Protein 6AKD (pdb70)

Secondary structure (DSSP, 8-state):
--SSTHHHHHHHHHH-TTSEEEEETTEEEEHHHHHHHHHHHHHHHHHTT-SEEEEE--SSHHHHHHHHHHHHTTPEEEEE-TTS-HHHHHHHHHHHT-SEEEE-TTTHHHHHHHT-----EE-TT--GGGSPTT--B----GGG--SS-----TTSEEEEEE----EEEEEHHHHHHHHHHHHTT----TT-EEEE-S-TTSTHHHHHHHHHHHTT-EEEE--GGGGG-HHHHHHHHT--EEEE-THHHHHHHHTT--SSS--TT--EEEEESSPPBHHHHHHHHHHSTTSEEEEEE--GGGSS--EEEE--TTTHHHH-BTTBPP-BEE-TT-EEEEE---B-SSEEEEEEESTT--SEESSGGGGBTTEEEETTEEEEEEEEEEEE-TTS-EEEEEEGGG------HHHHHHHHHHTT-SEEEEEE---EEEEEESS---HHHHHHHHHHH----SEEEE-SS--B-TTSSB-HHHHHHHHHHHH-

Sequence (488 aa):
LDHGLHARFLRGLSAAPDGAAVRIGTTSVSYRHLHRTALLWAGALTAAGARSVGVLAGKSATGYAGILAALYAGAAVVPLRPDFPAARTREVLRASDADVLIADRAGLPVLAGALAGDVPVLAPDALDGELPEGVARLVPRPELSLSEPARCKPADPAYLLFTSPKGVVITHGATGHYFDVMERRYDFGASDVFSQAFDLNFDCAVFDLFCAWGAGATVVPVPPPAYRDLPGFITAQGITVWFSTPSVIDLTRRLGALDGPRMPGLRWSLFAGEALKCRDAADWRAAAPGATLENLYGPTELTITVAAHRWDDEESPRAAVNGLAPIGAVNDGHDHLLLGGDPSPDEGELWVTGPQLAAGYLDPADERGRFAERDGRRWYRTGDRVRRAPGGDLVYVGRLDSQLQVVEPAEVEHAVRACGADDAVVVGVTELVAFYTGIPVEPRELVRRLREVVPLPRHFRHLDAFPLNANRKTDRLRLTTMAADGYG

B-factor: mean 43.17, std 12.83, range [23.33, 107.16]

Organism: NCBI:txid1265536

Solvent-accessible surface area: 20445 Å² total; per-residue (Å²): 135,97,18,18,2,0,11,27,0,14,93,0,26,90,71,18,43,102,28,28,0,1,56,50,62,150,85,60,19,28,0,90,109,2,32,155,25,0,19,50,17,0,2,9,0,65,78,49,53,10,167,15,0,0,5,0,5,21,54,31,44,13,0,0,2,0,2,0,0,0,0,0,15,33,1,7,0,0,11,8,32,23,104,56,94,29,51,65,4,70,102,13,15,175,58,8,94,8,41,1,0,0,1,6,124,57,0,17,113,21,0,58,20,3,43,70,79,184,30,29,0,1,2,56,70,6,134,110,81,68,20,35,185,79,36,70,69,32,101,27,151,101,133,94,40,41,112,97,8,31,163,18,147,98,79,41,62,0,4,9,5,44,26,114,113,46,4,0,26,5,17,5,26,5,1,27,44,0,0,64,11,0,43,156,72,20,80,34,28,57,108,11,18,2,1,0,10,10,38,17,29,24,7,3,2,5,0,1,0,0,2,0,0,6,18,3,0,15,0,5,16,10,65,111,74,13,26,174,49,0,0,21,32,2,72,85,50,39,2,21,1,0,2,4,3,6,26,0,0,20,30,1,44,113,95,48,10,18,108,39,91,90,0,95,49,2,81,19,1,0,0,3,25,47,30,2,33,20,115,10,0,49,42,0,56,67,0,0,69,58,1,46,1,0,6,2,22,27,27,22,5,0,0,5,1,0,0,7,16,105,13,71,79,120,105,2,62,162,16,26,27,24,21,10,2,0,7,1,66,26,9,96,53,15,71,57,39,1,9,77,81,112,73,29,102,88,47,2,8,0,25,0,4,13,64,0,26,0,57,4,9,67,74,97,78,52,41,216,48,81,15,26,130,61,113,69,93,83,6,4,83,7,15,12,37,0,73,72,8,134,88,43,45,3,0,43,5,7,113,55,123,31,86,49,158,108,72,17,5,11,92,26,13,65,6,0,36,59,9,47,12,36,20,2,4,1,9,18,59,105,68,4,1,0,0,6,4,24,141,92,30,140,58,218,50,4,36,120,86,6,141,136,76,91,153,118,4,157,42,23,89,58,24,128,41,23,40,85,48,59,29,60,61,32,31,91,151,114,0,55,65,40,0,50,116,51,69,86

Radius of gyration: 23.06 Å; Cα contacts (8 Å, |Δi|>4): 1112; chains: 1; bounding box: 50×62×61 Å

Structure (mmCIF, N/CA/C/O backbone):
data_6AKD
#
_entry.id   6AKD
#
_cell.length_a   68.526
_cell.length_b   68.526
_cell.length_c   225.169
_cell.angle_alpha   90.00
_cell.angle_beta   90.00
_cell.angle_gamma   90.00
#
_symmetry.space_group_name_H-M   'P 41 21 2'
#
loop_
_entity.id
_entity.type
_entity.pdbx_description
1 polymer 'AMP-dependent synthetase and ligase'
2 non-polymer "'5'-O-(N-(L-ALANYL)-SULFAMOYL)ADENOSINE"
3 non-polymer GLYCEROL
4 water water
#
loop_
_atom_site.group_PDB
_atom_site.id
_atom_site.type_symbol
_atom_site.label_atom_id
_atom_site.label_alt_id
_atom_site.label_comp_id
_atom_site.label_asym_id
_atom_site.label_entity_id
_atom_site.label_seq_id
_atom_site.pdbx_PDB_ins_code
_atom_site.Cartn_x
_atom_site.Cartn_y
_atom_site.Cartn_z
_atom_site.occupancy
_atom_site.B_iso_or_equiv
_atom_site.auth_seq_id
_atom_site.auth_comp_id
_atom_site.auth_asym_id
_atom_site.auth_atom_id
_atom_site.pdbx_PDB_model_num
ATOM 1 N N . LEU A 1 21 ? 15.075 13.133 92.685 1.00 48.25 5 LEU A N 1
ATOM 2 C CA . LEU A 1 21 ? 14.360 13.457 91.350 1.00 55.19 5 LEU A CA 1
ATOM 3 C C . LEU A 1 21 ? 15.254 13.489 90.104 1.00 51.63 5 LEU A C 1
ATOM 4 O O . LEU A 1 21 ? 15.234 14.434 89.323 1.00 58.33 5 LEU A O 1
ATOM 9 N N . ASP A 1 22 ? 16.027 12.438 89.924 1.00 51.38 6 ASP A N 1
ATOM 10 C CA . ASP A 1 22 ? 16.946 12.323 88.837 1.00 50.53 6 ASP A CA 1
ATOM 11 C C . ASP A 1 22 ? 16.369 11.319 87.848 1.00 45.94 6 ASP A C 1
ATOM 12 O O . ASP A 1 22 ? 17.083 10.839 86.980 1.00 42.36 6 ASP A O 1
ATOM 17 N N . HIS A 1 23 ? 15.072 11.012 87.941 1.00 38.79 7 HIS A N 1
ATOM 18 C CA . HIS A 1 23 ? 14.559 9.819 87.253 1.00 36.22 7 HIS A CA 1
ATOM 19 C C . HIS A 1 23 ? 14.651 9.879 85.713 1.00 34.12 7 HIS A C 1
ATOM 20 O O . HIS A 1 23 ? 14.818 8.864 85.046 1.00 31.86 7 HIS A O 1
ATOM 27 N N . GLY A 1 24 ? 14.548 11.089 85.165 1.00 32.93 8 GLY A N 1
ATOM 28 C CA . GLY A 1 24 ? 14.368 11.332 83.744 1.00 32.33 8 GLY A CA 1
ATOM 29 C C . GLY A 1 24 ? 13.251 12.345 83.454 1.00 28.95 8 GLY A C 1
ATOM 30 O O . GLY A 1 24 ? 12.876 13.131 84.288 1.00 28.75 8 GLY A O 1
ATOM 31 N N . LEU A 1 25 ? 12.714 12.317 82.265 1.00 25.86 9 LEU A N 1
ATOM 32 C CA . LEU A 1 25 ? 11.621 13.156 81.888 1.00 29.16 9 LEU A CA 1
ATOM 33 C C . LEU A 1 25 ? 10.469 13.132 82.940 1.00 31.62 9 LEU A C 1
ATOM 34 O O . LEU A 1 25 ? 9.907 14.145 83.316 1.00 32.84 9 LEU A O 1
ATOM 39 N N . HIS A 1 26 ? 10.130 11.957 83.382 1.00 30.55 10 HIS A N 1
ATOM 40 C CA . HIS A 1 26 ? 9.015 11.796 84.307 1.00 31.37 10 HIS A CA 1
ATOM 41 C C . HIS A 1 26 ? 9.326 12.417 85.667 1.00 33.53 10 HIS A C 1
ATOM 42 O O . HIS A 1 26 ? 8.385 12.644 86.447 1.00 31.32 10 HIS A O 1
ATOM 49 N N . ALA A 1 27 ? 10.591 12.840 85.898 1.00 31.98 11 ALA A N 1
ATOM 50 C CA . ALA A 1 27 ? 10.895 13.507 87.144 1.00 31.99 11 ALA A CA 1
ATOM 51 C C . ALA A 1 27 ? 10.277 14.876 87.172 1.00 31.28 11 ALA A C 1
ATOM 52 O O . ALA A 1 27 ? 10.023 15.401 88.232 1.00 32.44 11 ALA A O 1
ATOM 54 N N . ARG A 1 28 ? 9.991 15.457 86.019 1.00 32.25 12 ARG A N 1
ATOM 55 C CA . ARG A 1 28 ? 9.193 16.670 85.986 1.00 33.33 12 ARG A CA 1
ATOM 56 C C . ARG A 1 28 ? 7.808 16.438 86.571 1.00 31.79 12 ARG A C 1
ATOM 57 O O . ARG A 1 28 ? 7.342 17.249 87.354 1.00 29.61 12 ARG A O 1
ATOM 65 N N . PHE A 1 29 ? 7.146 15.345 86.187 1.00 32.81 13 PHE A N 1
ATOM 66 C CA . PHE A 1 29 ? 5.876 15.005 86.827 1.00 31.08 13 PHE A CA 1
ATOM 67 C C . PHE A 1 29 ? 6.050 14.786 88.356 1.00 34.33 13 PHE A C 1
ATOM 68 O O . PHE A 1 29 ? 5.236 15.259 89.166 1.00 31.54 13 PHE A O 1
ATOM 76 N N . LEU A 1 30 ? 7.119 14.096 88.772 1.00 35.33 14 LEU A N 1
ATOM 77 C CA . LEU A 1 30 ? 7.363 13.924 90.219 1.00 37.91 14 LEU A CA 1
ATOM 78 C C . LEU A 1 30 ? 7.545 15.252 90.936 1.00 36.44 14 LEU A C 1
ATOM 79 O O . LEU A 1 30 ? 7.217 15.375 92.102 1.00 35.43 14 LEU A O 1
ATOM 84 N N . ARG A 1 31 ? 8.014 16.278 90.246 1.00 37.21 15 ARG A N 1
ATOM 85 C CA . ARG A 1 31 ? 8.202 17.554 90.921 1.00 39.65 15 ARG A CA 1
ATOM 86 C C . ARG A 1 31 ? 6.847 18.209 91.172 1.00 37.58 15 ARG A C 1
ATOM 87 O O . ARG A 1 31 ? 6.609 18.777 92.232 1.00 35.79 15 ARG A O 1
ATOM 95 N N . GLY A 1 32 ? 5.944 18.109 90.193 1.00 35.89 16 GLY A N 1
ATOM 96 C CA . GLY A 1 32 ? 4.572 18.604 90.363 1.00 36.30 16 GLY A CA 1
ATOM 97 C C . GLY A 1 32 ? 3.882 17.867 91.454 1.00 34.03 16 GLY A C 1
ATOM 98 O O . GLY A 1 32 ? 3.259 18.480 92.312 1.00 33.85 16 GLY A O 1
ATOM 99 N N . LEU A 1 33 ? 4.064 16.556 91.472 1.00 33.39 17 LEU A N 1
ATOM 100 C CA . LEU A 1 33 ? 3.461 15.703 92.494 1.00 36.62 17 LEU A CA 1
ATOM 101 C C . LEU A 1 33 ? 3.847 16.145 93.915 1.00 40.38 17 LEU A C 1
ATOM 102 O O . LEU A 1 33 ? 2.997 16.274 94.819 1.00 36.12 17 LEU A O 1
ATOM 107 N N . SER A 1 34 ? 5.145 16.371 94.078 1.00 40.65 18 SER A N 1
ATOM 108 C CA . SER A 1 34 ? 5.712 16.959 95.301 1.00 45.34 18 SER A CA 1
ATOM 109 C C . SER A 1 34 ? 5.184 18.389 95.599 1.00 41.02 18 SER A C 1
ATOM 110 O O . SER A 1 34 ? 4.975 18.766 96.739 1.00 41.34 18 SER A O 1
ATOM 113 N N . ALA A 1 35 ? 4.960 19.206 94.574 1.00 42.74 19 ALA A N 1
ATOM 114 C CA . ALA A 1 35 ? 4.414 20.561 94.828 1.00 40.62 19 ALA A CA 1
ATOM 115 C C . ALA A 1 35 ? 2.852 20.624 95.007 1.00 42.19 19 ALA A C 1
ATOM 116 O O . ALA A 1 35 ? 2.359 21.489 95.740 1.00 41.75 19 ALA A O 1
ATOM 118 N N . ALA A 1 36 ? 2.075 19.777 94.328 1.00 35.84 20 ALA A N 1
ATOM 119 C CA . ALA A 1 36 ? 0.603 19.863 94.420 1.00 34.38 20 ALA A CA 1
ATOM 120 C C . ALA A 1 36 ? 0.012 18.472 94.271 1.00 34.78 20 ALA A C 1
ATOM 121 O O . ALA A 1 36 ? -0.725 18.215 93.292 1.00 34.59 20 ALA A O 1
ATOM 123 N N . PRO A 1 37 ? 0.319 17.578 95.224 1.00 33.82 21 PRO A N 1
ATOM 124 C CA . PRO A 1 37 ? -0.105 16.200 95.038 1.00 35.55 21 PRO A CA 1
ATOM 125 C C . PRO A 1 37 ? -1.598 16.074 94.787 1.00 33.65 21 PRO A C 1
ATOM 126 O O . PRO A 1 37 ? -2.008 15.201 94.042 1.00 36.20 21 PRO A O 1
ATOM 130 N N . ASP A 1 38 ? -2.391 16.901 95.450 1.00 34.47 22 ASP A N 1
ATOM 131 C CA . ASP A 1 38 ? -3.847 16.835 95.345 1.00 34.27 22 ASP A CA 1
ATOM 132 C C . ASP A 1 38 ? -4.420 17.888 94.435 1.00 34.51 22 ASP A C 1
ATOM 133 O O . ASP A 1 38 ? -5.635 17.998 94.279 1.00 36.06 22 ASP A O 1
ATOM 138 N N . GLY A 1 39 ? -3.541 18.630 93.787 1.00 36.05 23 GLY A N 1
ATOM 139 C CA . GLY A 1 39 ? -3.966 19.539 92.727 1.00 37.15 23 GLY A CA 1
ATOM 140 C C . GLY A 1 39 ? -4.272 18.775 91.434 1.00 35.23 23 GLY A C 1
ATOM 141 O O . GLY A 1 39 ? -3.886 17.596 91.261 1.00 35.19 23 GLY A O 1
ATOM 142 N N . ALA A 1 40 ? -4.914 19.467 90.503 1.00 32.12 24 ALA A N 1
ATOM 143 C CA . ALA A 1 40 ? -5.373 18.844 89.257 1.00 32.20 24 ALA A CA 1
ATOM 144 C C . ALA A 1 40 ? -4.225 18.780 88.330 1.00 30.81 24 ALA A C 1
ATOM 145 O O . ALA A 1 40 ? -3.608 19.795 88.026 1.00 31.60 24 ALA A O 1
ATOM 147 N N . ALA A 1 41 ? -3.852 17.560 87.941 1.00 31.42 25 ALA A N 1
ATOM 148 C CA . ALA A 1 41 ? -2.760 17.372 86.977 1.00 29.62 25 ALA A CA 1
ATOM 149 C C . ALA A 1 41 ? -3.333 17.543 85.515 1.00 32.69 25 ALA A C 1
ATOM 150 O O . ALA A 1 41 ? -2.651 18.061 84.636 1.00 29.59 25 ALA A O 1
ATOM 152 N N . VAL A 1 42 ? -4.603 17.128 85.304 1.00 31.55 26 VAL A N 1
ATOM 153 C CA . VAL A 1 42 ? -5.223 17.128 83.991 1.00 30.96 26 VAL A CA 1
ATOM 154 C C . VAL A 1 42 ? -6.724 17.400 84.207 1.00 33.62 26 VAL A C 1
ATOM 155 O O . VAL A 1 42 ? -7.318 16.840 85.113 1.00 30.41 26 VAL A O 1
ATOM 159 N N . ARG A 1 43 ? -7.301 18.270 83.426 1.00 31.35 27 ARG A N 1
ATOM 160 C CA . ARG A 1 43 ? -8.701 18.631 83.576 1.00 35.49 27 ARG A CA 1
ATOM 161 C C . ARG A 1 43 ? -9.329 18.198 82.280 1.00 39.04 27 ARG A C 1
ATOM 162 O O . ARG A 1 43 ? -8.985 18.736 81.240 1.00 39.05 27 ARG A O 1
ATOM 170 N N . ILE A 1 44 ? -10.208 17.209 82.349 1.00 38.65 28 ILE A N 1
ATOM 171 C CA . ILE A 1 44 ? -10.854 16.677 81.176 1.00 43.14 28 ILE A CA 1
ATOM 172 C C . ILE A 1 44 ? -12.359 16.976 81.260 1.00 41.91 28 ILE A C 1
ATOM 173 O O . ILE A 1 44 ? -13.091 16.331 81.993 1.00 38.06 28 ILE A O 1
ATOM 178 N N . GLY A 1 45 ? -12.799 17.977 80.507 1.00 44.80 29 GLY A N 1
ATOM 179 C CA . GLY A 1 45 ? -14.201 18.442 80.564 1.00 43.90 29 GLY A CA 1
ATOM 180 C C . GLY A 1 45 ? -14.489 18.985 81.962 1.00 44.74 29 GLY A C 1
ATOM 181 O O . GLY A 1 45 ? -13.749 19.839 82.459 1.00 39.52 29 GLY A O 1
ATOM 182 N N . THR A 1 46 ? -15.519 18.446 82.616 1.00 45.45 30 THR A N 1
ATOM 183 C CA . THR A 1 46 ? -15.934 18.945 83.926 1.00 50.42 30 THR A CA 1
ATOM 184 C C . THR A 1 46 ? -15.287 18.208 85.092 1.00 51.27 30 THR A C 1
ATOM 185 O O . THR A 1 46 ? -15.767 18.312 86.202 1.00 53.91 30 THR A O 1
ATOM 189 N N . THR A 1 47 ? -14.254 17.430 84.854 1.00 47.81 31 THR A N 1
ATOM 190 C CA . THR A 1 47 ? -13.598 16.741 85.935 1.00 51.43 31 THR A CA 1
ATOM 191 C C . THR A 1 47 ? -12.064 16.834 85.777 1.00 46.58 31 THR A C 1
ATOM 192 O O . THR A 1 47 ? -11.549 17.234 84.716 1.00 41.67 31 THR A O 1
ATOM 196 N N . SER A 1 48 ? -11.398 16.510 86.876 1.00 42.95 32 SER A N 1
ATOM 197 C CA . SER A 1 48 ? -9.963 16.646 87.072 1.00 47.79 32 SER A CA 1
ATOM 198 C C . SER A 1 48 ? -9.425 15.273 87.419 1.00 42.13 32 SER A C 1
ATOM 199 O O . SER A 1 48 ? -10.179 14.433 87.954 1.00 39.63 32 SER A O 1
ATOM 202 N N . VAL A 1 49 ? -8.155 15.021 87.135 1.00 37.66 33 VAL A N 1
ATOM 203 C CA . VAL A 1 49 ? -7.425 13.931 87.769 1.00 38.61 33 VAL A CA 1
ATOM 204 C C . VAL A 1 49 ? -6.244 14.563 88.521 1.00 36.73 33 VAL A C 1
ATOM 205 O O . VAL A 1 49 ? -5.537 15.446 87.978 1.00 33.36 33 VAL A O 1
ATOM 209 N N . SER A 1 50 ? -6.064 14.154 89.776 1.00 33.68 34 SER A N 1
ATOM 210 C CA . SER A 1 50 ? -4.995 14.737 90.614 1.00 33.34 34 SER A CA 1
ATOM 211 C C . SER A 1 50 ? -3.603 14.144 90.315 1.00 32.68 34 SER A C 1
ATOM 212 O O . SER A 1 50 ? -3.509 13.080 89.732 1.00 29.85 34 SER A O 1
ATOM 215 N N . TYR A 1 51 ? -2.508 14.862 90.672 1.00 33.49 35 TYR A N 1
ATOM 216 C CA . TYR A 1 51 ? -1.155 14.282 90.577 1.00 30.50 35 TYR A CA 1
ATOM 217 C C . TYR A 1 51 ? -1.121 12.941 91.271 1.00 33.83 35 TYR A C 1
ATOM 218 O O . TYR A 1 51 ? -0.643 11.889 90.712 1.00 33.41 35 TYR A O 1
ATOM 227 N N . ARG A 1 52 ? -1.637 12.938 92.494 1.00 36.94 36 ARG A N 1
ATOM 228 C CA . ARG A 1 52 ? -1.603 11.715 93.301 1.00 36.83 36 ARG A CA 1
ATOM 229 C C . ARG A 1 52 ? -2.250 10.557 92.604 1.00 36.70 36 ARG A C 1
ATOM 230 O O . ARG A 1 52 ? -1.661 9.473 92.568 1.00 33.71 36 ARG A O 1
ATOM 238 N N . HIS A 1 53 ? -3.444 10.779 92.045 1.00 34.89 37 HIS A N 1
ATOM 239 C CA . HIS A 1 53 ? -4.141 9.711 91.334 1.00 39.13 37 HIS A CA 1
ATOM 240 C C . HIS A 1 53 ? -3.425 9.295 90.032 1.00 34.16 37 HIS A C 1
ATOM 241 O O . HIS A 1 53 ? -3.374 8.096 89.728 1.00 35.05 37 HIS A O 1
ATOM 248 N N . LEU A 1 54 ? -2.851 10.224 89.277 1.00 32.27 38 LEU A N 1
ATOM 249 C CA . LEU A 1 54 ? -2.068 9.792 88.135 1.00 34.12 38 LEU A CA 1
ATOM 250 C C . LEU A 1 54 ? -0.845 8.931 88.549 1.00 34.39 38 LEU A C 1
ATOM 251 O O . LEU A 1 54 ? -0.604 7.851 87.954 1.00 37.38 38 LEU A O 1
ATOM 256 N N . HIS A 1 55 ? -0.156 9.381 89.585 1.00 35.13 39 HIS A N 1
ATOM 257 C CA . HIS A 1 55 ? 1.033 8.725 90.135 1.00 33.24 39 HIS A CA 1
ATOM 258 C C . HIS A 1 55 ? 0.714 7.270 90.493 1.00 36.74 39 HIS A C 1
ATOM 259 O O . HIS A 1 55 ? 1.426 6.334 90.095 1.00 34.58 39 HIS A O 1
ATOM 266 N N . ARG A 1 56 ? -0.327 7.062 91.267 1.00 34.21 40 ARG A N 1
ATOM 267 C CA . ARG A 1 56 ? -0.649 5.702 91.711 1.00 35.10 40 ARG A CA 1
ATOM 268 C C . ARG A 1 56 ? -1.067 4.799 90.593 1.00 34.12 40 ARG A C 1
ATOM 269 O O . ARG A 1 56 ? -0.764 3.587 90.576 1.00 33.85 40 ARG A O 1
ATOM 277 N N . THR A 1 57 ? -1.766 5.377 89.623 1.00 35.51 41 THR A N 1
ATOM 278 C CA . THR A 1 57 ? -2.157 4.622 88.404 1.00 34.83 41 THR A CA 1
ATOM 279 C C . THR A 1 57 ? -0.917 4.242 87.613 1.00 34.43 41 THR A C 1
ATOM 280 O O . THR A 1 57 ? -0.728 3.096 87.224 1.00 34.81 41 THR A O 1
ATOM 284 N N . ALA A 1 58 ? -0.015 5.189 87.445 1.00 33.95 42 ALA A N 1
ATOM 285 C CA . ALA A 1 58 ? 1.177 4.895 86.710 1.00 33.69 42 ALA A CA 1
ATOM 286 C C . ALA A 1 58 ? 2.076 3.834 87.396 1.00 37.19 42 ALA A C 1
ATOM 287 O O . ALA A 1 58 ? 2.690 3.005 86.696 1.00 34.50 42 ALA A O 1
ATOM 289 N N . LEU A 1 59 ? 2.193 3.884 88.736 1.00 36.15 43 LEU A N 1
ATOM 290 C CA . LEU A 1 59 ? 2.915 2.870 89.491 1.00 35.06 43 LEU A CA 1
ATOM 291 C C . LEU A 1 59 ? 2.334 1.477 89.295 1.00 36.15 43 LEU A C 1
ATOM 292 O O . LEU A 1 59 ? 3.086 0.517 89.101 1.00 36.86 43 LEU A O 1
ATOM 297 N N . LEU A 1 60 ? 1.003 1.384 89.372 1.00 36.05 44 LEU A N 1
ATOM 298 C CA . LEU A 1 60 ? 0.253 0.153 89.113 1.00 37.62 44 LEU A CA 1
ATOM 299 C C . LEU A 1 60 ? 0.479 -0.323 87.692 1.00 37.89 44 LEU A C 1
ATOM 300 O O . LEU A 1 60 ? 0.932 -1.431 87.467 1.00 38.15 44 LEU A O 1
ATOM 305 N N . TRP A 1 61 ? 0.218 0.517 86.703 1.00 38.48 45 TRP A N 1
ATOM 306 C CA . TRP A 1 61 ? 0.384 0.048 85.326 1.00 36.77 45 TRP A CA 1
ATOM 307 C C . TRP A 1 61 ? 1.837 -0.288 85.038 1.00 36.45 45 TRP A C 1
ATOM 308 O O . TRP A 1 61 ? 2.104 -1.255 84.345 1.00 35.19 45 TRP A O 1
ATOM 319 N N . ALA A 1 62 ? 2.771 0.513 85.562 1.00 34.47 46 ALA A N 1
ATOM 320 C CA . ALA A 1 62 ? 4.179 0.288 85.291 1.00 32.80 46 ALA A CA 1
ATOM 321 C C . ALA A 1 62 ? 4.643 -1.067 85.827 1.00 36.43 46 ALA A C 1
ATOM 322 O O . ALA A 1 62 ? 5.538 -1.721 85.244 1.00 35.70 46 ALA A O 1
ATOM 324 N N . GLY A 1 63 ? 4.053 -1.499 86.941 1.00 38.39 47 GLY A N 1
ATOM 325 C CA . GLY A 1 63 ? 4.412 -2.820 87.494 1.00 41.67 47 GLY A CA 1
ATOM 326 C C . GLY A 1 63 ? 4.049 -3.945 86.522 1.00 40.31 47 GLY A C 1
ATOM 327 O O . GLY A 1 63 ? 4.761 -4.971 86.413 1.00 41.00 47 GLY A O 1
ATOM 328 N N . ALA A 1 64 ? 2.957 -3.739 85.787 1.00 39.11 48 ALA A N 1
ATOM 329 C CA . ALA A 1 64 ? 2.547 -4.749 84.816 1.00 41.07 48 ALA A CA 1
ATOM 330 C C . ALA A 1 64 ? 3.482 -4.610 83.641 1.00 43.02 48 ALA A C 1
ATOM 331 O O . ALA A 1 64 ? 3.979 -5.600 83.127 1.00 38.94 48 ALA A O 1
ATOM 333 N N . LEU A 1 65 ? 3.801 -3.376 83.245 1.00 41.01 49 LEU A N 1
ATOM 334 C CA . LEU A 1 65 ? 4.717 -3.218 82.101 1.00 39.35 49 LEU A CA 1
ATOM 335 C C . LEU A 1 65 ? 6.132 -3.773 82.396 1.00 41.08 49 LEU A C 1
ATOM 336 O O . LEU A 1 65 ? 6.803 -4.328 81.539 1.00 39.95 49 LEU A O 1
ATOM 341 N N . THR A 1 66 ? 6.616 -3.474 83.578 1.00 40.54 50 THR A N 1
ATOM 342 C CA . THR A 1 66 ? 7.854 -4.014 84.054 1.00 43.66 50 THR A CA 1
ATOM 343 C C . THR A 1 66 ? 7.847 -5.569 84.056 1.00 44.06 50 THR A C 1
ATOM 344 O O . THR A 1 66 ? 8.756 -6.173 83.514 1.00 41.51 50 THR A O 1
ATOM 348 N N . ALA A 1 67 ? 6.811 -6.216 84.581 1.00 41.66 51 ALA A N 1
ATOM 349 C CA . ALA A 1 67 ? 6.835 -7.664 84.619 1.00 45.32 51 ALA A CA 1
ATOM 350 C C . ALA A 1 67 ? 6.842 -8.221 83.204 1.00 46.04 51 ALA A C 1
ATOM 351 O O . ALA A 1 67 ? 7.411 -9.279 82.969 1.00 46.01 51 ALA A O 1
ATOM 353 N N . ALA A 1 68 ? 6.218 -7.536 82.250 1.00 41.63 52 ALA A N 1
ATOM 354 C CA . ALA A 1 68 ? 6.242 -8.054 80.891 1.00 39.94 52 ALA A CA 1
ATOM 355 C C . ALA A 1 68 ? 7.533 -7.665 80.129 1.00 39.84 52 ALA A C 1
ATOM 356 O O . ALA A 1 68 ? 7.659 -8.002 79.003 1.00 40.67 52 ALA A O 1
ATOM 358 N N . GLY A 1 69 ? 8.493 -6.990 80.749 1.00 40.36 53 GLY A N 1
ATOM 359 C CA . GLY A 1 69 ? 9.739 -6.625 80.070 1.00 43.45 53 GLY A CA 1
ATOM 360 C C . GLY A 1 69 ? 9.739 -5.490 79.042 1.00 41.52 53 GLY A C 1
ATOM 361 O O . GLY A 1 69 ? 10.596 -5.464 78.176 1.00 43.00 53 GLY A O 1
ATOM 362 N N . ALA A 1 70 ? 8.812 -4.546 79.180 1.00 39.36 54 ALA A N 1
ATOM 363 C CA . ALA A 1 70 ? 8.561 -3.529 78.208 1.00 38.14 54 ALA A CA 1
ATOM 364 C C . ALA A 1 70 ? 9.700 -2.532 78.075 1.00 38.32 54 ALA A C 1
ATOM 365 O O . ALA A 1 70 ? 10.139 -1.996 79.065 1.00 35.31 54 ALA A O 1
ATOM 367 N N . ARG A 1 71 ? 10.171 -2.310 76.851 1.00 38.04 55 ARG A N 1
ATOM 368 C CA . ARG A 1 71 ? 11.163 -1.302 76.560 1.00 40.84 55 ARG A CA 1
ATOM 369 C C . ARG A 1 71 ? 10.548 -0.149 75.750 1.00 35.68 55 ARG A C 1
ATOM 370 O O . ARG A 1 71 ? 11.006 0.985 75.825 1.00 29.32 55 ARG A O 1
ATOM 378 N N . SER A 1 72 ? 9.490 -0.464 75.034 1.00 35.95 56 SER A N 1
ATOM 379 C CA . SER A 1 72 ? 8.729 0.467 74.221 1.00 39.20 56 SER A CA 1
ATOM 380 C C . SER A 1 72 ? 7.249 0.207 74.399 1.00 38.85 56 SER A C 1
ATOM 381 O O . SER A 1 72 ? 6.817 -0.913 74.223 1.00 39.81 56 SER A O 1
ATOM 384 N N . VAL A 1 73 ? 6.470 1.236 74.708 1.00 33.91 57 VAL A N 1
ATOM 385 C CA . VAL A 1 73 ? 5.046 1.036 74.991 1.00 33.46 57 VAL A CA 1
ATOM 386 C C . VAL A 1 73 ? 4.239 1.859 74.005 1.00 32.93 57 VAL A C 1
ATOM 387 O O . VAL A 1 73 ? 4.410 3.075 73.931 1.00 27.52 57 VAL A O 1
ATOM 391 N N . GLY A 1 74 ? 3.421 1.201 73.210 1.00 30.97 58 GLY A N 1
ATOM 392 C CA . GLY A 1 74 ? 2.536 1.927 72.368 1.00 33.27 58 GLY A CA 1
ATOM 393 C C . GLY A 1 74 ? 1.398 2.521 73.209 1.00 32.76 58 GLY A C 1
ATOM 394 O O . GLY A 1 74 ? 0.724 1.806 73.940 1.00 34.63 58 GLY A O 1
ATOM 395 N N . VAL A 1 75 ? 1.197 3.840 73.119 1.00 32.62 59 VAL A N 1
ATOM 396 C CA . VAL A 1 75 ? 0.028 4.499 73.753 1.00 29.37 59 VAL A CA 1
ATOM 397 C C . VAL A 1 75 ? -1.065 4.890 72.713 1.00 30.84 59 VAL A C 1
ATOM 398 O O . VAL A 1 75 ? -1.032 5.918 72.057 1.00 28.12 59 VAL A O 1
ATOM 402 N N . LEU A 1 76 ? -2.024 3.997 72.588 1.00 31.07 60 LEU A N 1
ATOM 403 C CA . LEU A 1 76 ? -3.054 4.067 71.584 1.00 34.86 60 LEU A CA 1
ATOM 404 C C . LEU A 1 76 ? -4.280 4.723 72.243 1.00 34.03 60 LEU A C 1
ATOM 405 O O . LEU A 1 76 ? -5.168 4.059 72.769 1.00 32.20 60 LEU A O 1
ATOM 410 N N . ALA A 1 77 ? -4.318 6.033 72.184 1.00 34.71 61 ALA A N 1
ATOM 411 C CA . ALA A 1 77 ? -5.262 6.737 72.972 1.00 36.14 61 ALA A CA 1
ATOM 412 C C . ALA A 1 77 ? -5.374 8.149 72.597 1.00 33.04 61 ALA A C 1
ATOM 413 O O . ALA A 1 77 ? -4.439 8.759 72.078 1.00 34.21 61 ALA A O 1
ATOM 415 N N . GLY A 1 78 ? -6.493 8.711 73.039 1.00 34.51 62 GLY A N 1
ATOM 416 C CA . GLY A 1 78 ? -6.793 10.114 72.866 1.00 32.53 62 GLY A CA 1
ATOM 417 C C . GLY A 1 78 ? -6.425 10.890 74.127 1.00 33.27 62 GLY A C 1
ATOM 418 O O . GLY A 1 78 ? -5.634 10.448 74.928 1.00 31.79 62 GLY A O 1
ATOM 419 N N . LYS A 1 79 ? -7.067 12.054 74.308 1.00 37.77 63 LYS A N 1
ATOM 420 C CA . LYS A 1 79 ? -6.832 12.935 75.441 1.00 33.58 63 LYS A CA 1
ATOM 421 C C . LYS A 1 79 ? -7.717 12.553 76.585 1.00 35.20 63 LYS A C 1
ATOM 422 O O . LYS A 1 79 ? -8.652 13.286 76.982 1.00 37.99 63 LYS A O 1
ATOM 428 N N . SER A 1 80 ? -7.436 11.368 77.125 1.00 33.84 64 SER A N 1
ATOM 429 C CA . SER A 1 80 ? -8.275 10.756 78.149 1.00 31.68 64 SER A CA 1
ATOM 430 C C . SER A 1 80 ? -7.351 10.536 79.344 1.00 31.76 64 SER A C 1
ATOM 431 O O . SER A 1 80 ? -6.086 10.640 79.242 1.00 30.28 64 SER A O 1
ATOM 434 N N . ALA A 1 81 ? -7.934 10.270 80.499 1.00 30.99 65 ALA A N 1
ATOM 435 C CA . ALA A 1 81 ? -7.152 9.904 81.686 1.00 33.39 65 ALA A CA 1
ATOM 436 C C . ALA A 1 81 ? -6.231 8.780 81.392 1.00 34.44 65 ALA A C 1
ATOM 437 O O . ALA A 1 81 ? -5.044 8.759 81.828 1.00 32.36 65 ALA A O 1
ATOM 439 N N . THR A 1 82 ? -6.762 7.814 80.663 1.00 33.91 66 THR A N 1
ATOM 440 C CA . THR A 1 82 ? -5.968 6.638 80.319 1.00 33.11 66 THR A CA 1
ATOM 441 C C . THR A 1 82 ? -4.739 7.002 79.478 1.00 31.44 66 THR A C 1
ATOM 442 O O . THR A 1 82 ? -3.638 6.473 79.651 1.00 32.57 66 THR A O 1
ATOM 446 N N . GLY A 1 83 ? -4.909 7.888 78.519 1.00 30.20 67 GLY A N 1
ATOM 447 C CA . GLY A 1 83 ? -3.823 8.226 77.725 1.00 30.54 67 GLY A CA 1
ATOM 448 C C . GLY A 1 83 ? -2.730 8.986 78.445 1.00 32.66 67 GLY A C 1
ATOM 449 O O . GLY A 1 83 ? -1.551 8.730 78.230 1.00 31.23 67 GLY A O 1
ATOM 450 N N . TYR A 1 84 ? -3.099 9.940 79.278 1.00 32.39 68 TYR A N 1
ATOM 451 C CA . TYR A 1 84 ? -2.058 10.671 80.051 1.00 31.95 68 TYR A CA 1
ATOM 452 C C . TYR A 1 84 ? -1.395 9.754 81.085 1.00 33.11 68 TYR A C 1
ATOM 453 O O . TYR A 1 84 ? -0.151 9.722 81.175 1.00 31.56 68 TYR A O 1
ATOM 462 N N . ALA A 1 85 ? -2.191 8.935 81.807 1.00 33.53 69 ALA A N 1
ATOM 463 C CA . ALA A 1 85 ? -1.602 7.989 82.737 1.00 30.70 69 ALA A CA 1
ATOM 464 C C . ALA A 1 85 ? -0.727 6.974 81.986 1.00 30.36 69 ALA A C 1
ATOM 465 O O . ALA A 1 85 ? 0.305 6.479 82.526 1.00 29.16 69 ALA A O 1
ATOM 467 N N . GLY A 1 86 ? -1.078 6.686 80.743 1.00 29.07 70 GLY A N 1
ATOM 468 C CA . GLY A 1 86 ? -0.341 5.631 79.985 1.00 31.16 70 GLY A CA 1
ATOM 469 C C . GLY A 1 86 ? 1.053 6.112 79.613 1.00 28.49 70 GLY A C 1
ATOM 470 O O . GLY A 1 86 ? 2.046 5.372 79.575 1.00 28.66 70 GLY A O 1
ATOM 471 N N . ILE A 1 87 ? 1.140 7.383 79.312 1.00 28.41 71 ILE A N 1
ATOM 472 C CA . ILE A 1 87 ? 2.425 7.989 79.043 1.00 29.14 71 ILE A CA 1
ATOM 473 C C . ILE A 1 87 ? 3.345 7.849 80.285 1.00 28.34 71 ILE A C 1
ATOM 474 O O . ILE A 1 87 ? 4.496 7.424 80.204 1.00 28.57 71 ILE A O 1
ATOM 479 N N . LEU A 1 88 ? 2.842 8.307 81.425 1.00 28.10 72 LEU A N 1
ATOM 480 C CA . LEU A 1 88 ? 3.545 8.207 82.671 1.00 29.13 72 LEU A CA 1
ATOM 481 C C . LEU A 1 88 ? 3.895 6.782 83.069 1.00 27.80 72 LEU A C 1
ATOM 482 O O . LEU A 1 88 ? 4.958 6.520 83.540 1.00 28.77 72 LEU A O 1
ATOM 487 N N . ALA A 1 89 ? 2.972 5.858 82.920 1.00 31.07 73 ALA A N 1
ATOM 488 C CA . ALA A 1 89 ? 3.242 4.492 83.244 1.00 31.66 73 ALA A CA 1
ATOM 489 C C . ALA A 1 89 ? 4.457 3.960 82.425 1.00 32.63 73 ALA A C 1
ATOM 490 O O . ALA A 1 89 ? 5.298 3.252 82.964 1.00 34.53 73 ALA A O 1
ATOM 492 N N . ALA A 1 90 ? 4.486 4.259 81.129 1.00 31.50 74 ALA A N 1
ATOM 493 C CA . ALA A 1 90 ? 5.590 3.852 80.238 1.00 29.98 74 ALA A CA 1
ATOM 494 C C . ALA A 1 90 ? 6.913 4.422 80.719 1.00 32.52 74 ALA A C 1
ATOM 495 O O . ALA A 1 90 ? 7.885 3.701 80.851 1.00 28.05 74 ALA A O 1
ATOM 497 N N . LEU A 1 91 ? 6.917 5.717 81.064 1.00 28.28 75 LEU A N 1
ATOM 498 C CA . LEU A 1 91 ? 8.130 6.319 81.502 1.00 28.04 75 LEU A CA 1
ATOM 499 C C . LEU A 1 91 ? 8.532 5.701 82.868 1.00 31.03 75 LEU A C 1
ATOM 500 O O . LEU A 1 91 ? 9.681 5.298 83.079 1.00 30.88 75 LEU A O 1
ATOM 505 N N . TYR A 1 92 ? 7.556 5.544 83.755 1.00 28.24 76 TYR A N 1
ATOM 506 C CA . TYR A 1 92 ? 7.773 4.895 85.076 1.00 30.37 76 TYR A CA 1
ATOM 507 C C . TYR A 1 92 ? 8.340 3.489 84.971 1.00 30.78 76 TYR A C 1
ATOM 508 O O . TYR A 1 92 ? 8.964 2.962 85.923 1.00 31.77 76 TYR A O 1
ATOM 517 N N . ALA A 1 93 ? 8.043 2.812 83.876 1.00 31.42 77 ALA A N 1
ATOM 518 C CA . ALA A 1 93 ? 8.564 1.428 83.738 1.00 32.07 77 ALA A CA 1
ATOM 519 C C . ALA A 1 93 ? 9.995 1.397 83.093 1.00 35.41 77 ALA A C 1
ATOM 520 O O . ALA A 1 93 ? 10.511 0.344 82.769 1.00 34.59 77 ALA A O 1
ATOM 522 N N . GLY A 1 94 ? 10.581 2.561 82.819 1.00 34.93 78 GLY A N 1
ATOM 523 C CA . GLY A 1 94 ? 11.914 2.664 82.166 1.00 34.09 78 GLY A CA 1
ATOM 524 C C . GLY A 1 94 ? 11.855 2.554 80.649 1.00 32.96 78 GLY A C 1
ATOM 525 O O . GLY A 1 94 ? 12.877 2.440 80.050 1.00 34.52 78 GLY A O 1
ATOM 526 N N . ALA A 1 95 ? 10.659 2.616 80.044 1.00 30.32 79 ALA A N 1
ATOM 527 C CA . ALA A 1 95 ? 10.394 2.403 78.647 1.00 31.01 79 ALA A CA 1
ATOM 528 C C . ALA A 1 95 ? 10.172 3.714 77.875 1.00 30.39 79 ALA A C 1
ATOM 529 O O . ALA A 1 95 ? 9.885 4.730 78.458 1.00 32.02 79 ALA A O 1
ATOM 531 N N . ALA A 1 96 ? 10.309 3.648 76.555 1.00 30.13 80 ALA A N 1
ATOM 532 C CA . ALA A 1 96 ? 10.014 4.723 75.666 1.00 29.94 80 ALA A CA 1
ATOM 533 C C . ALA A 1 96 ? 8.505 4.809 75.391 1.00 30.09 80 ALA A C 1
ATOM 534 O O . ALA A 1 96 ? 7.839 3.810 75.269 1.00 29.61 80 ALA A O 1
ATOM 536 N N . VAL A 1 97 ? 7.984 6.023 75.308 1.00 30.06 81 VAL A N 1
ATOM 537 C CA . VAL A 1 97 ? 6.633 6.220 75.006 1.00 26.93 81 VAL A CA 1
ATOM 538 C C . VAL A 1 97 ? 6.524 6.322 73.507 1.00 29.26 81 VAL A C 1
ATOM 539 O O . VAL A 1 97 ? 7.346 7.068 72.846 1.00 29.51 81 VAL A O 1
ATOM 543 N N . VAL A 1 98 ? 5.591 5.534 72.952 1.00 26.32 82 VAL A N 1
ATOM 544 C CA . VAL A 1 98 ? 5.357 5.500 71.514 1.00 27.35 82 VAL A CA 1
ATOM 545 C C . VAL A 1 98 ? 3.886 5.851 71.244 1.00 28.45 82 VAL A C 1
ATOM 546 O O . VAL A 1 98 ? 2.991 4.967 71.237 1.00 28.08 82 VAL A O 1
ATOM 550 N N . PRO A 1 99 ? 3.605 7.139 71.107 1.00 26.12 83 PRO A N 1
ATOM 551 C CA . PRO A 1 99 ? 2.187 7.542 70.941 1.00 28.68 83 PRO A CA 1
ATOM 552 C C . PRO A 1 99 ? 1.640 7.096 69.581 1.00 28.04 83 PRO A C 1
ATOM 553 O O . PRO A 1 99 ? 2.358 7.135 68.574 1.00 31.38 83 PRO A O 1
ATOM 557 N N . LEU A 1 100 ? 0.427 6.603 69.603 1.00 29.42 84 LEU A N 1
ATOM 558 C CA . LEU A 1 100 ? -0.288 6.064 68.441 1.00 31.79 84 LEU A CA 1
ATOM 559 C C . LEU A 1 100 ? -1.661 6.758 68.440 1.00 35.77 84 LEU A C 1
ATOM 560 O O . LEU A 1 100 ? -2.300 6.964 69.494 1.00 37.26 84 LEU A O 1
ATOM 565 N N . ARG A 1 101 ? -2.085 7.149 67.259 1.00 36.25 85 ARG A N 1
ATOM 566 C CA . ARG A 1 101 ? -3.297 7.939 67.020 1.00 38.27 85 ARG A CA 1
ATOM 567 C C . ARG A 1 101 ? -4.492 7.023 66.725 1.00 36.10 85 ARG A C 1
ATOM 568 O O . ARG A 1 101 ? -4.511 6.362 65.693 1.00 40.75 85 ARG A O 1
ATOM 576 N N . PRO A 1 102 ? -5.476 6.962 67.629 1.00 35.98 86 PRO A N 1
ATOM 577 C CA . PRO A 1 102 ? -6.630 6.115 67.307 1.00 37.56 86 PRO A CA 1
ATOM 578 C C . PRO A 1 102 ? -7.379 6.462 65.997 1.00 38.13 86 PRO A C 1
ATOM 579 O O . PRO A 1 102 ? -7.982 5.610 65.405 1.00 37.73 86 PRO A O 1
ATOM 583 N N . ASP A 1 103 ? -7.321 7.713 65.579 1.00 39.16 87 ASP A N 1
ATOM 584 C CA . ASP A 1 103 ? -8.014 8.158 64.405 1.00 41.21 87 ASP A CA 1
ATOM 585 C C . ASP A 1 103 ? -7.135 8.003 63.151 1.00 43.38 87 ASP A C 1
ATOM 586 O O . ASP A 1 103 ? -7.574 8.339 62.078 1.00 44.38 87 ASP A O 1
ATOM 591 N N . PHE A 1 104 ? -5.885 7.551 63.286 1.00 40.98 88 PHE A N 1
ATOM 592 C CA . PHE A 1 104 ? -5.027 7.259 62.102 1.00 38.50 88 PHE A CA 1
ATOM 593 C C . PHE A 1 104 ? -5.376 5.920 61.447 1.00 38.55 88 PHE A C 1
ATOM 594 O O . PHE A 1 104 ? -5.936 5.007 62.072 1.00 40.69 88 PHE A O 1
ATOM 602 N N . PRO A 1 105 ? -5.036 5.770 60.167 1.00 36.79 89 PRO A N 1
ATOM 603 C CA . PRO A 1 105 ? -5.430 4.479 59.580 1.00 38.48 89 PRO A CA 1
ATOM 604 C C . PRO A 1 105 ? -4.780 3.335 60.277 1.00 36.89 89 PRO A C 1
ATOM 605 O O . PRO A 1 105 ? -3.633 3.459 60.724 1.00 39.65 89 PRO A O 1
ATOM 609 N N . ALA A 1 106 ? -5.466 2.213 60.351 1.00 34.54 90 ALA A N 1
ATOM 610 C CA . ALA A 1 106 ? -5.004 1.095 61.084 1.00 35.44 90 ALA A CA 1
ATOM 611 C C . ALA A 1 106 ? -3.695 0.550 60.487 1.00 39.30 90 ALA A C 1
ATOM 612 O O . ALA A 1 106 ? -2.806 0.043 61.204 1.00 37.60 90 ALA A O 1
ATOM 614 N N . ALA A 1 107 ? -3.590 0.596 59.176 1.00 38.52 91 ALA A N 1
ATOM 615 C CA . ALA A 1 107 ? -2.417 0.036 58.512 1.00 39.11 91 ALA A CA 1
ATOM 616 C C . ALA A 1 107 ? -1.210 0.883 58.848 1.00 38.19 91 ALA A C 1
ATOM 617 O O . ALA A 1 107 ? -0.099 0.393 58.822 1.00 38.05 91 ALA A O 1
ATOM 619 N N . ARG A 1 108 ? -1.422 2.168 59.080 1.00 36.86 92 ARG A N 1
ATOM 620 C CA . ARG A 1 108 ? -0.305 3.064 59.388 1.00 39.93 92 ARG A CA 1
ATOM 621 C C . ARG A 1 108 ? 0.152 2.725 60.806 1.00 39.89 92 ARG A C 1
ATOM 622 O O . ARG A 1 108 ? 1.345 2.584 61.078 1.00 37.35 92 ARG A O 1
ATOM 630 N N . THR A 1 109 ? -0.802 2.526 61.694 1.00 37.84 93 THR A N 1
ATOM 631 C CA . THR A 1 109 ? -0.493 2.204 63.058 1.00 37.77 93 THR A CA 1
ATOM 632 C C . THR A 1 109 ? 0.232 0.831 63.126 1.00 38.41 93 THR A C 1
ATOM 633 O O . THR A 1 109 ? 1.165 0.674 63.880 1.00 34.40 93 THR A O 1
ATOM 637 N N . ARG A 1 110 ? -0.153 -0.115 62.284 1.00 38.54 94 ARG A N 1
ATOM 638 C CA . ARG A 1 110 ? 0.562 -1.366 62.152 1.00 42.88 94 ARG A CA 1
ATOM 639 C C . ARG A 1 110 ? 2.020 -1.126 61.823 1.00 40.31 94 ARG A C 1
ATOM 640 O O . ARG A 1 110 ? 2.878 -1.731 62.417 1.00 43.07 94 ARG A O 1
ATOM 648 N N . GLU A 1 111 ? 2.296 -0.303 60.826 1.00 43.03 95 GLU A N 1
ATOM 649 C CA . GLU A 1 111 ? 3.683 -0.015 60.452 1.00 41.95 95 GLU A CA 1
ATOM 650 C C . GLU A 1 111 ? 4.500 0.573 61.618 1.00 40.42 95 GLU A C 1
ATOM 651 O O . GLU A 1 111 ? 5.671 0.219 61.792 1.00 36.98 95 GLU A O 1
ATOM 657 N N . VAL A 1 112 ? 3.913 1.527 62.350 1.00 38.60 96 VAL A N 1
ATOM 658 C CA . VAL A 1 112 ? 4.551 2.127 63.496 1.00 36.68 96 VAL A CA 1
ATOM 659 C C . VAL A 1 112 ? 4.809 1.086 64.617 1.00 38.83 96 VAL A C 1
ATOM 660 O O . VAL A 1 112 ? 5.851 1.121 65.269 1.00 37.75 96 VAL A O 1
ATOM 664 N N . LEU A 1 113 ? 3.909 0.126 64.838 1.00 38.66 97 LEU A N 1
ATOM 665 C CA . LEU A 1 113 ? 4.166 -0.834 65.868 1.00 37.38 97 LEU A CA 1
ATOM 666 C C . LEU A 1 113 ? 5.363 -1.699 65.405 1.00 42.99 97 LEU A C 1
ATOM 667 O O . LEU A 1 113 ? 6.242 -2.052 66.186 1.00 40.93 97 LEU A O 1
ATOM 672 N N . ARG A 1 114 ? 5.379 -2.063 64.145 1.00 43.36 98 ARG A N 1
ATOM 673 C CA . ARG A 1 114 ? 6.466 -2.909 63.628 1.00 52.94 98 ARG A CA 1
ATOM 674 C C . ARG A 1 114 ? 7.794 -2.144 63.724 1.00 46.94 98 ARG A C 1
ATOM 675 O O . ARG A 1 114 ? 8.748 -2.639 64.274 1.00 47.85 98 ARG A O 1
ATOM 683 N N . ALA A 1 115 ? 7.816 -0.913 63.235 1.00 42.88 99 ALA A N 1
ATOM 684 C CA . ALA A 1 115 ? 9.043 -0.133 63.222 1.00 41.80 99 ALA A CA 1
ATOM 685 C C . ALA A 1 115 ? 9.596 0.149 64.609 1.00 39.22 99 ALA A C 1
ATOM 686 O O . ALA A 1 115 ? 10.769 0.072 64.807 1.00 37.29 99 ALA A O 1
ATOM 688 N N . SER A 1 116 ? 8.729 0.462 65.555 1.00 38.49 100 SER A N 1
ATOM 689 C CA . SER A 1 116 ? 9.127 0.771 66.895 1.00 36.61 100 SER A CA 1
ATOM 690 C C . SER A 1 116 ? 9.415 -0.477 67.716 1.00 40.94 100 SER A C 1
ATOM 691 O O . SER A 1 116 ? 9.903 -0.370 68.823 1.00 39.57 100 SER A O 1
ATOM 694 N N . ASP A 1 117 ? 9.014 -1.646 67.222 1.00 43.24 101 ASP A N 1
ATOM 695 C CA . ASP A 1 117 ? 9.091 -2.890 68.008 1.00 45.00 101 ASP A CA 1
ATOM 696 C C . ASP A 1 117 ? 8.430 -2.774 69.402 1.00 42.11 101 ASP A C 1
ATOM 697 O O . ASP A 1 117 ? 8.975 -3.225 70.429 1.00 37.83 101 ASP A O 1
ATOM 702 N N . ALA A 1 118 ? 7.272 -2.118 69.444 1.00 37.62 102 ALA A N 1
ATOM 703 C CA . ALA A 1 118 ? 6.545 -1.992 70.661 1.00 37.08 102 ALA A CA 1
ATOM 704 C C . ALA A 1 118 ? 6.286 -3.338 71.271 1.00 38.28 102 ALA A C 1
ATOM 705 O O . ALA A 1 118 ? 5.854 -4.261 70.591 1.00 38.54 102 ALA A O 1
ATOM 707 N N . ASP A 1 119 ? 6.479 -3.401 72.587 1.00 38.07 103 ASP A N 1
ATOM 708 C CA . ASP A 1 119 ? 6.412 -4.618 73.428 1.00 39.09 103 ASP A CA 1
ATOM 709 C C . ASP A 1 119 ? 5.043 -4.765 74.002 1.00 40.14 103 ASP A C 1
ATOM 710 O O . ASP A 1 119 ? 4.564 -5.882 74.159 1.00 37.78 103 ASP A O 1
ATOM 715 N N . VAL A 1 120 ? 4.412 -3.627 74.332 1.00 38.47 104 VAL A N 1
ATOM 716 C CA . VAL A 1 120 ? 3.091 -3.617 74.958 1.00 37.31 104 VAL A CA 1
ATOM 717 C C . VAL A 1 120 ? 2.274 -2.461 74.391 1.00 36.87 104 VAL A C 1
ATOM 718 O O . VAL A 1 120 ? 2.829 -1.424 73.999 1.00 35.71 104 VAL A O 1
ATOM 722 N N . LEU A 1 121 ? 0.969 -2.622 74.346 1.00 34.50 105 LEU A N 1
ATOM 723 C CA . LEU A 1 121 ? 0.103 -1.542 73.909 1.00 38.64 105 LEU A CA 1
ATOM 724 C C . LEU A 1 121 ? -0.906 -1.139 75.035 1.00 37.24 105 LEU A C 1
ATOM 725 O O . LEU A 1 121 ? -1.500 -1.978 75.730 1.00 38.59 105 LEU A O 1
ATOM 730 N N . ILE A 1 122 ? -1.026 0.151 75.274 1.00 35.85 106 ILE A N 1
ATOM 731 C CA . ILE A 1 122 ? -2.012 0.662 76.260 1.00 34.81 106 ILE A CA 1
ATOM 732 C C . ILE A 1 122 ? -3.041 1.314 75.385 1.00 33.57 106 ILE A C 1
ATOM 733 O O . ILE A 1 122 ? -2.697 2.095 74.504 1.00 34.11 106 ILE A O 1
ATOM 738 N N . ALA A 1 123 ? -4.299 0.951 75.589 1.00 35.83 107 ALA A N 1
ATOM 739 C CA . ALA A 1 123 ? -5.401 1.488 74.771 1.00 38.22 107 ALA A CA 1
ATOM 740 C C . ALA A 1 123 ? -6.517 2.071 75.631 1.00 36.30 107 ALA A C 1
ATOM 741 O O . ALA A 1 123 ? -6.943 1.417 76.567 1.00 36.02 107 ALA A O 1
ATOM 743 N N . ASP A 1 124 ? -6.961 3.278 75.316 1.00 36.05 108 ASP A N 1
ATOM 744 C CA . ASP A 1 124 ? -8.183 3.802 75.876 1.00 37.34 108 ASP A CA 1
ATOM 745 C C . ASP A 1 124 ? -9.419 3.358 75.027 1.00 41.74 108 ASP A C 1
ATOM 746 O O . ASP A 1 124 ? -9.308 2.564 74.059 1.00 38.61 108 ASP A O 1
ATOM 751 N N . ARG A 1 125 ? -10.588 3.884 75.380 1.00 44.45 109 ARG A N 1
ATOM 752 C CA . ARG A 1 125 ? -11.822 3.570 74.624 1.00 44.51 109 ARG A CA 1
ATOM 753 C C . ARG A 1 125 ? -11.749 4.089 73.191 1.00 40.57 109 ARG A C 1
ATOM 754 O O . ARG A 1 125 ? -12.152 3.412 72.280 1.00 42.26 109 ARG A O 1
ATOM 762 N N . ALA A 1 126 ? -11.157 5.225 72.939 1.00 39.13 110 ALA A N 1
ATOM 763 C CA . ALA A 1 126 ? -10.979 5.574 71.513 1.00 43.42 110 ALA A CA 1
ATOM 764 C C . ALA A 1 126 ? -10.061 4.558 70.759 1.00 43.94 110 ALA A C 1
ATOM 765 O O . ALA A 1 126 ? -10.181 4.432 69.553 1.00 45.33 110 ALA A O 1
ATOM 767 N N . GLY A 1 127 ? -9.190 3.819 71.459 1.00 40.50 111 GLY A N 1
ATOM 768 C CA . GLY A 1 127 ? -8.269 2.911 70.771 1.00 37.90 111 GLY A CA 1
ATOM 769 C C . GLY A 1 127 ? -8.881 1.594 70.395 1.00 41.73 111 GLY A C 1
ATOM 770 O O . GLY A 1 127 ? -8.438 0.959 69.426 1.00 41.14 111 GLY A O 1
ATOM 771 N N . LEU A 1 128 ? -9.887 1.161 71.158 1.00 43.87 112 LEU A N 1
ATOM 772 C CA . LEU A 1 128 ? -10.464 -0.181 70.986 1.00 51.96 112 LEU A CA 1
ATOM 773 C C . LEU A 1 128 ? -10.921 -0.518 69.577 1.00 55.84 112 LEU A C 1
ATOM 774 O O . LEU A 1 128 ? -10.607 -1.581 69.084 1.00 64.33 112 LEU A O 1
ATOM 779 N N . PRO A 1 129 ? -11.649 0.371 68.922 1.00 56.31 113 PRO A N 1
ATOM 780 C CA . PRO A 1 129 ? -12.112 -0.129 67.637 1.00 57.54 113 PRO A CA 1
ATOM 781 C C . PRO A 1 129 ? -10.994 -0.363 66.625 1.00 55.18 113 PRO A C 1
ATOM 782 O O . PRO A 1 129 ? -11.199 -1.117 65.669 1.00 59.74 113 PRO A O 1
ATOM 786 N N . VAL A 1 130 ? -9.831 0.258 66.810 1.00 50.76 114 VAL A N 1
ATOM 787 C CA . VAL A 1 130 ? -8.756 0.191 65.804 1.00 46.83 114 VAL A CA 1
ATOM 788 C C . VAL A 1 130 ? -7.752 -0.910 66.096 1.00 46.72 114 VAL A C 1
ATOM 789 O O . VAL A 1 130 ? -6.888 -1.206 65.270 1.00 43.72 114 VAL A O 1
ATOM 793 N N . LEU A 1 131 ? -7.977 -1.596 67.212 1.00 46.51 115 LEU A N 1
ATOM 794 C CA . LEU A 1 131 ? -7.017 -2.469 67.833 1.00 50.99 115 LEU A CA 1
ATOM 795 C C . LEU A 1 131 ? -6.871 -3.798 67.074 1.00 53.76 115 LEU A C 1
ATOM 796 O O . LEU A 1 131 ? -5.789 -4.345 66.971 1.00 53.04 115 LEU A O 1
ATOM 801 N N . ALA A 1 132 ? -7.975 -4.302 66.540 1.00 55.87 116 ALA A N 1
ATOM 802 C CA . ALA A 1 132 ? -7.947 -5.491 65.700 1.00 57.65 116 ALA A CA 1
ATOM 803 C C . ALA A 1 132 ? -7.071 -5.238 64.487 1.00 54.73 116 ALA A C 1
ATOM 804 O O . ALA A 1 132 ? -6.205 -6.045 64.183 1.00 52.96 116 ALA A O 1
ATOM 806 N N . GLY A 1 133 ? -7.288 -4.105 63.822 1.00 52.28 117 GLY A N 1
ATOM 807 C CA . GLY A 1 133 ? -6.427 -3.694 62.712 1.00 52.80 117 GLY A CA 1
ATOM 808 C C . GLY A 1 133 ? -4.975 -3.439 63.122 1.00 52.08 117 GLY A C 1
ATOM 809 O O . GLY A 1 133 ? -4.049 -3.790 62.425 1.00 54.11 117 GLY A O 1
ATOM 810 N N . ALA A 1 134 ? -4.795 -2.800 64.254 1.00 48.87 118 ALA A N 1
ATOM 811 C CA . ALA A 1 134 ? -3.497 -2.388 64.729 1.00 49.11 118 ALA A CA 1
ATOM 812 C C . ALA A 1 134 ? -2.631 -3.596 64.965 1.00 48.71 118 ALA A C 1
ATOM 813 O O . ALA A 1 134 ? -1.432 -3.535 64.758 1.00 51.21 118 ALA A O 1
ATOM 815 N N . LEU A 1 135 ? -3.245 -4.682 65.402 1.00 47.82 119 LEU A N 1
ATOM 816 C CA . LEU A 1 135 ? -2.502 -5.865 65.797 1.00 50.21 119 LEU A CA 1
ATOM 817 C C . LEU A 1 135 ? -2.515 -6.985 64.787 1.00 53.77 119 LEU A C 1
ATOM 818 O O . LEU A 1 135 ? -2.129 -8.107 65.117 1.00 52.13 119 LEU A O 1
ATOM 823 N N . ALA A 1 136 ? -2.891 -6.664 63.550 1.00 58.75 120 ALA A N 1
ATOM 824 C CA . ALA A 1 136 ? -3.006 -7.664 62.487 1.00 65.94 120 ALA A CA 1
ATOM 825 C C . ALA A 1 136 ? -1.751 -7.727 61.584 1.00 70.39 120 ALA A C 1
ATOM 826 O O . ALA A 1 136 ? -1.881 -7.912 60.382 1.00 80.11 120 ALA A O 1
ATOM 828 N N . GLY A 1 137 ? -0.558 -7.538 62.146 1.00 68.17 121 GLY A N 1
ATOM 829 C CA . GLY A 1 137 ? 0.698 -7.943 61.490 1.00 73.34 121 GLY A CA 1
ATOM 830 C C . GLY A 1 137 ? 1.281 -9.193 62.136 1.00 70.25 121 GLY A C 1
ATOM 831 O O . GLY A 1 137 ? 1.355 -10.252 61.510 1.00 79.83 121 GLY A O 1
ATOM 832 N N . ASP A 1 142 ? 1.470 -11.726 70.238 1.00 71.13 126 ASP A N 1
ATOM 833 C CA . ASP A 1 142 ? 2.748 -11.398 70.875 1.00 73.50 126 ASP A CA 1
ATOM 834 C C . ASP A 1 142 ? 2.872 -9.973 71.508 1.00 68.92 126 ASP A C 1
ATOM 835 O O . ASP A 1 142 ? 3.900 -9.671 72.118 1.00 66.01 126 ASP A O 1
ATOM 840 N N . VAL A 1 143 ? 1.864 -9.107 71.332 1.00 60.18 127 VAL A N 1
ATOM 841 C CA . VAL A 1 143 ? 1.851 -7.746 71.907 1.00 54.92 127 VAL A CA 1
ATOM 842 C C . VAL A 1 143 ? 0.656 -7.617 72.842 1.00 49.92 127 VAL A C 1
ATOM 843 O O . VAL A 1 143 ? -0.462 -7.369 72.394 1.00 44.76 127 VAL A O 1
ATOM 847 N N . PRO A 1 144 ? 0.880 -7.810 74.147 1.00 48.05 128 PRO A N 1
ATOM 848 C CA . PRO A 1 144 ? -0.229 -7.680 75.081 1.00 47.12 128 PRO A CA 1
ATOM 849 C C . PRO A 1 144 ? -0.696 -6.228 75.180 1.00 45.90 128 PRO A C 1
ATOM 850 O O . PRO A 1 144 ? 0.073 -5.278 74.853 1.00 44.19 128 PRO A O 1
ATOM 854 N N . VAL A 1 145 ? -1.944 -6.097 75.636 1.00 43.82 129 VAL A N 1
ATOM 855 C CA . VAL A 1 145 ? -2.695 -4.874 75.633 1.00 42.94 129 VAL A CA 1
ATOM 856 C C . VAL A 1 145 ? -3.158 -4.614 77.064 1.00 45.56 129 VAL A C 1
ATOM 857 O O . VAL A 1 145 ? -3.706 -5.490 77.727 1.00 43.54 129 VAL A O 1
ATOM 861 N N . LEU A 1 146 ? -2.926 -3.392 77.531 1.00 44.76 130 LEU A N 1
ATOM 862 C CA . LEU A 1 146 ? -3.356 -2.991 78.847 1.00 42.56 130 LEU A CA 1
ATOM 863 C C . LEU A 1 146 ? -4.433 -2.005 78.495 1.00 40.08 130 LEU A C 1
ATOM 864 O O . LEU A 1 146 ? -4.125 -0.938 77.921 1.00 35.55 130 LEU A O 1
ATOM 869 N N . ALA A 1 147 ? -5.687 -2.403 78.743 1.00 37.59 131 ALA A N 1
ATOM 870 C CA . ALA A 1 147 ? -6.855 -1.576 78.391 1.00 40.00 131 ALA A CA 1
ATOM 871 C C . ALA A 1 147 ? -7.878 -1.583 79.524 1.00 44.41 131 ALA A C 1
ATOM 872 O O . ALA A 1 147 ? -8.799 -2.387 79.545 1.00 43.21 131 ALA A O 1
ATOM 874 N N . PRO A 1 148 ? -7.711 -0.659 80.475 1.00 48.75 132 PRO A N 1
ATOM 875 C CA . PRO A 1 148 ? -8.465 -0.643 81.724 1.00 51.73 132 PRO A CA 1
ATOM 876 C C . PRO A 1 148 ? -9.947 -0.564 81.523 1.00 54.15 132 PRO A C 1
ATOM 877 O O . PRO A 1 148 ? -10.678 -1.152 82.305 1.00 63.55 132 PRO A O 1
ATOM 881 N N . ASP A 1 149 ? -10.384 0.137 80.480 1.00 52.44 133 ASP A N 1
ATOM 882 C CA . ASP A 1 149 ? -11.810 0.449 80.278 1.00 54.06 133 ASP A CA 1
ATOM 883 C C . ASP A 1 149 ? -12.526 -0.642 79.465 1.00 52.47 133 ASP A C 1
ATOM 884 O O . ASP A 1 149 ? -13.717 -0.670 79.430 1.00 61.30 133 ASP A O 1
ATOM 889 N N . ALA A 1 150 ? -11.789 -1.548 78.844 1.00 56.16 134 ALA A N 1
ATOM 890 C CA . ALA A 1 150 ? -12.340 -2.615 77.984 1.00 59.81 134 ALA A CA 1
ATOM 891 C C . ALA A 1 150 ? -12.965 -3.816 78.724 1.00 63.23 134 ALA A C 1
ATOM 892 O O . ALA A 1 150 ? -12.524 -4.188 79.805 1.00 58.07 134 ALA A O 1
ATOM 894 N N . LEU A 1 151 ? -13.992 -4.427 78.135 1.00 64.78 135 LEU A N 1
ATOM 895 C CA . LEU A 1 151 ? -14.411 -5.763 78.576 1.00 70.51 135 LEU A CA 1
ATOM 896 C C . LEU A 1 151 ? -13.734 -6.806 77.706 1.00 71.66 135 LEU A C 1
ATOM 897 O O . LEU A 1 151 ? -13.310 -6.501 76.593 1.00 67.89 135 LEU A O 1
ATOM 902 N N . ASP A 1 152 ? -13.625 -8.029 78.220 1.00 73.59 136 ASP A N 1
ATOM 903 C CA . ASP A 1 152 ? -12.909 -9.108 77.517 1.00 79.74 136 ASP A CA 1
ATOM 904 C C . ASP A 1 152 ? -13.355 -9.274 76.050 1.00 79.34 136 ASP A C 1
ATOM 905 O O . ASP A 1 152 ? -12.514 -9.276 75.126 1.00 80.38 136 ASP A O 1
ATOM 910 N N . GLY A 1 153 ? -14.667 -9.335 75.839 1.00 75.64 137 GLY A N 1
ATOM 911 C CA . GLY A 1 153 ? -15.217 -9.488 74.507 1.00 73.23 137 GLY A CA 1
ATOM 912 C C . GLY A 1 153 ? -14.951 -8.298 73.606 1.00 73.15 137 GLY A C 1
ATOM 913 O O . GLY A 1 153 ? -15.256 -8.360 72.421 1.00 72.90 137 GLY A O 1
ATOM 914 N N . GLU A 1 154 ? -14.406 -7.205 74.143 1.00 66.89 138 GLU A N 1
ATOM 915 C CA . GLU A 1 154 ? -14.071 -6.050 73.317 1.00 65.45 138 GLU A CA 1
ATOM 916 C C . GLU A 1 154 ? -12.617 -6.074 72.796 1.00 67.88 138 GLU A C 1
ATOM 917 O O . GLU A 1 154 ? -12.188 -5.152 72.089 1.00 57.68 138 GLU A O 1
ATOM 923 N N . LEU A 1 155 ? -11.845 -7.102 73.161 1.00 67.32 139 LEU A N 1
ATOM 924 C CA . LEU A 1 155 ? -10.483 -7.238 72.627 1.00 63.90 139 LEU A CA 1
ATOM 925 C C . LEU A 1 155 ? -10.522 -8.281 71.512 1.00 62.77 139 LEU A C 1
ATOM 926 O O . LEU A 1 155 ? -11.267 -9.233 71.610 1.00 67.23 139 LEU A O 1
ATOM 931 N N . PRO A 1 156 ? -9.714 -8.113 70.458 1.00 60.62 140 PRO A N 1
ATOM 932 C CA . PRO A 1 156 ? -9.811 -9.123 69.410 1.00 62.50 140 PRO A CA 1
ATOM 933 C C . PRO A 1 156 ? -9.330 -10.503 69.916 1.00 64.74 140 PRO A C 1
ATOM 934 O O . PRO A 1 156 ? -8.381 -10.595 70.718 1.00 60.46 140 PRO A O 1
ATOM 938 N N . GLU A 1 157 ? -10.008 -11.562 69.495 1.00 65.40 141 GLU A N 1
ATOM 939 C CA . GLU A 1 157 ? -9.586 -12.914 69.869 1.00 71.40 141 GLU A CA 1
ATOM 940 C C . GLU A 1 157 ? -8.124 -13.084 69.484 1.00 65.51 141 GLU A C 1
ATOM 941 O O . GLU A 1 157 ? -7.667 -12.508 68.501 1.00 69.09 141 GLU A O 1
ATOM 947 N N . GLY A 1 158 ? -7.397 -13.858 70.276 1.00 64.57 142 GLY A N 1
ATOM 948 C CA . GLY A 1 158 ? -5.966 -14.034 70.086 1.00 64.86 142 GLY A CA 1
ATOM 949 C C . GLY A 1 158 ? -5.173 -13.127 71.012 1.00 62.29 142 GLY A C 1
ATOM 950 O O . GLY A 1 158 ? -4.154 -13.538 71.563 1.00 58.33 142 GLY A O 1
ATOM 951 N N . VAL A 1 159 ? -5.663 -11.909 71.222 1.00 61.40 143 VAL A N 1
ATOM 952 C CA . VAL A 1 159 ? -4.883 -10.883 71.940 1.00 60.46 143 VAL A CA 1
ATOM 953 C C . VAL A 1 159 ? -4.874 -11.122 73.423 1.00 55.72 143 VAL A C 1
ATOM 954 O O . VAL A 1 159 ? -5.920 -11.173 74.027 1.00 58.32 143 VAL A O 1
ATOM 958 N N . ALA A 1 160 ? -3.689 -11.248 74.006 1.00 53.98 144 ALA A N 1
ATOM 959 C CA . ALA A 1 160 ? -3.544 -11.442 75.429 1.00 53.78 144 ALA A CA 1
ATOM 960 C C . ALA A 1 160 ? -3.639 -10.063 76.096 1.00 54.43 144 ALA A C 1
ATOM 961 O O . ALA A 1 160 ? -3.244 -9.052 75.524 1.00 53.20 144 ALA A O 1
ATOM 963 N N . ARG A 1 161 ? -4.147 -10.056 77.317 1.00 53.01 145 ARG A N 1
ATOM 964 C CA . ARG A 1 161 ? -4.455 -8.861 78.032 1.00 55.17 145 ARG A CA 1
ATOM 965 C C . ARG A 1 161 ? -3.558 -8.718 79.214 1.00 52.38 145 ARG A C 1
ATOM 966 O O . ARG A 1 161 ? -3.333 -9.701 79.923 1.00 48.11 145 ARG A O 1
ATOM 974 N N . LEU A 1 162 ? -3.079 -7.488 79.450 1.00 48.30 146 LEU A N 1
ATOM 975 C CA . LEU A 1 162 ? -2.356 -7.178 80.695 1.00 47.78 146 LEU A CA 1
ATOM 976 C C . LEU A 1 162 ? -3.330 -6.703 81.696 1.00 45.57 146 LEU A C 1
ATOM 977 O O . LEU A 1 162 ? -3.958 -5.679 81.472 1.00 46.22 146 LEU A O 1
ATOM 982 N N . VAL A 1 163 ? -3.450 -7.430 82.804 1.00 48.14 147 VAL A N 1
ATOM 983 C CA . VAL A 1 163 ? -4.316 -7.038 83.874 1.00 51.78 147 VAL A CA 1
ATOM 984 C C . VAL A 1 163 ? -3.473 -6.674 85.066 1.00 51.31 147 VAL A C 1
ATOM 985 O O . VAL A 1 163 ? -3.006 -7.555 85.753 1.00 57.27 147 VAL A O 1
ATOM 989 N N . PRO A 1 164 ? -3.286 -5.363 85.326 1.00 51.80 148 PRO A N 1
ATOM 990 C CA . PRO A 1 164 ? -2.349 -4.990 86.381 1.00 48.73 148 PRO A CA 1
ATOM 991 C C . PRO A 1 164 ? -2.767 -5.419 87.776 1.00 49.28 148 PRO A C 1
ATOM 992 O O . PRO A 1 164 ? -3.886 -5.203 88.176 1.00 47.53 148 PRO A O 1
ATOM 996 N N . ARG A 1 165 ? -1.844 -6.016 88.513 1.00 51.13 149 ARG A N 1
ATOM 997 C CA . ARG A 1 165 ? -2.143 -6.559 89.825 1.00 57.18 149 ARG A CA 1
ATOM 998 C C . ARG A 1 165 ? -1.535 -5.577 90.833 1.00 56.65 149 ARG A C 1
ATOM 999 O O . ARG A 1 165 ? -0.388 -5.157 90.642 1.00 52.39 149 ARG A O 1
ATOM 1007 N N . PRO A 1 166 ? -2.314 -5.151 91.856 1.00 54.06 150 PRO A N 1
ATOM 1008 C CA . PRO A 1 166 ? -1.820 -4.189 92.852 1.00 55.55 150 PRO A CA 1
ATOM 1009 C C . PRO A 1 166 ? -0.557 -4.650 93.623 1.00 57.50 150 PRO A C 1
ATOM 1010 O O . PRO A 1 166 ? 0.238 -3.805 94.052 1.00 52.04 150 PRO A O 1
ATOM 1014 N N . GLU A 1 167 ? -0.357 -5.973 93.727 1.00 58.17 151 GLU A N 1
ATOM 1015 C CA . GLU A 1 167 ? 0.810 -6.558 94.400 1.00 59.31 151 GLU A CA 1
ATOM 1016 C C . GLU A 1 167 ? 2.129 -6.420 93.609 1.00 54.90 151 GLU A C 1
ATOM 1017 O O . GLU A 1 167 ? 3.216 -6.525 94.187 1.00 51.47 151 GLU A O 1
ATOM 1023 N N . LEU A 1 168 ? 2.029 -6.257 92.294 1.00 50.61 152 LEU A N 1
ATOM 1024 C CA . LEU A 1 168 ? 3.201 -6.061 91.449 1.00 55.27 152 LEU A CA 1
ATOM 1025 C C . LEU A 1 168 ? 3.432 -4.586 91.093 1.00 51.60 152 LEU A C 1
ATOM 1026 O O . LEU A 1 168 ? 4.335 -4.268 90.336 1.00 49.81 152 LEU A O 1
ATOM 1031 N N . SER A 1 169 ? 2.604 -3.703 91.653 1.00 49.81 153 SER A N 1
ATOM 1032 C CA . SER A 1 169 ? 2.731 -2.267 91.470 1.00 49.58 153 SER A CA 1
ATOM 1033 C C . SER A 1 169 ? 4.120 -1.796 91.900 1.00 45.64 153 SER A C 1
ATOM 1034 O O . SER A 1 169 ? 4.605 -2.219 92.917 1.00 43.88 153 SER A O 1
ATOM 1037 N N . LEU A 1 170 ? 4.768 -0.909 91.165 1.00 46.94 154 LEU A N 1
ATOM 1038 C CA . LEU A 1 170 ? 6.139 -0.479 91.584 1.00 43.33 154 LEU A CA 1
ATOM 1039 C C . LEU A 1 170 ? 5.981 0.393 92.784 1.00 43.56 154 LEU A C 1
ATOM 1040 O O . LEU A 1 170 ? 4.925 0.956 92.965 1.00 40.61 154 LEU A O 1
ATOM 1045 N N . SER A 1 171 ? 6.993 0.439 93.657 1.00 44.85 155 SER A N 1
ATOM 1046 C CA . SER A 1 171 ? 6.926 1.337 94.790 1.00 47.94 155 SER A CA 1
ATOM 1047 C C . SER A 1 171 ? 7.447 2.655 94.386 1.00 47.76 155 SER A C 1
ATOM 1048 O O . SER A 1 171 ? 7.190 3.667 95.028 1.00 48.16 155 SER A O 1
ATOM 1051 N N . GLU A 1 172 ? 8.166 2.681 93.291 1.00 48.19 156 GLU A N 1
ATOM 1052 C CA . GLU A 1 172 ? 8.597 3.966 92.815 1.00 50.72 156 GLU A CA 1
ATOM 1053 C C . GLU A 1 172 ? 8.989 3.889 91.351 1.00 41.03 156 GLU A C 1
ATOM 1054 O O . GLU A 1 172 ? 9.273 2.841 90.851 1.00 36.94 156 GLU A O 1
ATOM 1060 N N . PRO A 1 173 ? 8.986 5.014 90.670 1.00 38.95 157 PRO A N 1
ATOM 1061 C CA . PRO A 1 173 ? 9.282 4.936 89.246 1.00 37.85 157 PRO A CA 1
ATOM 1062 C C . PRO A 1 173 ? 10.748 4.509 88.975 1.00 37.40 157 PRO A C 1
ATOM 1063 O O . PRO A 1 173 ? 11.621 4.679 89.802 1.00 40.59 157 PRO A O 1
ATOM 1067 N N . ALA A 1 174 ? 10.962 3.909 87.823 1.00 38.89 158 ALA A N 1
ATOM 1068 C CA . ALA A 1 174 ? 12.281 3.555 87.345 1.00 36.18 158 ALA A CA 1
ATOM 1069 C C . ALA A 1 174 ? 13.089 4.823 87.220 1.00 36.04 158 ALA A C 1
ATOM 1070 O O . ALA A 1 174 ? 12.535 5.910 86.987 1.00 34.29 158 ALA A O 1
ATOM 1072 N N . ARG A 1 175 ? 14.388 4.689 87.460 1.00 37.49 159 ARG A N 1
ATOM 1073 C CA . ARG A 1 175 ? 15.342 5.773 87.250 1.00 39.13 159 ARG A CA 1
ATOM 1074 C C . ARG A 1 175 ? 16.153 5.418 85.995 1.00 38.13 159 ARG A C 1
ATOM 1075 O O . ARG A 1 175 ? 16.676 4.290 85.870 1.00 39.43 159 ARG A O 1
ATOM 1083 N N . CYS A 1 176 ? 16.215 6.354 85.066 1.00 35.03 160 CYS A N 1
ATOM 1084 C CA . CYS A 1 176 ? 16.781 6.135 83.756 1.00 35.18 160 CYS A CA 1
ATOM 1085 C C . CYS A 1 176 ? 18.045 6.957 83.616 1.00 38.31 160 CYS A C 1
ATOM 1086 O O . CYS A 1 176 ? 18.240 7.910 84.314 1.00 33.81 160 CYS A O 1
ATOM 1089 N N . LYS A 1 177 ? 18.893 6.545 82.689 1.00 38.55 161 LYS A N 1
ATOM 1090 C CA . LYS A 1 177 ? 20.128 7.211 82.383 1.00 42.62 161 LYS A CA 1
ATOM 1091 C C . LYS A 1 177 ? 19.860 8.204 81.302 1.00 37.21 161 LYS A C 1
ATOM 1092 O O . LYS A 1 177 ? 18.976 7.971 80.440 1.00 35.41 161 LYS A O 1
ATOM 1098 N N . PRO A 1 178 ? 20.687 9.244 81.233 1.00 36.59 162 PRO A N 1
ATOM 1099 C CA . PRO A 1 178 ? 20.406 10.223 80.152 1.00 35.12 162 PRO A CA 1
ATOM 1100 C C . PRO A 1 178 ? 20.340 9.630 78.752 1.00 35.13 162 PRO A C 1
ATOM 1101 O O . PRO A 1 178 ? 19.614 10.190 77.910 1.00 30.94 162 PRO A O 1
ATOM 1105 N N . ALA A 1 179 ? 21.094 8.542 78.484 1.00 33.08 163 ALA A N 1
ATOM 1106 C CA . ALA A 1 179 ? 21.055 7.923 77.169 1.00 35.06 163 ALA A CA 1
ATOM 1107 C C . ALA A 1 179 ? 19.758 7.145 76.856 1.00 32.30 163 ALA A C 1
ATOM 1108 O O . ALA A 1 179 ? 19.506 6.835 75.708 1.00 31.70 163 ALA A O 1
ATOM 1110 N N . ASP A 1 180 ? 18.942 6.855 77.841 1.00 30.50 164 ASP A N 1
ATOM 1111 C CA . ASP A 1 180 ? 17.836 5.904 77.647 1.00 31.76 164 ASP A CA 1
ATOM 1112 C C . ASP A 1 180 ? 16.810 6.655 76.813 1.00 33.20 164 ASP A C 1
ATOM 1113 O O . ASP A 1 180 ? 16.608 7.855 77.045 1.00 31.32 164 ASP A O 1
ATOM 1118 N N . PRO A 1 181 ? 16.137 5.954 75.892 1.00 33.33 165 PRO A N 1
ATOM 1119 C CA . PRO A 1 181 ? 15.005 6.518 75.158 1.00 31.81 165 PRO A CA 1
ATOM 1120 C C . PRO A 1 181 ? 13.828 6.866 76.069 1.00 29.91 165 PRO A C 1
ATOM 1121 O O . PRO A 1 181 ? 13.502 6.083 76.931 1.00 31.45 165 PRO A O 1
ATOM 1125 N N . ALA A 1 182 ? 13.270 8.060 75.911 1.00 29.74 166 ALA A N 1
ATOM 1126 C CA . ALA A 1 182 ? 12.042 8.466 76.570 1.00 30.05 166 ALA A CA 1
ATOM 1127 C C . ALA A 1 182 ? 10.796 8.421 75.662 1.00 27.93 166 ALA A C 1
ATOM 1128 O O . ALA A 1 182 ? 9.664 8.077 76.103 1.00 28.75 166 ALA A O 1
ATOM 1130 N N . TYR A 1 183 ? 11.012 8.837 74.417 1.00 29.40 167 TYR A N 1
ATOM 1131 C CA . TYR A 1 183 ? 9.969 8.973 73.376 1.00 27.00 167 TYR A CA 1
ATOM 1132 C C . TYR A 1 183 ? 10.475 8.531 71.995 1.00 28.72 167 TYR A C 1
ATOM 1133 O O . TYR A 1 183 ? 11.597 8.821 71.595 1.00 28.48 167 TYR A O 1
ATOM 1142 N N . LEU A 1 184 ? 9.571 7.882 71.267 1.00 28.98 168 LEU A N 1
ATOM 1143 C CA . LEU A 1 184 ? 9.705 7.623 69.856 1.00 31.63 168 LEU A CA 1
ATOM 1144 C C . LEU A 1 184 ? 8.597 8.360 69.089 1.00 28.50 168 LEU A C 1
ATOM 1145 O O . LEU A 1 184 ? 7.385 8.045 69.213 1.00 31.00 168 LEU A O 1
ATOM 1150 N N . LEU A 1 185 ? 9.029 9.346 68.322 1.00 27.72 169 LEU A N 1
ATOM 1151 C CA . LEU A 1 185 ? 8.124 10.289 67.625 1.00 31.67 169 LEU A CA 1
ATOM 1152 C C . LEU A 1 185 ? 8.409 10.250 66.129 1.00 34.03 169 LEU A C 1
ATOM 1153 O O . LEU A 1 185 ? 9.575 10.215 65.708 1.00 38.37 169 LEU A O 1
ATOM 1158 N N . PHE A 1 186 ? 7.359 10.199 65.332 1.00 33.37 170 PHE A N 1
ATOM 1159 C CA . PHE A 1 186 ? 7.506 10.048 63.881 1.00 37.63 170 PHE A CA 1
ATOM 1160 C C . PHE A 1 186 ? 7.273 11.377 63.235 1.00 40.13 170 PHE A C 1
ATOM 1161 O O . PHE A 1 186 ? 6.307 12.029 63.555 1.00 39.77 170 PHE A O 1
ATOM 1169 N N . THR A 1 187 ? 8.195 11.756 62.348 1.00 45.46 171 THR A N 1
ATOM 1170 C CA . THR A 1 187 ? 8.082 12.930 61.492 1.00 51.47 171 THR A CA 1
ATOM 1171 C C . THR A 1 187 ? 7.079 12.718 60.357 1.00 55.42 171 THR A C 1
ATOM 1172 O O . THR A 1 187 ? 6.658 11.588 60.100 1.00 53.02 171 THR A O 1
ATOM 1176 N N . SER A 1 188 ? 6.744 13.785 59.634 1.00 62.12 172 SER A N 1
ATOM 1177 C CA . SER A 1 188 ? 5.810 13.664 58.478 1.00 70.69 172 SER A CA 1
ATOM 1178 C C . SER A 1 188 ? 6.470 14.075 57.185 1.00 65.82 172 SER A C 1
ATOM 1179 O O . SER A 1 188 ? 7.565 14.617 57.228 1.00 68.40 172 SER A O 1
ATOM 1182 N N . PRO A 1 194 ? 8.604 9.894 56.563 1.00 66.91 178 PRO A N 1
ATOM 1183 C CA . PRO A 1 194 ? 8.049 9.260 57.763 1.00 65.74 178 PRO A CA 1
ATOM 1184 C C . PRO A 1 194 ? 9.004 8.352 58.552 1.00 53.75 178 PRO A C 1
ATOM 1185 O O . PRO A 1 194 ? 8.952 7.105 58.485 1.00 52.91 178 PRO A O 1
ATOM 1189 N N . LYS A 1 195 ? 9.841 9.014 59.347 1.00 47.77 179 LYS A N 1
ATOM 1190 C CA . LYS A 1 195 ? 10.881 8.341 60.131 1.00 42.60 179 LYS A CA 1
ATOM 1191 C C . LYS A 1 195 ? 10.642 8.472 61.618 1.00 36.90 179 LYS A C 1
ATOM 1192 O O . LYS A 1 195 ? 10.229 9.557 62.065 1.00 30.21 179 LYS A O 1
ATOM 1198 N N . GLY A 1 196 ? 11.002 7.401 62.357 1.00 32.82 180 GLY A N 1
ATOM 1199 C CA . GLY A 1 196 ? 11.031 7.344 63.795 1.00 32.86 180 GLY A CA 1
ATOM 1200 C C . GLY A 1 196 ? 12.284 7.997 64.402 1.00 31.95 180 GLY A C 1
ATOM 1201 O O . GLY A 1 196 ? 13.422 7.636 64.082 1.00 35.46 180 GLY A O 1
ATOM 1202 N N . VAL A 1 197 ? 12.050 8.963 65.274 1.00 30.63 181 VAL A N 1
ATOM 1203 C CA . VAL A 1 197 ? 13.079 9.727 65.963 1.00 30.23 181 VAL A CA 1
ATOM 1204 C C . VAL A 1 197 ? 13.131 9.293 67.408 1.00 29.52 181 VAL A C 1
ATOM 1205 O O . VAL A 1 197 ? 12.116 9.328 68.124 1.00 30.15 181 VAL A O 1
ATOM 1209 N N . VAL A 1 198 ? 14.324 8.944 67.858 1.00 30.10 182 VAL A N 1
ATOM 1210 C CA . VAL A 1 198 ? 14.540 8.529 69.207 1.00 31.92 182 VAL A CA 1
ATOM 1211 C C . VAL A 1 198 ? 14.959 9.777 70.032 1.00 30.42 182 VAL A C 1
ATOM 1212 O O . VAL A 1 198 ? 16.067 10.333 69.816 1.00 31.33 182 VAL A O 1
ATOM 1216 N N . ILE A 1 199 ? 14.068 10.178 70.949 1.00 28.24 183 ILE A N 1
ATOM 1217 C CA . ILE A 1 199 ? 14.283 11.271 71.908 1.00 29.38 183 ILE A CA 1
ATOM 1218 C C . ILE A 1 199 ? 14.623 10.724 73.320 1.00 28.03 183 ILE A C 1
ATOM 1219 O O . ILE A 1 199 ? 13.893 9.913 73.887 1.00 30.00 183 ILE A O 1
ATOM 1224 N N . THR A 1 200 ? 15.790 11.098 73.827 1.00 26.64 184 THR A N 1
ATOM 1225 C CA . THR A 1 200 ? 16.336 10.588 75.070 1.00 26.99 184 THR A CA 1
ATOM 1226 C C . THR A 1 200 ? 15.894 11.390 76.279 1.00 27.86 184 THR A C 1
ATOM 1227 O O . THR A 1 200 ? 15.537 12.604 76.188 1.00 26.98 184 THR A O 1
ATOM 1231 N N . HIS A 1 201 ? 15.952 10.728 77.423 1.00 26.53 185 HIS A N 1
ATOM 1232 C CA . HIS A 1 201 ? 15.719 11.391 78.705 1.00 26.76 185 HIS A CA 1
ATOM 1233 C C . HIS A 1 201 ? 16.674 12.540 78.840 1.00 29.34 185 HIS A C 1
ATOM 1234 O O . HIS A 1 201 ? 16.267 13.643 79.252 1.00 27.31 185 HIS A O 1
ATOM 1241 N N . GLY A 1 202 ? 17.963 12.327 78.476 1.00 31.07 186 GLY A N 1
ATOM 1242 C CA . GLY A 1 202 ? 18.971 13.381 78.691 1.00 31.57 186 GLY A CA 1
ATOM 1243 C C . GLY A 1 202 ? 18.663 14.630 77.851 1.00 31.11 186 GLY A C 1
ATOM 1244 O O . GLY A 1 202 ? 18.746 15.733 78.343 1.00 27.42 186 GLY A O 1
ATOM 1245 N N . ALA A 1 203 ? 18.263 14.436 76.591 1.00 29.82 187 ALA A N 1
ATOM 1246 C CA . ALA A 1 203 ? 17.904 15.552 75.744 1.00 29.62 187 ALA A CA 1
ATOM 1247 C C . ALA A 1 203 ? 16.656 16.316 76.234 1.00 31.50 187 ALA A C 1
ATOM 1248 O O . ALA A 1 203 ? 16.623 17.585 76.188 1.00 29.09 187 ALA A O 1
ATOM 1250 N N . THR A 1 204 ? 15.661 15.608 76.793 1.00 32.87 188 THR A N 1
ATOM 1251 C CA . THR A 1 204 ? 14.495 16.324 77.308 1.00 29.08 188 THR A CA 1
ATOM 1252 C C . THR A 1 204 ? 14.897 16.975 78.576 1.00 32.74 188 THR A C 1
ATOM 1253 O O . THR A 1 204 ? 14.359 18.020 78.933 1.00 32.06 188 THR A O 1
ATOM 1257 N N . GLY A 1 205 ? 15.876 16.386 79.270 1.00 31.46 189 GLY A N 1
ATOM 1258 C CA . GLY A 1 205 ? 16.354 17.025 80.501 1.00 31.52 189 GLY A CA 1
ATOM 1259 C C . GLY A 1 205 ? 16.990 18.378 80.193 1.00 30.33 189 GLY A C 1
ATOM 1260 O O . GLY A 1 205 ? 16.776 19.354 80.889 1.00 32.41 189 GLY A O 1
ATOM 1261 N N . HIS A 1 206 ? 17.758 18.455 79.134 1.00 29.50 190 HIS A N 1
ATOM 1262 C CA . HIS A 1 206 ? 18.393 19.695 78.798 1.00 31.27 190 HIS A CA 1
ATOM 1263 C C . HIS A 1 206 ? 17.311 20.666 78.306 1.00 31.02 190 HIS A C 1
ATOM 1264 O O . HIS A 1 206 ? 17.291 21.808 78.707 1.00 32.56 190 HIS A O 1
ATOM 1271 N N . TYR A 1 207 ? 16.386 20.189 77.498 1.00 31.02 191 TYR A N 1
ATOM 1272 C CA . TYR A 1 207 ? 15.317 21.024 76.987 1.00 30.56 191 TYR A CA 1
ATOM 1273 C C . TYR A 1 207 ? 14.516 21.735 78.089 1.00 31.60 191 TYR A C 1
ATOM 1274 O O . TYR A 1 207 ? 14.447 22.982 78.111 1.00 28.89 191 TYR A O 1
ATOM 1283 N N . PHE A 1 208 ? 13.950 20.959 79.023 1.00 30.80 192 PHE A N 1
ATOM 1284 C CA . PHE A 1 208 ? 13.106 21.553 80.023 1.00 32.33 192 PHE A CA 1
ATOM 1285 C C . PHE A 1 208 ? 13.946 22.455 80.963 1.00 33.87 192 PHE A C 1
ATOM 1286 O O . PHE A 1 208 ? 13.495 23.527 81.376 1.00 32.59 192 PHE A O 1
ATOM 1294 N N . ASP A 1 209 ? 15.205 22.111 81.186 1.00 33.73 193 ASP A N 1
ATOM 1295 C CA . ASP A 1 209 ? 16.040 22.978 82.038 1.00 34.91 193 ASP A CA 1
ATOM 1296 C C . ASP A 1 209 ? 16.151 24.361 81.428 1.00 37.64 193 ASP A C 1
ATOM 1297 O O . ASP A 1 209 ? 16.000 25.383 82.093 1.00 32.12 193 ASP A O 1
ATOM 1302 N N . VAL A 1 210 ? 16.382 24.367 80.120 1.00 36.50 194 VAL A N 1
ATOM 1303 C CA . VAL A 1 210 ? 16.552 25.588 79.377 1.00 39.45 194 VAL A CA 1
ATOM 1304 C C . VAL A 1 210 ? 15.236 26.348 79.168 1.00 37.93 194 VAL A C 1
ATOM 1305 O O . VAL A 1 210 ? 15.181 27.551 79.360 1.00 34.94 194 VAL A O 1
ATOM 1309 N N . MET A 1 211 ? 14.157 25.656 78.832 1.00 34.87 195 MET A N 1
ATOM 1310 C CA . MET A 1 211 ? 12.865 26.371 78.600 1.00 35.48 195 MET A CA 1
ATOM 1311 C C . MET A 1 211 ? 12.256 26.907 79.906 1.00 34.67 195 MET A C 1
ATOM 1312 O O . MET A 1 211 ? 11.786 28.030 79.930 1.00 34.09 195 MET A O 1
ATOM 1317 N N . GLU A 1 212 ? 12.333 26.135 80.986 1.00 35.41 196 GLU A N 1
ATOM 1318 C CA . GLU A 1 212 ? 11.804 26.559 82.278 1.00 36.17 196 GLU A CA 1
ATOM 1319 C C . GLU A 1 212 ? 12.383 27.916 82.710 1.00 41.53 196 GLU A C 1
ATOM 1320 O O . GLU A 1 212 ? 11.654 28.781 83.217 1.00 42.01 196 GLU A O 1
ATOM 1326 N N . ARG A 1 213 ? 13.689 28.106 82.484 1.00 41.72 197 ARG A N 1
ATOM 1327 C CA . ARG A 1 213 ? 14.331 29.363 82.786 1.00 45.37 197 ARG A CA 1
ATOM 1328 C C . ARG A 1 213 ? 13.796 30.553 81.986 1.00 42.39 197 ARG A C 1
ATOM 1329 O O . ARG A 1 213 ? 14.019 31.668 82.406 1.00 45.28 197 ARG A O 1
ATOM 1337 N N . ARG A 1 214 ? 13.121 30.357 80.838 1.00 42.56 198 ARG A N 1
ATOM 1338 C CA . ARG A 1 214 ? 12.500 31.512 80.115 1.00 41.56 198 ARG A CA 1
ATOM 1339 C C . ARG A 1 214 ? 11.237 31.975 80.787 1.00 38.69 198 ARG A C 1
ATOM 1340 O O . ARG A 1 214 ? 10.851 33.125 80.614 1.00 38.50 198 ARG A O 1
ATOM 1348 N N . TYR A 1 215 ? 10.576 31.097 81.536 1.00 37.45 199 TYR A N 1
ATOM 1349 C CA . TYR A 1 215 ? 9.208 31.394 81.997 1.00 37.18 199 TYR A CA 1
ATOM 1350 C C . TYR A 1 215 ? 9.121 31.513 83.535 1.00 39.09 199 TYR A C 1
ATOM 1351 O O . TYR A 1 215 ? 10.120 31.477 84.194 1.00 37.07 199 TYR A O 1
ATOM 1360 N N . ASP A 1 216 ? 7.901 31.618 84.084 1.00 37.93 200 ASP A N 1
ATOM 1361 C CA . ASP A 1 216 ? 7.651 31.825 85.511 1.00 40.55 200 ASP A CA 1
ATOM 1362 C C . ASP A 1 216 ? 6.478 30.945 85.923 1.00 40.49 200 ASP A C 1
ATOM 1363 O O . ASP A 1 216 ? 5.690 31.285 86.761 1.00 41.15 200 ASP A O 1
ATOM 1368 N N . PHE A 1 217 ? 6.351 29.824 85.273 1.00 40.72 201 PHE A N 1
ATOM 1369 C CA . PHE A 1 217 ? 5.334 28.864 85.582 1.00 40.95 201 PHE A CA 1
ATOM 1370 C C . PHE A 1 217 ? 5.270 28.503 87.046 1.00 41.40 201 PHE A C 1
ATOM 1371 O O . PHE A 1 217 ? 6.259 28.403 87.713 1.00 40.58 201 PHE A O 1
ATOM 1379 N N . GLY A 1 218 ? 4.069 28.313 87.544 1.00 42.99 202 GLY A N 1
ATOM 1380 C CA . GLY A 1 218 ? 3.876 27.860 88.912 1.00 43.24 202 GLY A CA 1
ATOM 1381 C C . GLY A 1 218 ? 2.540 27.129 88.992 1.00 44.42 202 GLY A C 1
ATOM 1382 O O . GLY A 1 218 ? 1.823 26.983 87.969 1.00 43.18 202 GLY A O 1
ATOM 1383 N N . ALA A 1 219 ? 2.201 26.701 90.201 1.00 38.68 203 ALA A N 1
ATOM 1384 C CA . ALA A 1 219 ? 1.122 25.725 90.415 1.00 42.44 203 ALA A CA 1
ATOM 1385 C C . ALA A 1 219 ? -0.276 26.280 90.183 1.00 41.98 203 ALA A C 1
ATOM 1386 O O . ALA A 1 219 ? -1.267 25.520 90.084 1.00 43.76 203 ALA A O 1
ATOM 1388 N N . SER A 1 220 ? -0.379 27.594 90.076 1.00 37.97 204 SER A N 1
ATOM 1389 C CA . SER A 1 220 ? -1.644 28.175 89.758 1.00 41.43 204 SER A CA 1
ATOM 1390 C C . SER A 1 220 ? -1.853 28.285 88.237 1.00 40.22 204 SER A C 1
ATOM 1391 O O . SER A 1 220 ? -2.925 28.667 87.809 1.00 40.22 204 SER A O 1
ATOM 1394 N N . ASP A 1 221 ? -0.864 27.909 87.415 1.00 37.59 205 ASP A N 1
ATOM 1395 C CA . ASP A 1 221 ? -1.044 28.036 85.936 1.00 35.31 205 ASP A CA 1
ATOM 1396 C C . ASP A 1 221 ? -1.904 26.984 85.401 1.00 32.63 205 ASP A C 1
ATOM 1397 O O . ASP A 1 221 ? -2.059 25.920 85.992 1.00 34.60 205 ASP A O 1
ATOM 1402 N N . VAL A 1 222 ? -2.503 27.309 84.274 1.00 32.31 206 VAL A N 1
ATOM 1403 C CA . VAL A 1 222 ? -3.380 26.411 83.563 1.00 31.19 206 VAL A CA 1
ATOM 1404 C C . VAL A 1 222 ? -2.928 26.401 82.087 1.00 30.15 206 VAL A C 1
ATOM 1405 O O . VAL A 1 222 ? -2.966 27.438 81.410 1.00 30.75 206 VAL A O 1
ATOM 1409 N N . PHE A 1 223 ? -2.445 25.250 81.636 1.00 28.63 207 PHE A N 1
ATOM 1410 C CA . PHE A 1 223 ? -1.837 25.091 80.322 1.00 29.69 207 PHE A CA 1
ATOM 1411 C C . PHE A 1 223 ? -2.798 24.451 79.347 1.00 31.29 207 PHE A C 1
ATOM 1412 O O . PHE A 1 223 ? -3.527 23.503 79.698 1.00 32.71 207 PHE A O 1
ATOM 1420 N N . SER A 1 224 ? -2.860 25.003 78.136 1.00 30.24 208 SER A N 1
ATOM 1421 C CA . SER A 1 224 ? -3.553 24.310 77.054 1.00 29.40 208 SER A CA 1
ATOM 1422 C C . SER A 1 224 ? -2.806 23.024 76.711 1.00 27.04 208 SER A C 1
ATOM 1423 O O . SER A 1 224 ? -1.530 22.880 76.888 1.00 27.01 208 SER A O 1
ATOM 1426 N N . GLN A 1 225 ? -3.569 22.068 76.244 1.00 28.02 209 GLN A N 1
ATOM 1427 C CA . GLN A 1 225 ? -3.027 20.828 75.690 1.00 28.60 209 GLN A CA 1
ATOM 1428 C C . GLN A 1 225 ? -3.607 20.671 74.282 1.00 29.14 209 GLN A C 1
ATOM 1429 O O . GLN A 1 225 ? -4.506 19.858 74.027 1.00 27.04 209 GLN A O 1
ATOM 1435 N N . ALA A 1 226 ? -3.062 21.485 73.363 1.00 27.09 210 ALA A N 1
ATOM 1436 C CA . ALA A 1 226 ? -3.668 21.648 72.042 1.00 28.20 210 ALA A CA 1
ATOM 1437 C C . ALA A 1 226 ? -3.068 20.700 70.988 1.00 29.39 210 ALA A C 1
ATOM 1438 O O . ALA A 1 226 ? -3.736 20.215 70.074 1.00 30.29 210 ALA A O 1
ATOM 1440 N N . PHE A 1 227 ? -1.841 20.317 71.201 1.00 28.00 211 PHE A N 1
ATOM 1441 C CA . PHE A 1 227 ? -1.151 19.497 70.264 1.00 28.38 211 PHE A CA 1
ATOM 1442 C C . PHE A 1 227 ? -1.623 18.089 70.319 1.00 29.66 211 PHE A C 1
ATOM 1443 O O . PHE A 1 227 ? -1.937 17.609 71.390 1.00 30.56 211 PHE A O 1
ATOM 1451 N N . ASP A 1 228 ? -1.659 17.378 69.204 1.00 27.51 212 ASP A N 1
ATOM 1452 C CA . ASP A 1 228 ? -1.924 15.907 69.338 1.00 29.09 212 ASP A CA 1
ATOM 1453 C C . ASP A 1 228 ? -0.805 15.144 70.076 1.00 27.44 212 ASP A C 1
ATOM 1454 O O . ASP A 1 228 ? 0.370 15.523 69.975 1.00 25.61 212 ASP A O 1
ATOM 1459 N N . LEU A 1 229 ? -1.156 14.005 70.695 1.00 24.59 213 LEU A N 1
ATOM 1460 C CA . LEU A 1 229 ? -0.236 13.342 71.601 1.00 27.82 213 LEU A CA 1
ATOM 1461 C C . LEU A 1 229 ? 0.955 12.697 70.887 1.00 27.08 213 LEU A C 1
ATOM 1462 O O . LEU A 1 229 ? 1.901 12.264 71.585 1.00 30.02 213 LEU A O 1
ATOM 1467 N N . ASN A 1 230 ? 0.906 12.600 69.534 1.00 27.63 214 ASN A N 1
ATOM 1468 C CA . ASN A 1 230 ? 1.977 11.972 68.764 1.00 27.77 214 ASN A CA 1
ATOM 1469 C C . ASN A 1 230 ? 2.902 13.044 68.169 1.00 26.39 214 ASN A C 1
ATOM 1470 O O . ASN A 1 230 ? 3.772 12.743 67.384 1.00 30.24 214 ASN A O 1
ATOM 1475 N N . PHE A 1 231 ? 2.660 14.296 68.510 1.00 28.17 215 PHE A N 1
ATOM 1476 C CA . PHE A 1 231 ? 3.438 15.454 68.035 1.00 26.16 215 PHE A CA 1
ATOM 1477 C C . PHE A 1 231 ? 4.279 15.967 69.197 1.00 23.88 215 PHE A C 1
ATOM 1478 O O . PHE A 1 231 ? 3.801 16.139 70.305 1.00 23.33 215 PHE A O 1
ATOM 1486 N N . ASP A 1 232 ? 5.555 16.238 68.934 1.00 26.88 216 ASP A N 1
ATOM 1487 C CA . ASP A 1 232 ? 6.521 16.535 69.951 1.00 27.78 216 ASP A CA 1
ATOM 1488 C C . ASP A 1 232 ? 6.185 17.650 70.872 1.00 28.80 216 ASP A C 1
ATOM 1489 O O . ASP A 1 232 ? 6.565 17.581 72.058 1.00 31.56 216 ASP A O 1
ATOM 1494 N N . CYS A 1 233 ? 5.501 18.687 70.363 1.00 27.05 217 CYS A N 1
ATOM 1495 C CA . CYS A 1 233 ? 5.052 19.833 71.214 1.00 26.30 217 CYS A CA 1
ATOM 1496 C C . CYS A 1 233 ? 4.063 19.472 72.365 1.00 26.34 217 CYS A C 1
ATOM 1497 O O . CYS A 1 233 ? 3.952 20.188 73.355 1.00 26.73 217 CYS A O 1
ATOM 1500 N N . ALA A 1 234 ? 3.377 18.354 72.273 1.00 23.94 218 ALA A N 1
ATOM 1501 C CA . ALA A 1 234 ? 2.542 17.912 73.362 1.00 25.04 218 ALA A CA 1
ATOM 1502 C C . ALA A 1 234 ? 3.422 17.518 74.576 1.00 27.02 218 ALA A C 1
ATOM 1503 O O . ALA A 1 234 ? 2.957 17.518 75.693 1.00 24.94 218 ALA A O 1
ATOM 1505 N N . VAL A 1 235 ? 4.693 17.230 74.353 1.00 26.70 219 VAL A N 1
ATOM 1506 C CA . VAL A 1 235 ? 5.589 16.949 75.440 1.00 26.48 219 VAL A CA 1
ATOM 1507 C C . VAL A 1 235 ? 5.854 18.204 76.228 1.00 26.81 219 VAL A C 1
ATOM 1508 O O . VAL A 1 235 ? 5.981 18.135 77.456 1.00 25.87 219 VAL A O 1
ATOM 1512 N N . PHE A 1 236 ? 5.946 19.353 75.546 1.00 27.43 220 PHE A N 1
ATOM 1513 C CA . PHE A 1 236 ? 6.087 20.643 76.245 1.00 28.15 220 PHE A CA 1
ATOM 1514 C C . PHE A 1 236 ? 4.801 20.896 77.065 1.00 29.63 220 PHE A C 1
ATOM 1515 O O . PHE A 1 236 ? 4.856 21.271 78.237 1.00 29.84 220 PHE A O 1
ATOM 1523 N N . ASP A 1 237 ? 3.655 20.735 76.447 1.00 28.66 221 ASP A N 1
ATOM 1524 C CA . ASP A 1 237 ? 2.302 20.877 77.158 1.00 27.21 221 ASP A CA 1
ATOM 1525 C C . ASP A 1 237 ? 2.327 20.110 78.459 1.00 28.11 221 ASP A C 1
ATOM 1526 O O . ASP A 1 237 ? 2.078 20.679 79.501 1.00 32.08 221 ASP A O 1
ATOM 1531 N N . LEU A 1 238 ? 2.712 18.841 78.421 1.00 28.96 222 LEU A N 1
ATOM 1532 C CA . LEU A 1 238 ? 2.638 17.962 79.591 1.00 28.64 222 LEU A CA 1
ATOM 1533 C C . LEU A 1 238 ? 3.670 18.254 80.633 1.00 30.01 222 LEU A C 1
ATOM 1534 O O . LEU A 1 238 ? 3.353 18.433 81.828 1.00 26.80 222 LEU A O 1
ATOM 1539 N N . PHE A 1 239 ? 4.947 18.274 80.224 1.00 29.89 223 PHE A N 1
ATOM 1540 C CA . PHE A 1 239 ? 6.005 18.329 81.212 1.00 30.28 223 PHE A CA 1
ATOM 1541 C C . PHE A 1 239 ? 6.390 19.716 81.709 1.00 33.03 223 PHE A C 1
ATOM 1542 O O . PHE A 1 239 ? 6.925 19.891 82.856 1.00 32.59 223 PHE A O 1
ATOM 1550 N N . CYS A 1 240 ? 6.080 20.749 80.929 1.00 30.49 224 CYS A N 1
ATOM 1551 C CA . CYS A 1 240 ? 6.138 22.106 81.493 1.00 29.54 224 CYS A CA 1
ATOM 1552 C C . CYS A 1 240 ? 5.015 22.310 82.505 1.00 29.78 224 CYS A C 1
ATOM 1553 O O . CYS A 1 240 ? 5.230 22.841 83.582 1.00 31.52 224 CYS A O 1
ATOM 1556 N N . ALA A 1 241 ? 3.789 21.929 82.152 1.00 30.95 225 ALA A N 1
ATOM 1557 C CA . ALA A 1 241 ? 2.706 22.010 83.143 1.00 28.56 225 ALA A CA 1
ATOM 1558 C C . ALA A 1 241 ? 3.003 21.171 84.388 1.00 28.96 225 ALA A C 1
ATOM 1559 O O . ALA A 1 241 ? 3.037 21.685 85.512 1.00 29.12 225 ALA A O 1
ATOM 1561 N N . TRP A 1 242 ? 3.291 19.885 84.200 1.00 28.83 226 TRP A N 1
ATOM 1562 C CA . TRP A 1 242 ? 3.522 19.006 85.324 1.00 27.35 226 TRP A CA 1
ATOM 1563 C C . TRP A 1 242 ? 4.742 19.359 86.133 1.00 32.22 226 TRP A C 1
ATOM 1564 O O . TRP A 1 242 ? 4.762 19.194 87.380 1.00 31.44 226 TRP A O 1
ATOM 1575 N N . GLY A 1 243 ? 5.760 19.873 85.441 1.00 32.32 227 GLY A N 1
ATOM 1576 C CA . GLY A 1 243 ? 6.950 20.375 86.122 1.00 33.34 227 GLY A CA 1
ATOM 1577 C C . GLY A 1 243 ? 6.680 21.510 87.069 1.00 35.29 227 GLY A C 1
ATOM 1578 O O . GLY A 1 243 ? 7.417 21.709 88.000 1.00 32.88 227 GLY A O 1
ATOM 1579 N N . ALA A 1 244 ? 5.570 22.211 86.866 1.00 33.77 228 ALA A N 1
ATOM 1580 C CA . ALA A 1 244 ? 5.233 23.320 87.693 1.00 33.62 228 ALA A CA 1
ATOM 1581 C C . ALA A 1 244 ? 4.132 23.008 88.718 1.00 36.17 228 ALA A C 1
ATOM 1582 O O . ALA A 1 244 ? 3.684 23.918 89.416 1.00 39.07 228 ALA A O 1
ATOM 1584 N N . GLY A 1 245 ? 3.655 21.770 88.773 1.00 33.38 229 GLY A N 1
ATOM 1585 C CA . GLY A 1 245 ? 2.476 21.451 89.513 1.00 32.19 229 GLY A CA 1
ATOM 1586 C C . GLY A 1 245 ? 1.212 22.071 88.969 1.00 32.87 229 GLY A C 1
ATOM 1587 O O . GLY A 1 245 ? 0.217 22.204 89.687 1.00 29.25 229 GLY A O 1
ATOM 1588 N N . ALA A 1 246 ? 1.255 22.488 87.705 1.00 33.69 230 ALA A N 1
ATOM 1589 C CA . ALA A 1 246 ? 0.123 23.177 87.065 1.00 34.01 230 ALA A CA 1
ATOM 1590 C C . ALA A 1 246 ? -0.907 22.227 86.465 1.00 32.63 230 ALA A C 1
ATOM 1591 O O . ALA A 1 246 ? -0.727 21.028 86.484 1.00 34.48 230 ALA A O 1
ATOM 1593 N N . THR A 1 247 ? -1.988 22.755 85.915 1.00 34.41 231 THR A N 1
ATOM 1594 C CA . THR A 1 247 ? -3.051 21.902 85.320 1.00 34.73 231 THR A CA 1
ATOM 1595 C C . THR A 1 247 ? -3.000 21.884 83.772 1.00 32.63 231 THR A C 1
ATOM 1596 O O . THR A 1 247 ? -2.861 22.949 83.122 1.00 31.61 231 THR A O 1
ATOM 1600 N N . VAL A 1 248 ? -3.054 20.670 83.206 1.00 31.77 232 VAL A N 1
ATOM 1601 C CA . VAL A 1 248 ? -3.113 20.466 81.722 1.00 30.81 232 VAL A CA 1
ATOM 1602 C C . VAL A 1 248 ? -4.597 20.441 81.270 1.00 31.17 232 VAL A C 1
ATOM 1603 O O . VAL A 1 248 ? -5.354 19.733 81.866 1.00 30.62 232 VAL A O 1
ATOM 1607 N N . VAL A 1 249 ? -5.016 21.217 80.273 1.00 30.40 233 VAL A N 1
ATOM 1608 C CA . VAL A 1 249 ? -6.394 21.177 79.799 1.00 28.94 233 VAL A CA 1
ATOM 1609 C C . VAL A 1 249 ? -6.428 20.882 78.292 1.00 28.06 233 VAL A C 1
ATOM 1610 O O . VAL A 1 249 ? -6.051 21.706 77.490 1.00 26.72 233 VAL A O 1
ATOM 1614 N N . PRO A 1 250 ? -6.804 19.662 77.907 1.00 31.48 234 PRO A N 1
ATOM 1615 C CA . PRO A 1 250 ? -6.971 19.304 76.493 1.00 31.54 234 PRO A CA 1
ATOM 1616 C C . PRO A 1 250 ? -7.924 20.218 75.797 1.00 32.57 234 PRO A C 1
ATOM 1617 O O . PRO A 1 250 ? -8.974 20.555 76.344 1.00 36.80 234 PRO A O 1
ATOM 1621 N N . VAL A 1 251 ? -7.590 20.640 74.586 1.00 32.59 235 VAL A N 1
ATOM 1622 C CA . VAL A 1 251 ? -8.454 21.538 73.898 1.00 33.48 235 VAL A CA 1
ATOM 1623 C C . VAL A 1 251 ? -9.338 20.726 72.931 1.00 35.89 235 VAL A C 1
ATOM 1624 O O . VAL A 1 251 ? -8.836 20.222 71.966 1.00 35.12 235 VAL A O 1
ATOM 1628 N N . PRO A 1 252 ? -10.646 20.591 73.213 1.00 38.70 236 PRO A N 1
ATOM 1629 C CA . PRO A 1 252 ? -11.519 19.760 72.348 1.00 40.14 236 PRO A CA 1
ATOM 1630 C C . PRO A 1 252 ? -11.874 20.448 71.016 1.00 40.51 236 PRO A C 1
ATOM 1631 O O . PRO A 1 252 ? -11.778 21.655 70.909 1.00 37.16 236 PRO A O 1
ATOM 1635 N N . PRO A 1 253 ? -12.263 19.676 70.000 1.00 42.27 237 PRO A N 1
ATOM 1636 C CA . PRO A 1 253 ? -12.285 20.367 68.685 1.00 44.97 237 PRO A CA 1
ATOM 1637 C C . PRO A 1 253 ? -13.268 21.555 68.546 1.00 44.89 237 PRO A C 1
ATOM 1638 O O . PRO A 1 253 ? -12.937 22.533 67.900 1.00 42.24 237 PRO A O 1
ATOM 1642 N N . PRO A 1 254 ? -14.409 21.510 69.228 1.00 43.30 238 PRO A N 1
ATOM 1643 C CA . PRO A 1 254 ? -15.308 22.667 69.195 1.00 47.60 238 PRO A CA 1
ATOM 1644 C C . PRO A 1 254 ? -14.745 23.968 69.709 1.00 48.46 238 PRO A C 1
ATOM 1645 O O . PRO A 1 254 ? -15.191 25.051 69.290 1.00 44.29 238 PRO A O 1
ATOM 1649 N N . ALA A 1 255 ? -13.763 23.877 70.603 1.00 44.86 239 ALA A N 1
ATOM 1650 C CA . ALA A 1 255 ? -13.173 25.064 71.192 1.00 42.28 239 ALA A CA 1
ATOM 1651 C C . ALA A 1 255 ? -12.595 25.988 70.114 1.00 40.40 239 ALA A C 1
ATOM 1652 O O . ALA A 1 255 ? -12.498 27.152 70.340 1.00 42.76 239 ALA A O 1
ATOM 1654 N N . TYR A 1 256 ? -12.167 25.472 68.965 1.00 41.55 240 TYR A N 1
ATOM 1655 C CA . TYR A 1 256 ? -11.579 26.318 67.891 1.00 45.73 240 TYR A CA 1
ATOM 1656 C C . TYR A 1 256 ? -12.605 27.237 67.210 1.00 47.78 240 TYR A C 1
ATOM 1657 O O . TYR A 1 256 ? -12.248 28.182 66.526 1.00 50.42 240 TYR A O 1
ATOM 1666 N N . ARG A 1 257 ? -13.867 26.970 67.410 1.00 47.66 241 ARG A N 1
ATOM 1667 C CA . ARG A 1 257 ? -14.902 27.938 67.050 1.00 54.25 241 ARG A CA 1
ATOM 1668 C C . ARG A 1 257 ? -14.774 29.217 67.837 1.00 52.50 241 ARG A C 1
ATOM 1669 O O . ARG A 1 257 ? -15.218 30.245 67.367 1.00 47.29 241 ARG A O 1
ATOM 1677 N N . ASP A 1 258 ? -14.124 29.166 69.003 1.00 49.68 242 ASP A N 1
ATOM 1678 C CA . ASP A 1 258 ? -13.840 30.401 69.747 1.00 47.29 242 ASP A CA 1
ATOM 1679 C C . ASP A 1 258 ? -12.761 30.240 70.803 1.00 42.96 242 ASP A C 1
ATOM 1680 O O . ASP A 1 258 ? -13.069 30.154 71.980 1.00 42.13 242 ASP A O 1
ATOM 1685 N N . LEU A 1 259 ? -11.502 30.250 70.357 1.00 40.11 243 LEU A N 1
ATOM 1686 C CA . LEU A 1 259 ? -10.388 29.978 71.246 1.00 39.40 243 LEU A CA 1
ATOM 1687 C C . LEU A 1 259 ? -10.298 30.948 72.360 1.00 38.44 243 LEU A C 1
ATOM 1688 O O . LEU A 1 259 ? -10.066 30.526 73.489 1.00 36.45 243 LEU A O 1
ATOM 1693 N N . PRO A 1 260 ? -10.482 32.262 72.072 1.00 39.29 244 PRO A N 1
ATOM 1694 C CA . PRO A 1 260 ? -10.352 33.170 73.196 1.00 39.04 244 PRO A CA 1
ATOM 1695 C C . PRO A 1 260 ? -11.455 32.940 74.250 1.00 40.17 244 PRO A C 1
ATOM 1696 O O . PRO A 1 260 ? -11.180 33.044 75.427 1.00 40.75 244 PRO A O 1
ATOM 1700 N N . GLY A 1 261 ? -12.642 32.525 73.832 1.00 38.83 245 GLY A N 1
ATOM 1701 C CA . GLY A 1 261 ? -13.705 32.234 74.783 1.00 41.82 245 GLY A CA 1
ATOM 1702 C C . GLY A 1 261 ? -13.322 31.042 75.642 1.00 40.28 245 GLY A C 1
ATOM 1703 O O . GLY A 1 261 ? -13.466 31.063 76.852 1.00 41.85 245 GLY A O 1
ATOM 1704 N N . PHE A 1 262 ? -12.847 29.993 74.997 1.00 41.93 246 PHE A N 1
ATOM 1705 C CA . PHE A 1 262 ? -12.369 28.786 75.689 1.00 37.77 246 PHE A CA 1
ATOM 1706 C C . PHE A 1 262 ? -11.259 29.160 76.671 1.00 36.20 246 PHE A C 1
ATOM 1707 O O . PHE A 1 262 ? -11.354 28.853 77.842 1.00 34.65 246 PHE A O 1
ATOM 1715 N N . ILE A 1 263 ? -10.241 29.913 76.219 1.00 35.93 247 ILE A N 1
ATOM 1716 C CA . ILE A 1 263 ? -9.115 30.268 77.131 1.00 35.10 247 ILE A CA 1
ATOM 1717 C C . ILE A 1 263 ? -9.641 30.993 78.341 1.00 34.55 247 ILE A C 1
ATOM 1718 O O . ILE A 1 263 ? -9.227 30.745 79.458 1.00 36.20 247 ILE A O 1
ATOM 1723 N N . THR A 1 264 ? -10.515 31.956 78.128 1.00 37.62 248 THR A N 1
ATOM 1724 C CA . THR A 1 264 ? -11.058 32.723 79.258 1.00 38.07 248 THR A CA 1
ATOM 1725 C C . THR A 1 264 ? -11.995 31.896 80.126 1.00 38.63 248 THR A C 1
ATOM 1726 O O . THR A 1 264 ? -11.867 31.936 81.351 1.00 38.29 248 THR A O 1
ATOM 1730 N N . ALA A 1 265 ? -12.899 31.117 79.515 1.00 37.34 249 ALA A N 1
ATOM 1731 C CA . ALA A 1 265 ? -13.752 30.231 80.314 1.00 40.34 249 ALA A CA 1
ATOM 1732 C C . ALA A 1 265 ? -12.939 29.274 81.217 1.00 41.22 249 ALA A C 1
ATOM 1733 O O . ALA A 1 265 ? -13.336 28.983 82.363 1.00 41.87 249 ALA A O 1
ATOM 1735 N N . GLN A 1 266 ? -11.851 28.739 80.678 1.00 40.00 250 GLN A N 1
ATOM 1736 C CA . GLN A 1 266 ? -11.072 27.707 81.391 1.00 39.73 250 GLN A CA 1
ATOM 1737 C C . GLN A 1 266 ? -9.991 28.280 82.306 1.00 39.87 250 GLN A C 1
ATOM 1738 O O . GLN A 1 266 ? -9.352 27.540 83.068 1.00 41.22 250 GLN A O 1
ATOM 1744 N N . GLY A 1 267 ? -9.790 29.601 82.246 1.00 40.47 251 GLY A N 1
ATOM 1745 C CA . GLY A 1 267 ? -8.727 30.264 82.981 1.00 36.84 251 GLY A CA 1
ATOM 1746 C C . GLY A 1 267 ? -7.338 29.860 82.489 1.00 35.72 251 GLY A C 1
ATOM 1747 O O . GLY A 1 267 ? -6.432 29.864 83.272 1.00 40.87 251 GLY A O 1
ATOM 1748 N N . ILE A 1 268 ? -7.162 29.524 81.206 1.00 33.61 252 ILE A N 1
ATOM 1749 C CA . ILE A 1 268 ? -5.870 29.115 80.659 1.00 36.05 252 ILE A CA 1
ATOM 1750 C C . ILE A 1 268 ? -4.897 30.294 80.767 1.00 33.89 252 ILE A C 1
ATOM 1751 O O . ILE A 1 268 ? -5.227 31.427 80.348 1.00 33.82 252 ILE A O 1
ATOM 1756 N N . THR A 1 269 ? -3.774 30.068 81.392 1.00 31.53 253 THR A N 1
ATOM 1757 C CA . THR A 1 269 ? -2.722 31.131 81.490 1.00 33.16 253 THR A CA 1
ATOM 1758 C C . THR A 1 269 ? -1.566 30.979 80.503 1.00 33.72 253 THR A C 1
ATOM 1759 O O . THR A 1 269 ? -0.829 31.971 80.221 1.00 31.82 253 THR A O 1
ATOM 1763 N N . VAL A 1 270 ? -1.380 29.740 80.012 1.00 32.37 254 VAL A N 1
ATOM 1764 C CA . VAL A 1 270 ? -0.325 29.432 79.068 1.00 32.28 254 VAL A CA 1
ATOM 1765 C C . VAL A 1 270 ? -0.967 28.800 77.832 1.00 32.50 254 VAL A C 1
ATOM 1766 O O . VAL A 1 270 ? -1.549 27.746 77.940 1.00 30.21 254 VAL A O 1
ATOM 1770 N N . TRP A 1 271 ? -0.845 29.440 76.661 1.00 31.46 255 TRP A N 1
ATOM 1771 C CA . TRP A 1 271 ? -1.360 28.869 75.402 1.00 30.11 255 TRP A CA 1
ATOM 1772 C C . TRP A 1 271 ? -0.239 28.525 74.500 1.00 29.42 255 TRP A C 1
ATOM 1773 O O . TRP A 1 271 ? 0.771 29.297 74.379 1.00 30.77 255 TRP A O 1
ATOM 1784 N N . PHE A 1 272 ? -0.353 27.353 73.861 1.00 29.59 256 PHE A N 1
ATOM 1785 C CA . PHE A 1 272 ? 0.681 26.891 72.949 1.00 27.41 256 PHE A CA 1
ATOM 1786 C C . PHE A 1 272 ? 0.013 26.133 71.815 1.00 29.00 256 PHE A C 1
ATOM 1787 O O . PHE A 1 272 ? -0.727 25.150 72.049 1.00 28.37 256 PHE A O 1
ATOM 1795 N N . SER A 1 273 ? 0.293 26.553 70.580 1.00 29.40 257 SER A N 1
ATOM 1796 C CA . SER A 1 273 ? -0.241 25.878 69.391 1.00 28.59 257 SER A CA 1
ATOM 1797 C C . SER A 1 273 ? 0.541 26.326 68.152 1.00 28.77 257 SER A C 1
ATOM 1798 O O . SER A 1 273 ? 1.497 27.107 68.231 1.00 30.50 257 SER A O 1
ATOM 1801 N N . THR A 1 274 ? 0.121 25.817 67.009 1.00 28.22 258 THR A N 1
ATOM 1802 C CA . THR A 1 274 ? 0.590 26.286 65.727 1.00 28.76 258 THR A CA 1
ATOM 1803 C C . THR A 1 274 ? -0.088 27.629 65.549 1.00 31.69 258 THR A C 1
ATOM 1804 O O . THR A 1 274 ? -1.174 27.935 66.147 1.00 31.1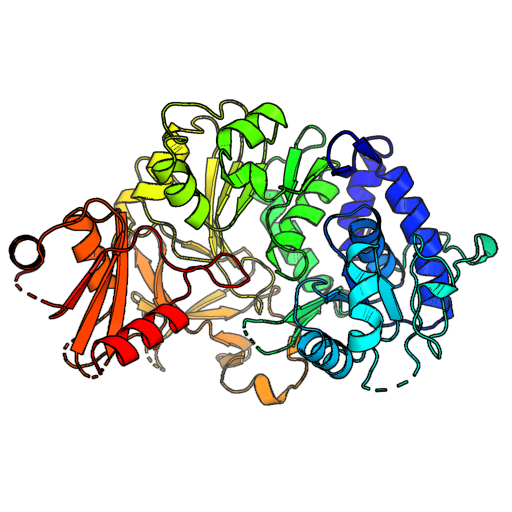6 258 THR A O 1
ATOM 1808 N N . PRO A 1 275 ? 0.550 28.481 64.803 1.00 34.39 259 PRO A N 1
ATOM 1809 C CA . PRO A 1 275 ? 0.027 29.850 64.646 1.00 34.56 259 PRO A CA 1
ATOM 1810 C C . PRO A 1 275 ? -1.105 29.961 63.662 1.00 34.68 259 PRO A C 1
ATOM 1811 O O . PRO A 1 275 ? -1.682 31.031 63.562 1.00 37.79 259 PRO A O 1
ATOM 1815 N N . SER A 1 276 ? -1.476 28.872 63.001 1.00 32.41 260 SER A N 1
ATOM 1816 C CA . SER A 1 276 ? -2.678 28.844 62.173 1.00 36.47 260 SER A CA 1
ATOM 1817 C C . SER A 1 276 ? -3.948 29.235 62.949 1.00 38.09 260 SER A C 1
ATOM 1818 O O . SER A 1 276 ? -4.954 29.686 62.339 1.00 37.56 260 SER A O 1
ATOM 1821 N N . VAL A 1 277 ? -3.923 29.060 64.285 1.00 38.26 261 VAL A N 1
ATOM 1822 C CA . VAL A 1 277 ? -5.112 29.354 65.124 1.00 36.86 261 VAL A CA 1
ATOM 1823 C C . VAL A 1 277 ? -5.441 30.876 65.174 1.00 38.30 261 VAL A C 1
ATOM 1824 O O . VAL A 1 277 ? -6.533 31.281 65.561 1.00 42.13 261 VAL A O 1
ATOM 1828 N N . ILE A 1 278 ? -4.461 31.712 64.839 1.00 37.14 262 ILE A N 1
ATOM 1829 C CA . ILE A 1 278 ? -4.633 33.120 64.885 1.00 36.42 262 ILE A CA 1
ATOM 1830 C C . ILE A 1 278 ? -5.503 33.565 63.710 1.00 38.75 262 ILE A C 1
ATOM 1831 O O . ILE A 1 278 ? -6.525 34.191 63.927 1.00 38.49 262 ILE A O 1
ATOM 1836 N N . ASP A 1 279 ? -5.132 33.191 62.493 1.00 37.21 263 ASP A N 1
ATOM 1837 C CA . ASP A 1 279 ? -5.963 33.514 61.353 1.00 39.04 263 ASP A CA 1
ATOM 1838 C C . ASP A 1 279 ? -7.360 32.886 61.442 1.00 40.05 263 ASP A C 1
ATOM 1839 O O . ASP A 1 279 ? -8.337 33.529 61.044 1.00 41.22 263 ASP A O 1
ATOM 1844 N N . LEU A 1 280 ? -7.417 31.636 61.867 1.00 39.63 264 LEU A N 1
ATOM 1845 C CA . LEU A 1 280 ? -8.645 30.958 62.202 1.00 43.51 264 LEU A CA 1
ATOM 1846 C C . LEU A 1 280 ? -9.544 31.792 63.133 1.00 44.17 264 LEU A C 1
ATOM 1847 O O . LEU A 1 280 ? -10.689 32.071 62.796 1.00 43.12 264 LEU A O 1
ATOM 1852 N N . THR A 1 281 ? -9.037 32.179 64.289 1.00 41.92 265 THR A N 1
ATOM 1853 C CA . THR A 1 281 ? -9.817 32.948 65.254 1.00 43.34 265 THR A CA 1
ATOM 1854 C C . THR A 1 281 ? -10.265 34.294 64.667 1.00 49.30 265 THR A C 1
ATOM 1855 O O . THR A 1 281 ? -11.443 34.694 64.784 1.00 50.10 265 THR A O 1
ATOM 1859 N N . ARG A 1 282 ? -9.341 34.951 63.975 1.00 49.31 266 ARG A N 1
ATOM 1860 C CA . ARG A 1 282 ? -9.638 36.221 63.310 1.00 50.81 266 ARG A CA 1
ATOM 1861 C C . ARG A 1 282 ? -10.793 36.124 62.296 1.00 49.01 266 ARG A C 1
ATOM 1862 O O . ARG A 1 282 ? -11.714 36.922 62.357 1.00 48.36 266 ARG A O 1
ATOM 1870 N N . ARG A 1 283 ? -10.710 35.146 61.396 1.00 48.05 267 ARG A N 1
ATOM 1871 C CA . ARG A 1 283 ? -11.729 34.832 60.388 1.00 51.82 267 ARG A CA 1
ATOM 1872 C C . ARG A 1 283 ? -13.116 34.646 60.935 1.00 54.30 267 ARG A C 1
ATOM 1873 O O . ARG A 1 283 ? -14.070 34.996 60.261 1.00 56.54 267 ARG A O 1
ATOM 1881 N N . LEU A 1 284 ? -13.216 34.056 62.122 1.00 53.21 268 LEU A N 1
ATOM 1882 C CA . LEU A 1 284 ? -14.494 33.790 62.769 1.00 55.45 268 LEU A CA 1
ATOM 1883 C C . LEU A 1 284 ? -15.022 34.966 63.562 1.00 57.26 268 LEU A C 1
ATOM 1884 O O . LEU A 1 284 ? -16.077 34.903 64.193 1.00 63.78 268 LEU A O 1
ATOM 1889 N N . GLY A 1 285 ? -14.279 36.055 63.538 1.00 59.70 269 GLY A N 1
ATOM 1890 C CA . GLY A 1 285 ? -14.722 37.272 64.185 1.00 56.16 269 GLY A CA 1
ATOM 1891 C C . GLY A 1 285 ? -14.432 37.220 65.660 1.00 50.46 269 GLY A C 1
ATOM 1892 O O . GLY A 1 285 ? -14.901 38.047 66.403 1.00 48.51 269 GLY A O 1
ATOM 1893 N N . ALA A 1 286 ? -13.634 36.257 66.082 1.00 47.21 270 ALA A N 1
ATOM 1894 C CA . ALA A 1 286 ? -13.433 35.989 67.501 1.00 49.37 270 ALA A CA 1
ATOM 1895 C C . ALA A 1 286 ? -12.175 36.714 68.099 1.00 50.66 270 ALA A C 1
ATOM 1896 O O . ALA A 1 286 ? -11.899 36.621 69.290 1.00 46.50 270 ALA A O 1
ATOM 1898 N N . LEU A 1 287 ? -11.475 37.507 67.292 1.00 52.42 271 LEU A N 1
ATOM 1899 C CA . LEU A 1 287 ? -10.194 38.052 67.704 1.00 52.95 271 LEU A CA 1
ATOM 1900 C C . LEU A 1 287 ? -10.275 39.538 67.856 1.00 58.43 271 LEU A C 1
ATOM 1901 O O . LEU A 1 287 ? -9.268 40.222 67.713 1.00 55.85 271 LEU A O 1
ATOM 1906 N N . ASP A 1 288 ? -11.477 40.034 68.168 1.00 64.63 272 ASP A N 1
ATOM 1907 C CA . ASP A 1 288 ? -11.741 41.469 68.314 1.00 66.55 272 ASP A CA 1
ATOM 1908 C C . ASP A 1 288 ? -11.791 41.953 69.740 1.00 63.65 272 ASP A C 1
ATOM 1909 O O . ASP A 1 288 ? -12.722 41.626 70.470 1.00 66.99 272 ASP A O 1
ATOM 1914 N N . GLY A 1 289 ? -10.840 42.787 70.123 1.00 55.30 273 GLY A N 1
ATOM 1915 C CA . GLY A 1 289 ? -10.811 43.289 71.464 1.00 54.37 273 GLY A CA 1
ATOM 1916 C C . GLY A 1 289 ? -10.036 42.380 72.387 1.00 51.95 273 GLY A C 1
ATOM 1917 O O . GLY A 1 289 ? -9.658 41.278 71.999 1.00 51.01 273 GLY A O 1
ATOM 1918 N N . PRO A 1 290 ? -9.753 42.860 73.613 1.00 53.63 274 PRO A N 1
ATOM 1919 C CA . PRO A 1 290 ? -8.984 42.102 74.620 1.00 50.39 274 PRO A CA 1
ATOM 1920 C C . PRO A 1 290 ? -9.788 40.958 75.266 1.00 49.86 274 PRO A C 1
ATOM 1921 O O . PRO A 1 290 ? -9.996 40.921 76.453 1.00 49.11 274 PRO A O 1
ATOM 1925 N N . ARG A 1 291 ? -10.180 39.984 74.480 1.00 49.17 275 ARG A N 1
ATOM 1926 C CA . ARG A 1 291 ? -11.005 38.874 74.994 1.00 51.07 275 ARG A CA 1
ATOM 1927 C C . ARG A 1 291 ? -10.242 37.890 75.931 1.00 51.55 275 ARG A C 1
ATOM 1928 O O . ARG A 1 291 ? -10.873 37.142 76.664 1.00 52.44 275 ARG A O 1
ATOM 1936 N N . MET A 1 292 ? -8.905 37.936 75.968 1.00 47.43 276 MET A N 1
ATOM 1937 C CA . MET A 1 292 ? -8.114 37.036 76.837 1.00 45.29 276 MET A CA 1
ATOM 1938 C C . MET A 1 292 ? -7.273 37.770 77.913 1.00 48.01 276 MET A C 1
ATOM 1939 O O . MET A 1 292 ? -6.041 37.634 77.953 1.00 44.77 276 MET A O 1
ATOM 1944 N N . PRO A 1 293 ? -7.920 38.535 78.812 1.00 48.14 277 PRO A N 1
ATOM 1945 C CA . PRO A 1 293 ? -7.138 39.287 79.818 1.00 47.38 277 PRO A CA 1
ATOM 1946 C C . PRO A 1 293 ? -6.268 38.450 80.793 1.00 46.07 277 PRO A C 1
ATOM 1947 O O . PRO A 1 293 ? -5.348 38.974 81.384 1.00 42.54 277 PRO A O 1
ATOM 1951 N N . GLY A 1 294 ? -6.573 37.172 80.989 1.00 46.36 278 GLY A N 1
ATOM 1952 C CA . GLY A 1 294 ? -5.882 36.380 82.023 1.00 43.11 278 GLY A CA 1
ATOM 1953 C C . GLY A 1 294 ? -4.728 35.583 81.463 1.00 42.07 278 GLY A C 1
ATOM 1954 O O . GLY A 1 294 ? -3.915 35.037 82.204 1.00 46.52 278 GLY A O 1
ATOM 1955 N N . LEU A 1 295 ? -4.635 35.505 80.151 1.00 39.17 279 LEU A N 1
ATOM 1956 C CA . LEU A 1 295 ? -3.551 34.770 79.522 1.00 37.02 279 LEU A CA 1
ATOM 1957 C C . LEU A 1 295 ? -2.249 35.462 79.833 1.00 39.82 279 LEU A C 1
ATOM 1958 O O . LEU A 1 295 ? -2.194 36.692 79.793 1.00 37.08 279 LEU A O 1
ATOM 1963 N N . ARG A 1 296 ? -1.190 34.678 80.107 1.00 37.24 280 ARG A N 1
ATOM 1964 C CA . ARG A 1 296 ? 0.083 35.239 80.491 1.00 39.45 280 ARG A CA 1
ATOM 1965 C C . ARG A 1 296 ? 1.143 34.966 79.464 1.00 37.89 280 ARG A C 1
ATOM 1966 O O . ARG A 1 296 ? 2.060 35.786 79.308 1.00 38.29 280 ARG A O 1
ATOM 1974 N N . TRP A 1 297 ? 1.022 33.798 78.797 1.00 36.87 281 TRP A N 1
ATOM 1975 C CA . TRP A 1 297 ? 1.940 33.341 77.768 1.00 34.68 281 TRP A CA 1
ATOM 1976 C C . TRP A 1 297 ? 1.203 32.857 76.540 1.00 34.30 281 TRP A C 1
ATOM 1977 O O . TRP A 1 297 ? 0.275 32.048 76.655 1.00 30.45 281 TRP A O 1
ATOM 1988 N N . SER A 1 298 ? 1.582 33.453 75.387 1.00 33.52 282 SER A N 1
ATOM 1989 C CA . SER A 1 298 ? 1.097 33.106 74.045 1.00 32.33 282 SER A CA 1
ATOM 1990 C C . SER A 1 298 ? 2.260 32.522 73.220 1.00 31.40 282 SER A C 1
ATOM 1991 O O . SER A 1 298 ? 3.139 33.238 72.729 1.00 31.78 282 SER A O 1
ATOM 1994 N N . LEU A 1 299 ? 2.272 31.222 73.093 1.00 29.32 283 LEU A N 1
ATOM 1995 C CA . LEU A 1 299 ? 3.415 30.534 72.505 1.00 29.37 283 LEU A CA 1
ATOM 1996 C C . LEU A 1 299 ? 3.011 29.898 71.194 1.00 28.26 283 LEU A C 1
ATOM 1997 O O . LEU A 1 299 ? 2.011 29.255 71.108 1.00 25.91 283 LEU A O 1
ATOM 2002 N N . PHE A 1 300 ? 3.825 30.070 70.160 1.00 30.25 284 PHE A N 1
ATOM 2003 C CA . PHE A 1 300 ? 3.517 29.476 68.858 1.00 28.13 284 PHE A CA 1
ATOM 2004 C C . PHE A 1 300 ? 4.716 28.714 68.335 1.00 26.12 284 PHE A C 1
ATOM 2005 O O . PHE A 1 300 ? 5.843 29.180 68.390 1.00 28.86 284 PHE A O 1
ATOM 2013 N N . ALA A 1 301 ? 4.451 27.544 67.750 1.00 27.54 285 ALA A N 1
ATOM 2014 C CA . ALA A 1 301 ? 5.497 26.781 67.018 1.00 25.63 285 ALA A CA 1
ATOM 2015 C C . ALA A 1 301 ? 4.928 26.019 65.874 1.00 25.61 285 ALA A C 1
ATOM 2016 O O . ALA A 1 301 ? 3.722 25.753 65.841 1.00 26.84 285 ALA A O 1
ATOM 2018 N N . GLY A 1 302 ? 5.814 25.559 65.010 1.00 28.81 286 GLY A N 1
ATOM 2019 C CA . GLY A 1 302 ? 5.460 24.602 63.983 1.00 29.11 286 GLY A CA 1
ATOM 2020 C C . GLY A 1 302 ? 5.489 25.130 62.560 1.00 29.85 286 GLY A C 1
ATOM 2021 O O . GLY A 1 302 ? 5.771 24.394 61.622 1.00 28.60 286 GLY A O 1
ATOM 2022 N N . GLU A 1 303 ? 5.201 26.410 62.406 1.00 31.63 287 GLU A N 1
ATOM 2023 C CA . GLU A 1 303 ? 5.261 27.048 61.090 1.00 34.48 287 GLU A CA 1
ATOM 2024 C C . GLU A 1 303 ? 5.538 28.492 61.289 1.00 30.03 287 GLU A C 1
ATOM 2025 O O . GLU A 1 303 ? 5.496 29.000 62.385 1.00 32.81 287 GLU A O 1
ATOM 2031 N N . ALA A 1 304 ? 5.822 29.158 60.187 1.00 34.09 288 ALA A N 1
ATOM 2032 C CA . ALA A 1 304 ? 6.131 30.560 60.133 1.00 31.69 288 ALA A CA 1
ATOM 2033 C C . ALA A 1 304 ? 5.077 31.3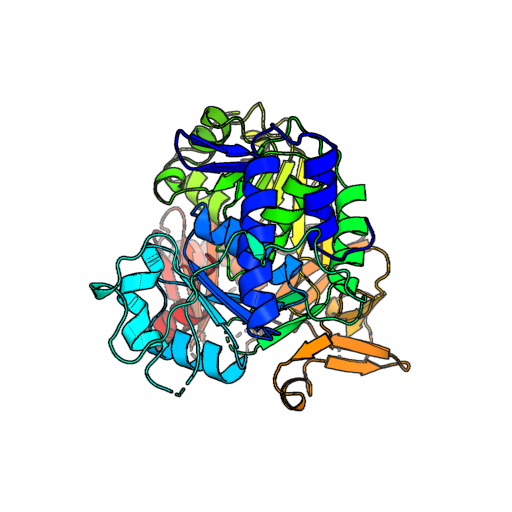59 60.858 1.00 33.77 288 ALA A C 1
ATOM 2034 O O . ALA A 1 304 ? 3.926 31.167 60.613 1.00 32.39 288 ALA A O 1
ATOM 2036 N N . LEU A 1 305 ? 5.479 32.245 61.750 1.00 32.57 289 LEU A N 1
ATOM 2037 C CA . LEU A 1 305 ? 4.557 33.177 62.390 1.00 35.90 289 LEU A CA 1
ATOM 2038 C C . LEU A 1 305 ? 4.586 34.567 61.690 1.00 37.17 289 LEU A C 1
ATOM 2039 O O . LEU A 1 305 ? 5.623 35.160 61.647 1.00 36.49 289 LEU A O 1
ATOM 2044 N N . LYS A 1 306 ? 3.474 35.068 61.153 1.00 36.96 290 LYS A N 1
ATOM 2045 C CA . LYS A 1 306 ? 3.443 36.422 60.529 1.00 36.25 290 LYS A CA 1
ATOM 2046 C C . LYS A 1 306 ? 3.370 37.457 61.584 1.00 36.40 290 LYS A C 1
ATOM 2047 O O . LYS A 1 306 ? 2.658 37.292 62.584 1.00 32.54 290 LYS A O 1
ATOM 2053 N N . CYS A 1 307 ? 4.165 38.506 61.417 1.00 38.16 291 CYS A N 1
ATOM 2054 C CA . CYS A 1 307 ? 4.101 39.670 62.250 1.00 45.85 291 CYS A CA 1
ATOM 2055 C C . CYS A 1 307 ? 2.714 40.124 62.532 1.00 42.35 291 CYS A C 1
ATOM 2056 O O . CYS A 1 307 ? 2.388 40.522 63.656 1.00 42.12 291 CYS A O 1
ATOM 2059 N N . ARG A 1 308 ? 1.940 40.190 61.464 1.00 42.65 292 ARG A N 1
ATOM 2060 C CA . ARG A 1 308 ? 0.633 40.776 61.549 1.00 42.31 292 ARG A CA 1
ATOM 2061 C C . ARG A 1 308 ? -0.151 39.872 62.445 1.00 40.36 292 ARG A C 1
ATOM 2062 O O . ARG A 1 308 ? -0.925 40.334 63.219 1.00 40.52 292 ARG A O 1
ATOM 2070 N N . ASP A 1 309 ? 0.042 38.560 62.332 1.00 39.86 293 ASP A N 1
ATOM 2071 C CA . ASP A 1 309 ? -0.694 37.616 63.178 1.00 39.27 293 ASP A CA 1
ATOM 2072 C C . ASP A 1 309 ? -0.281 37.766 64.663 1.00 39.04 293 ASP A C 1
ATOM 2073 O O . ASP A 1 309 ? -1.096 37.700 65.566 1.00 38.39 293 ASP A O 1
ATOM 2078 N N . ALA A 1 310 ? 0.999 38.007 64.905 1.00 39.14 294 ALA A N 1
ATOM 2079 C CA . ALA A 1 310 ? 1.496 38.201 66.269 1.00 37.87 294 ALA A CA 1
ATOM 2080 C C . ALA A 1 310 ? 0.900 39.402 66.933 1.00 38.68 294 ALA A C 1
ATOM 2081 O O . ALA A 1 310 ? 0.483 39.320 68.101 1.00 36.88 294 ALA A O 1
ATOM 2083 N N . ALA A 1 311 ? 0.907 40.523 66.195 1.00 39.04 295 ALA A N 1
ATOM 2084 C CA . ALA A 1 311 ? 0.379 41.821 66.704 1.00 42.37 295 ALA A CA 1
ATOM 2085 C C . ALA A 1 311 ? -1.145 41.696 66.973 1.00 44.57 295 ALA A C 1
ATOM 2086 O O . ALA A 1 311 ? -1.617 42.170 68.027 1.00 44.35 295 ALA A O 1
ATOM 2088 N N . ASP A 1 312 ? -1.886 41.079 66.020 1.00 41.97 296 ASP A N 1
ATOM 2089 C CA . ASP A 1 312 ? -3.341 40.806 66.232 1.00 42.20 296 ASP A CA 1
ATOM 2090 C C . ASP A 1 312 ? -3.570 39.964 67.464 1.00 41.96 296 ASP A C 1
ATOM 2091 O O . ASP A 1 312 ? -4.344 40.364 68.282 1.00 42.80 296 ASP A O 1
ATOM 2096 N N . TRP A 1 313 ? -2.817 38.859 67.671 1.00 41.55 297 TRP A N 1
ATOM 2097 C CA . TRP A 1 313 ? -3.036 38.039 68.861 1.00 39.91 297 TRP A CA 1
ATOM 2098 C C . TRP A 1 313 ? -2.725 38.807 70.123 1.00 41.02 297 TRP A C 1
ATOM 2099 O O . TRP A 1 313 ? -3.325 38.638 71.157 1.00 38.88 297 TRP A O 1
ATOM 2110 N N . ARG A 1 314 ? -1.714 39.630 70.034 1.00 46.28 298 ARG A N 1
ATOM 2111 C CA . ARG A 1 314 ? -1.262 40.429 71.145 1.00 46.83 298 ARG A CA 1
ATOM 2112 C C . ARG A 1 314 ? -2.292 41.487 71.631 1.00 47.97 298 ARG A C 1
ATOM 2113 O O . ARG A 1 314 ? -2.460 41.733 72.827 1.00 46.99 298 ARG A O 1
ATOM 2121 N N . ALA A 1 315 ? -2.972 42.111 70.681 1.00 47.90 299 ALA A N 1
ATOM 2122 C CA . ALA A 1 315 ? -4.132 42.995 70.984 1.00 49.63 299 ALA A CA 1
ATOM 2123 C C . ALA A 1 315 ? -5.262 42.203 71.650 1.00 48.51 299 ALA A C 1
ATOM 2124 O O . ALA A 1 315 ? -5.962 42.709 72.525 1.00 52.15 299 ALA A O 1
ATOM 2126 N N . ALA A 1 316 ? -5.423 40.936 71.277 1.00 45.17 300 ALA A N 1
ATOM 2127 C CA . ALA A 1 316 ? -6.492 40.142 71.876 1.00 43.49 300 ALA A CA 1
ATOM 2128 C C . ALA A 1 316 ? -6.104 39.581 73.255 1.00 42.24 300 ALA A C 1
ATOM 2129 O O . ALA A 1 316 ? -6.964 39.318 74.104 1.00 43.32 300 ALA A O 1
ATOM 2131 N N . ALA A 1 317 ? -4.818 39.511 73.525 1.00 41.04 301 ALA A N 1
ATOM 2132 C CA . ALA A 1 317 ? -4.266 38.956 74.799 1.00 41.35 301 ALA A CA 1
ATOM 2133 C C . ALA A 1 317 ? -3.137 39.870 75.285 1.00 41.76 301 ALA A C 1
ATOM 2134 O O . ALA A 1 317 ? -1.981 39.501 75.233 1.00 38.48 301 ALA A O 1
ATOM 2136 N N . PRO A 1 318 ? -3.470 41.105 75.681 1.00 44.46 302 PRO A N 1
ATOM 2137 C CA . PRO A 1 318 ? -2.478 42.180 75.915 1.00 46.23 302 PRO A CA 1
ATOM 2138 C C . PRO A 1 318 ? -1.575 41.986 77.126 1.00 43.96 302 PRO A C 1
ATOM 2139 O O . PRO A 1 318 ? -0.480 42.524 77.155 1.00 44.58 302 PRO A O 1
ATOM 2143 N N . GLY A 1 319 ? -2.037 41.265 78.138 1.00 43.06 303 GLY A N 1
ATOM 2144 C CA . GLY A 1 319 ? -1.188 40.904 79.281 1.00 44.05 303 GLY A CA 1
ATOM 2145 C C . GLY A 1 319 ? -0.345 39.626 79.083 1.00 43.60 303 GLY A C 1
ATOM 2146 O O . GLY A 1 319 ? 0.348 39.201 79.990 1.00 44.30 303 GLY A O 1
ATOM 2147 N N . ALA A 1 320 ? -0.407 39.006 77.913 1.00 41.57 304 ALA A N 1
ATOM 2148 C CA . ALA A 1 320 ? 0.396 37.798 77.652 1.00 38.71 304 ALA A CA 1
ATOM 2149 C C . ALA A 1 320 ? 1.671 38.070 76.797 1.00 38.48 304 ALA A C 1
ATOM 2150 O O . ALA A 1 320 ? 1.595 38.609 75.685 1.00 39.15 304 ALA A O 1
ATOM 2152 N N . THR A 1 321 ? 2.821 37.658 77.309 1.00 35.92 305 THR A N 1
ATOM 2153 C CA . THR A 1 321 ? 4.027 37.607 76.497 1.00 35.36 305 THR A CA 1
ATOM 2154 C C . THR A 1 321 ? 3.977 36.567 75.403 1.00 33.50 305 THR A C 1
ATOM 2155 O O . THR A 1 321 ? 3.667 35.394 75.652 1.00 35.72 305 THR A O 1
ATOM 2159 N N . LEU A 1 322 ? 4.340 36.993 74.193 1.00 33.15 306 LEU A N 1
ATOM 2160 C CA . LEU A 1 322 ? 4.211 36.149 72.990 1.00 33.65 306 LEU A CA 1
ATOM 2161 C C . LEU A 1 322 ? 5.586 35.684 72.534 1.00 33.41 306 LEU A C 1
ATOM 2162 O O . LEU A 1 322 ? 6.553 36.489 72.535 1.00 33.86 306 LEU A O 1
ATOM 2167 N N . GLU A 1 323 ? 5.694 34.402 72.169 1.00 33.03 307 GLU A N 1
ATOM 2168 C CA . GLU A 1 323 ? 6.971 33.861 71.694 1.00 32.80 307 GLU A CA 1
ATOM 2169 C C . GLU A 1 323 ? 6.718 32.951 70.492 1.00 33.25 307 GLU A C 1
ATOM 2170 O O . GLU A 1 323 ? 5.679 32.264 70.377 1.00 33.43 307 GLU A O 1
ATOM 2176 N N . ASN A 1 324 ? 7.686 33.028 69.588 1.00 31.40 308 ASN A N 1
ATOM 2177 C CA . ASN A 1 324 ? 7.811 32.243 68.431 1.00 30.19 308 ASN A CA 1
ATOM 2178 C C . ASN A 1 324 ? 8.907 31.234 68.715 1.00 29.26 308 ASN A C 1
ATOM 2179 O O . ASN A 1 324 ? 10.085 31.619 68.982 1.00 27.14 308 ASN A O 1
ATOM 2184 N N . LEU A 1 325 ? 8.498 29.979 68.731 1.00 28.06 309 LEU A N 1
ATOM 2185 C CA . LEU A 1 325 ? 9.348 28.866 69.072 1.00 27.39 309 LEU A CA 1
ATOM 2186 C C . LEU A 1 325 ? 9.548 28.027 67.855 1.00 26.64 309 LEU A C 1
ATOM 2187 O O . LEU A 1 325 ? 8.593 27.719 67.206 1.00 27.98 309 LEU A O 1
ATOM 2192 N N . TYR A 1 326 ? 10.796 27.681 67.507 1.00 27.13 310 TYR A N 1
ATOM 2193 C CA . TYR A 1 326 ? 11.109 26.999 66.264 1.00 26.22 310 TYR A CA 1
ATOM 2194 C C . TYR A 1 326 ? 11.900 25.702 66.469 1.00 26.71 310 TYR A C 1
ATOM 2195 O O . TYR A 1 326 ? 12.775 25.612 67.336 1.00 25.82 310 TYR A O 1
ATOM 2204 N N . GLY A 1 327 ? 11.675 24.741 65.593 1.00 25.26 311 GLY A N 1
ATOM 2205 C CA . GLY A 1 327 ? 12.587 23.629 65.539 1.00 27.12 311 GLY A CA 1
ATOM 2206 C C . GLY A 1 327 ? 11.957 22.379 65.062 1.00 26.72 311 GLY A C 1
ATOM 2207 O O . GLY A 1 327 ? 10.725 22.293 65.005 1.00 26.68 311 GLY A O 1
ATOM 2208 N N . PRO A 1 328 ? 12.798 21.414 64.624 1.00 27.81 312 PRO A N 1
ATOM 2209 C CA . PRO A 1 328 ? 12.370 20.134 64.124 1.00 26.83 312 PRO A CA 1
ATOM 2210 C C . PRO A 1 328 ? 12.370 19.049 65.179 1.00 28.62 312 PRO A C 1
ATOM 2211 O O . PRO A 1 328 ? 12.992 19.195 66.223 1.00 29.35 312 PRO A O 1
ATOM 2215 N N . THR A 1 329 ? 11.705 17.948 64.873 1.00 25.71 313 THR A N 1
ATOM 2216 C CA . THR A 1 329 ? 11.608 16.857 65.799 1.00 28.18 313 THR A CA 1
ATOM 2217 C C . THR A 1 329 ? 12.985 16.281 66.224 1.00 28.10 313 THR A C 1
ATOM 2218 O O . THR A 1 329 ? 13.152 15.898 67.360 1.00 30.57 313 THR A O 1
ATOM 2222 N N . GLU A 1 330 ? 13.950 16.331 65.328 1.00 28.18 314 GLU A N 1
ATOM 2223 C CA . GLU A 1 330 ? 15.272 15.794 65.502 1.00 29.34 314 GLU A CA 1
ATOM 2224 C C . GLU A 1 330 ? 16.123 16.652 66.430 1.00 29.57 314 GLU A C 1
ATOM 2225 O O . GLU A 1 330 ? 17.220 16.247 66.795 1.00 29.56 314 GLU A O 1
ATOM 2231 N N . LEU A 1 331 ? 15.602 17.815 66.826 1.00 29.79 315 LEU A N 1
ATOM 2232 C CA . LEU A 1 331 ? 16.286 18.668 67.805 1.00 29.04 315 LEU A CA 1
ATOM 2233 C C . LEU A 1 331 ? 15.477 18.843 69.107 1.00 29.02 315 LEU A C 1
ATOM 2234 O O . LEU A 1 331 ? 15.642 19.811 69.775 1.00 29.23 315 LEU A O 1
ATOM 2239 N N . THR A 1 332 ? 14.633 17.863 69.461 1.00 30.47 316 THR A N 1
ATOM 2240 C CA . THR A 1 332 ? 13.825 17.838 70.695 1.00 26.93 316 THR A CA 1
ATOM 2241 C C . THR A 1 332 ? 12.944 19.042 70.939 1.00 28.03 316 THR A C 1
ATOM 2242 O O . THR A 1 332 ? 13.270 19.998 71.720 1.00 24.90 316 THR A O 1
ATOM 2246 N N . ILE A 1 333 ? 11.798 19.004 70.256 1.00 27.25 317 ILE A N 1
ATOM 2247 C CA . ILE A 1 333 ? 10.698 19.883 70.515 1.00 27.68 317 ILE A CA 1
ATOM 2248 C C . ILE A 1 333 ? 10.869 21.283 69.887 1.00 29.02 317 ILE A C 1
ATOM 2249 O O . ILE A 1 333 ? 10.214 21.598 68.871 1.00 26.47 317 ILE A O 1
ATOM 2254 N N . THR A 1 334 ? 11.656 22.140 70.513 1.00 27.28 318 THR A N 1
ATOM 2255 C CA . THR A 1 334 ? 11.934 23.461 69.966 1.00 27.59 318 THR A CA 1
ATOM 2256 C C . THR A 1 334 ? 13.376 23.702 70.297 1.00 30.12 318 THR A C 1
ATOM 2257 O O . THR A 1 334 ? 13.905 23.189 71.349 1.00 28.25 318 THR A O 1
ATOM 2261 N N . VAL A 1 335 ? 14.038 24.379 69.370 1.00 31.49 319 VAL A N 1
ATOM 2262 C CA . VAL A 1 335 ? 15.486 24.643 69.482 1.00 30.75 319 VAL A CA 1
AT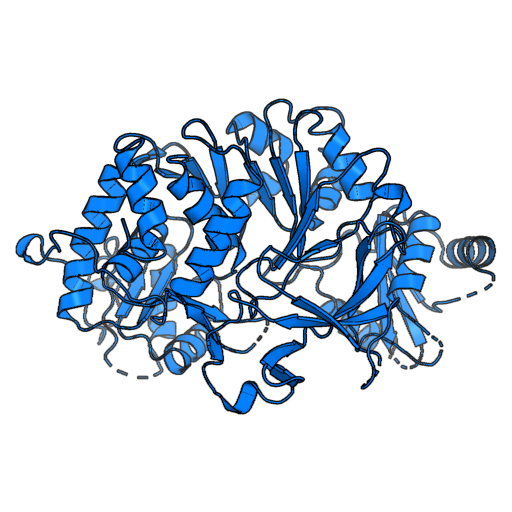OM 2263 C C . VAL A 1 335 ? 15.923 26.109 69.303 1.00 30.85 319 VAL A C 1
ATOM 2264 O O . VAL A 1 335 ? 17.124 26.467 69.502 1.00 30.70 319 VAL A O 1
ATOM 2268 N N . ALA A 1 336 ? 14.957 26.961 69.036 1.00 30.49 320 ALA A N 1
ATOM 2269 C CA . ALA A 1 336 ? 15.151 28.396 69.010 1.00 31.58 320 ALA A CA 1
ATOM 2270 C C . ALA A 1 336 ? 13.949 29.075 69.501 1.00 30.82 320 ALA A C 1
ATOM 2271 O O . ALA A 1 336 ? 12.869 28.462 69.521 1.00 30.71 320 ALA A O 1
ATOM 2273 N N . ALA A 1 337 ? 14.126 30.297 69.990 1.00 32.50 321 ALA A N 1
ATOM 2274 C CA . ALA A 1 337 ? 13.044 31.049 70.617 1.00 34.38 321 ALA A CA 1
ATOM 2275 C C . ALA A 1 337 ? 13.211 32.540 70.447 1.00 35.27 321 ALA A C 1
ATOM 2276 O O . ALA A 1 337 ? 14.317 33.083 70.680 1.00 36.84 321 ALA A O 1
ATOM 2278 N N . HIS A 1 338 ? 12.103 33.212 70.121 1.00 35.09 322 HIS A N 1
ATOM 2279 C CA . HIS A 1 338 ? 12.057 34.675 70.052 1.00 34.92 322 HIS A CA 1
ATOM 2280 C C . HIS A 1 338 ? 10.945 35.218 70.952 1.00 37.97 322 HIS A C 1
ATOM 2281 O O . HIS A 1 338 ? 9.756 34.816 70.828 1.00 35.73 322 HIS A O 1
ATOM 2288 N N . ARG A 1 339 ? 11.320 36.128 71.848 1.00 39.06 323 ARG A N 1
ATOM 2289 C CA . ARG A 1 339 ? 10.341 36.846 72.673 1.00 41.63 323 ARG A CA 1
ATOM 2290 C C . ARG A 1 339 ? 9.889 38.110 71.893 1.00 40.86 323 ARG A C 1
ATOM 2291 O O . ARG A 1 339 ? 10.666 39.009 71.613 1.00 39.37 323 ARG A O 1
ATOM 2299 N N . TRP A 1 340 ? 8.645 38.082 71.469 1.00 39.07 324 TRP A N 1
ATOM 2300 C CA . TRP A 1 340 ? 8.028 39.142 70.666 1.00 42.96 324 TRP A CA 1
ATOM 2301 C C . TRP A 1 340 ? 8.048 40.461 71.438 1.00 42.70 324 TRP A C 1
ATOM 2302 O O . TRP A 1 340 ? 7.752 40.512 72.637 1.00 42.40 324 TRP A O 1
ATOM 2313 N N . ASP A 1 341 ? 8.421 41.513 70.735 1.00 44.73 325 ASP A N 1
ATOM 2314 C CA . ASP A 1 341 ? 8.312 42.859 71.263 1.00 48.06 325 ASP A CA 1
ATOM 2315 C C . ASP A 1 341 ? 7.531 43.678 70.234 1.00 47.52 325 ASP A C 1
ATOM 2316 O O . ASP A 1 341 ? 7.936 43.746 69.067 1.00 47.29 325 ASP A O 1
ATOM 2321 N N . ASP A 1 342 ? 6.449 44.327 70.681 1.00 50.10 326 ASP A N 1
ATOM 2322 C CA . ASP A 1 342 ? 5.523 45.005 69.769 1.00 53.74 326 ASP A CA 1
ATOM 2323 C C . ASP A 1 342 ? 6.252 46.048 68.919 1.00 54.58 326 ASP A C 1
ATOM 2324 O O . ASP A 1 342 ? 5.797 46.317 67.825 1.00 55.79 326 ASP A O 1
ATOM 2329 N N . GLU A 1 343 ? 7.373 46.592 69.400 1.00 55.47 327 GLU A N 1
ATOM 2330 C CA . GLU A 1 343 ? 8.108 47.660 68.667 1.00 63.72 327 GLU A CA 1
ATOM 2331 C C . GLU A 1 343 ? 9.285 47.129 67.836 1.00 59.81 327 GLU A C 1
ATOM 2332 O O . GLU A 1 343 ? 9.426 47.443 66.634 1.00 57.28 327 GLU A O 1
ATOM 2338 N N . GLU A 1 344 ? 10.122 46.320 68.482 1.00 58.60 328 GLU A N 1
ATOM 2339 C CA . GLU A 1 344 ? 11.352 45.828 67.855 1.00 55.31 328 GLU A CA 1
ATOM 2340 C C . GLU A 1 344 ? 11.135 44.664 66.913 1.00 50.90 328 GLU A C 1
ATOM 2341 O O . GLU A 1 344 ? 11.834 44.561 65.928 1.00 48.45 328 GLU A O 1
ATOM 2347 N N . SER A 1 345 ? 10.201 43.754 67.181 1.00 48.32 329 SER A N 1
ATOM 2348 C CA . SER A 1 345 ? 10.186 42.536 66.335 1.00 45.74 329 SER A CA 1
ATOM 2349 C C . SER A 1 345 ? 9.789 42.841 64.872 1.00 46.21 329 SER A C 1
ATOM 2350 O O . SER A 1 345 ? 10.415 42.288 63.935 1.00 42.77 329 SER A O 1
ATOM 2353 N N . PRO A 1 346 ? 8.797 43.742 64.677 1.00 45.39 330 PRO A N 1
ATOM 2354 C CA . PRO A 1 346 ? 8.469 44.093 63.319 1.00 49.26 330 PRO A CA 1
ATOM 2355 C C . PRO A 1 346 ? 9.618 44.705 62.546 1.00 50.40 330 PRO A C 1
ATOM 2356 O O . PRO A 1 346 ? 9.636 44.590 61.339 1.00 51.54 330 PRO A O 1
ATOM 2360 N N . ARG A 1 347 ? 10.597 45.289 63.230 1.00 53.05 331 ARG A N 1
ATOM 2361 C CA . ARG A 1 347 ? 11.802 45.811 62.577 1.00 56.88 331 ARG A CA 1
ATOM 2362 C C . ARG A 1 347 ? 12.724 44.729 62.067 1.00 53.82 331 ARG A C 1
ATOM 2363 O O . ARG A 1 347 ? 13.475 44.943 61.099 1.00 55.78 331 ARG A O 1
ATOM 2371 N N . ALA A 1 348 ? 12.748 43.608 62.782 1.00 49.05 332 ALA A N 1
ATOM 2372 C CA . ALA A 1 348 ? 13.678 42.533 62.479 1.00 46.78 332 ALA A CA 1
ATOM 2373 C C . ALA A 1 348 ? 13.032 41.527 61.507 1.00 48.94 332 ALA A C 1
ATOM 2374 O O . ALA A 1 348 ? 13.729 40.610 60.974 1.00 46.37 332 ALA A O 1
ATOM 2376 N N . ALA A 1 349 ? 11.723 41.731 61.254 1.00 43.67 333 ALA A N 1
ATOM 2377 C CA . ALA A 1 349 ? 10.945 40.847 60.432 1.00 43.62 333 ALA A CA 1
ATOM 2378 C C . ALA A 1 349 ? 11.551 40.761 59.068 1.00 45.49 333 ALA A C 1
ATOM 2379 O O . ALA A 1 349 ? 12.177 41.693 58.642 1.00 52.12 333 ALA A O 1
ATOM 2381 N N . VAL A 1 350 ? 11.434 39.599 58.417 1.00 44.85 334 VAL A N 1
ATOM 2382 C CA . VAL A 1 350 ? 11.832 39.452 57.026 1.00 42.11 334 VAL A CA 1
ATOM 2383 C C . VAL A 1 350 ? 10.641 38.789 56.305 1.00 42.21 334 VAL A C 1
ATOM 2384 O O . VAL A 1 350 ? 10.055 37.807 56.821 1.00 38.11 334 VAL A O 1
ATOM 2388 N N . ASN A 1 351 ? 10.239 39.386 55.168 1.00 39.86 335 ASN A N 1
ATOM 2389 C CA . ASN A 1 351 ? 9.171 38.831 54.345 1.00 40.17 335 ASN A CA 1
ATOM 2390 C C . ASN A 1 351 ? 7.856 38.722 55.15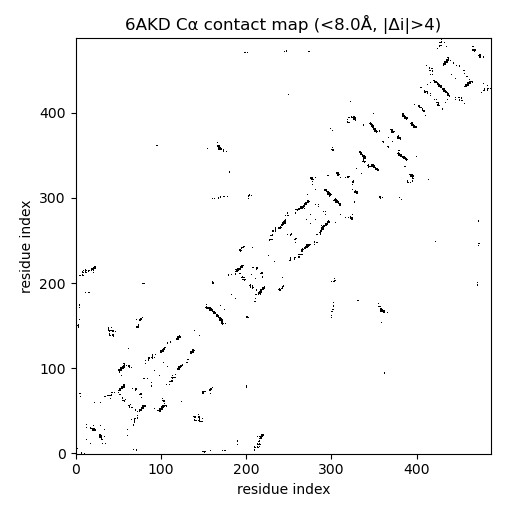2 1.00 38.81 335 ASN A C 1
ATOM 2391 O O . ASN A 1 351 ? 7.057 37.822 54.976 1.00 38.22 335 ASN A O 1
ATOM 2396 N N . GLY A 1 352 ? 7.671 39.664 56.050 1.00 38.62 336 GLY A N 1
ATOM 2397 C CA . GLY A 1 352 ? 6.529 39.669 56.912 1.00 36.91 336 GLY A CA 1
ATOM 2398 C C . GLY A 1 352 ? 6.518 38.664 58.035 1.00 36.04 336 GLY A C 1
ATOM 2399 O O . GLY A 1 352 ? 5.493 38.575 58.745 1.00 37.36 336 GLY A O 1
ATOM 2400 N N . LEU A 1 353 ? 7.570 37.868 58.179 1.00 34.83 337 LEU A N 1
ATOM 2401 C CA . LEU A 1 353 ? 7.619 36.830 59.248 1.00 34.30 337 LEU A CA 1
ATOM 2402 C C . LEU A 1 353 ? 8.402 37.245 60.481 1.00 34.88 337 LEU A C 1
ATOM 2403 O O . LEU A 1 353 ? 9.508 37.756 60.371 1.00 37.98 337 LEU A O 1
ATOM 2408 N N . ALA A 1 354 ? 7.861 36.977 61.658 1.00 35.23 338 ALA A N 1
ATOM 2409 C CA . ALA A 1 354 ? 8.563 37.211 62.935 1.00 36.37 338 ALA A CA 1
ATOM 2410 C C . ALA A 1 354 ? 9.827 36.379 63.030 1.00 34.68 338 ALA A C 1
ATOM 2411 O O . ALA A 1 354 ? 9.871 35.255 62.531 1.00 34.10 338 ALA A O 1
ATOM 2413 N N . PRO A 1 355 ? 10.857 36.895 63.710 1.00 36.81 339 PRO A N 1
ATOM 2414 C CA . PRO A 1 355 ? 12.061 36.125 63.917 1.00 36.97 339 PRO A CA 1
ATOM 2415 C C . PRO A 1 355 ? 11.817 34.823 64.701 1.00 35.04 339 PRO A C 1
ATOM 2416 O O . PRO A 1 355 ? 10.830 34.709 65.421 1.00 36.62 339 PRO A O 1
ATOM 2420 N N . ILE A 1 356 ? 12.713 33.872 64.509 1.00 35.50 340 ILE A N 1
ATOM 2421 C CA . ILE A 1 356 ? 12.810 32.677 65.332 1.00 33.44 340 ILE A CA 1
ATOM 2422 C C . ILE A 1 356 ? 13.856 32.875 66.433 1.00 32.76 340 ILE A C 1
ATOM 2423 O O . ILE A 1 356 ? 13.843 32.161 67.395 1.00 31.41 340 ILE A O 1
ATOM 2428 N N . GLY A 1 357 ? 14.652 33.938 66.354 1.00 36.91 341 GLY A N 1
ATOM 2429 C CA . GLY A 1 357 ? 15.349 34.459 67.556 1.00 36.56 341 GLY A CA 1
ATOM 2430 C C . GLY A 1 357 ? 16.702 33.823 67.806 1.00 35.91 341 GLY A C 1
ATOM 2431 O O . GLY A 1 357 ? 17.529 33.806 66.936 1.00 39.55 341 GLY A O 1
ATOM 2432 N N . ALA A 1 358 ? 16.928 33.310 68.995 1.00 39.20 342 ALA A N 1
ATOM 2433 C CA . ALA A 1 358 ? 18.221 32.744 69.343 1.00 39.74 342 ALA A CA 1
ATOM 2434 C C . ALA A 1 358 ? 18.043 31.235 69.626 1.00 40.10 342 ALA A C 1
ATOM 2435 O O . ALA A 1 358 ? 16.972 30.826 70.143 1.00 32.83 342 ALA A O 1
ATOM 2437 N N . VAL A 1 359 ? 19.068 30.426 69.271 1.00 36.71 343 VAL A N 1
ATOM 2438 C CA . VAL A 1 359 ? 19.015 29.007 69.486 1.00 38.05 343 VAL A CA 1
ATOM 2439 C C . VAL A 1 359 ? 19.078 28.800 70.995 1.00 38.77 343 VAL A C 1
ATOM 2440 O O . VAL A 1 359 ? 19.707 29.568 71.746 1.00 36.31 343 VAL A O 1
ATOM 2444 N N . ASN A 1 360 ? 18.501 27.706 71.422 1.00 34.91 344 ASN A N 1
ATOM 2445 C CA . ASN A 1 360 ? 18.528 27.383 72.829 1.00 34.75 344 ASN A CA 1
ATOM 2446 C C . ASN A 1 360 ? 19.968 27.283 73.352 1.00 34.72 344 ASN A C 1
ATOM 2447 O O . ASN A 1 360 ? 20.890 26.757 72.686 1.00 31.23 344 ASN A O 1
ATOM 2452 N N . ASP A 1 361 ? 20.102 27.770 74.561 1.00 35.07 345 ASP A N 1
ATOM 2453 C CA . ASP A 1 361 ? 21.306 27.651 75.330 1.00 40.67 345 ASP A CA 1
ATOM 2454 C C . ASP A 1 361 ? 21.964 26.261 75.235 1.00 36.34 345 ASP A C 1
ATOM 2455 O O . ASP A 1 361 ? 21.285 25.230 75.279 1.00 34.17 345 ASP A O 1
ATOM 2460 N N . GLY A 1 362 ? 23.267 26.275 75.054 1.00 34.87 346 GLY A N 1
ATOM 2461 C CA . GLY A 1 362 ? 24.024 25.051 74.948 1.00 36.62 346 GLY A CA 1
ATOM 2462 C C . GLY A 1 362 ? 24.211 24.578 73.513 1.00 37.28 346 GLY A C 1
ATOM 2463 O O . GLY A 1 362 ? 24.892 23.588 73.280 1.00 40.65 346 GLY A O 1
ATOM 2464 N N . HIS A 1 363 ? 23.644 25.274 72.540 1.00 34.44 347 HIS A N 1
ATOM 2465 C CA . HIS A 1 363 ? 23.717 24.864 71.126 1.00 34.33 347 HIS A CA 1
ATOM 2466 C C . HIS A 1 363 ? 24.490 25.814 70.292 1.00 36.59 347 HIS A C 1
ATOM 2467 O O . HIS A 1 363 ? 24.443 27.004 70.568 1.00 40.90 347 HIS A O 1
ATOM 2474 N N . ASP A 1 364 ? 25.230 25.315 69.296 1.00 37.38 348 ASP A N 1
ATOM 2475 C CA . ASP A 1 364 ? 25.799 26.164 68.274 1.00 38.48 348 ASP A CA 1
ATOM 2476 C C . ASP A 1 364 ? 25.017 26.000 66.971 1.00 36.50 348 ASP A C 1
ATOM 2477 O O . ASP A 1 364 ? 24.364 24.941 66.730 1.00 33.68 348 ASP A O 1
ATOM 2482 N N . HIS A 1 365 ? 25.087 27.036 66.129 1.00 36.36 349 HIS A N 1
ATOM 2483 C CA . HIS A 1 365 ? 24.425 27.036 64.833 1.00 36.47 349 HIS A CA 1
ATOM 2484 C C . HIS A 1 365 ? 25.321 27.595 63.777 1.00 38.48 349 HIS A C 1
ATOM 2485 O O . HIS A 1 365 ? 26.227 28.360 64.074 1.00 39.04 349 HIS A O 1
ATOM 2492 N N . LEU A 1 366 ? 25.046 27.210 62.542 1.00 38.23 350 LEU A N 1
ATOM 2493 C CA . LEU A 1 366 ? 25.670 27.794 61.355 1.00 39.38 350 LEU A CA 1
ATOM 2494 C C . LEU A 1 366 ? 24.587 27.997 60.306 1.00 38.02 350 LEU A C 1
ATOM 2495 O O . LEU A 1 366 ? 23.520 27.301 60.317 1.00 34.05 350 LEU A O 1
ATOM 2500 N N . LEU A 1 367 ? 24.884 28.894 59.380 1.00 39.83 351 LEU A N 1
ATOM 2501 C CA . LEU A 1 367 ? 24.083 29.098 58.139 1.00 41.95 351 LEU A CA 1
ATOM 2502 C C . LEU A 1 367 ? 24.996 28.773 56.979 1.00 43.87 351 LEU A C 1
ATOM 2503 O O . LEU A 1 367 ? 25.949 29.512 56.763 1.00 45.34 351 LEU A O 1
ATOM 2508 N N . LEU A 1 368 ? 24.755 27.646 56.291 1.00 43.74 352 LEU A N 1
ATOM 2509 C CA . LEU A 1 368 ? 25.644 27.179 55.210 1.00 48.08 352 LEU A CA 1
ATOM 2510 C C . LEU A 1 368 ? 25.078 27.542 53.843 1.00 46.36 352 LEU A C 1
ATOM 2511 O O . LEU A 1 368 ? 23.895 27.503 53.692 1.00 44.41 352 LEU A O 1
ATOM 2516 N N . GLY A 1 369 ? 25.944 27.839 52.859 1.00 49.36 353 GLY A N 1
ATOM 2517 C CA . GLY A 1 369 ? 25.560 28.214 51.482 1.00 50.60 353 GLY A CA 1
ATOM 2518 C C . GLY A 1 369 ? 25.577 26.996 50.578 1.00 53.85 353 GLY A C 1
ATOM 2519 O O . GLY A 1 369 ? 25.840 25.884 51.076 1.00 51.00 353 GLY A O 1
ATOM 2520 N N . GLY A 1 372 ? 28.963 24.704 50.413 1.00 77.33 356 GLY A N 1
ATOM 2521 C CA . GLY A 1 372 ? 29.393 24.170 51.716 1.00 70.87 356 GLY A CA 1
ATOM 2522 C C . GLY A 1 372 ? 29.995 25.182 52.699 1.00 69.45 356 GLY A C 1
ATOM 2523 O O . GLY A 1 372 ? 30.519 24.804 53.750 1.00 67.87 356 GLY A O 1
ATOM 2524 N N . ASP A 1 373 ? 29.915 26.471 52.387 1.00 64.28 357 ASP A N 1
ATOM 2525 C CA . ASP A 1 373 ? 30.638 27.479 53.158 1.00 63.62 357 ASP A CA 1
ATOM 2526 C C . ASP A 1 373 ? 29.671 28.223 54.063 1.00 61.98 357 ASP A C 1
ATOM 2527 O O . ASP A 1 373 ? 28.561 28.492 53.670 1.00 49.35 357 ASP A O 1
ATOM 2532 N N . PRO A 1 374 ? 30.111 28.570 55.281 1.00 65.19 358 PRO A N 1
ATOM 2533 C CA . PRO A 1 374 ? 29.258 29.323 56.197 1.00 62.48 358 PRO A CA 1
ATOM 2534 C C . PRO A 1 374 ? 29.002 30.740 55.688 1.00 59.34 358 PRO A C 1
ATOM 2535 O O . PRO A 1 374 ? 29.828 31.259 55.000 1.00 64.12 358 PRO A O 1
ATOM 2539 N N . SER A 1 375 ? 27.862 31.334 56.011 1.00 54.20 359 SER A N 1
ATOM 2540 C CA . SER A 1 375 ? 27.539 32.725 55.689 1.00 54.96 359 SER A CA 1
ATOM 2541 C C . SER A 1 375 ? 27.250 33.517 56.968 1.00 61.41 359 SER A C 1
ATOM 2542 O O . SER A 1 375 ? 26.641 32.988 57.904 1.00 61.29 359 SER A O 1
ATOM 2545 N N . PRO A 1 376 ? 27.654 34.803 57.013 1.00 63.60 360 PRO A N 1
ATOM 2546 C CA . PRO A 1 376 ? 27.196 35.582 58.168 1.00 66.26 360 PRO A CA 1
ATOM 2547 C C . PRO A 1 376 ? 25.713 35.996 58.040 1.00 66.86 360 PRO A C 1
ATOM 2548 O O . PRO A 1 376 ? 25.131 36.438 59.028 1.00 71.32 360 PRO A O 1
ATOM 2552 N N . ASP A 1 377 ? 25.125 35.840 56.847 1.00 62.32 361 ASP A N 1
ATOM 2553 C CA . ASP A 1 377 ? 23.810 36.400 56.524 1.00 61.90 361 ASP A CA 1
ATOM 2554 C C . ASP A 1 377 ? 22.665 35.376 56.360 1.00 52.99 361 ASP A C 1
ATOM 2555 O O . ASP A 1 377 ? 21.600 35.600 56.893 1.00 45.94 361 ASP A O 1
ATOM 2560 N N . GLU A 1 378 ? 22.866 34.329 55.566 1.00 47.57 362 GLU A N 1
ATOM 2561 C CA . GLU A 1 378 ? 21.735 33.502 55.119 1.00 51.25 362 GLU A CA 1
ATOM 2562 C C . GLU A 1 378 ? 22.185 32.139 54.549 1.00 48.41 362 GLU A C 1
ATOM 2563 O O . GLU A 1 378 ? 23.222 32.047 53.914 1.00 50.57 362 GLU A O 1
ATOM 2569 N N . GLY A 1 379 ? 21.407 31.093 54.807 1.00 41.43 363 GLY A N 1
ATOM 2570 C CA . GLY A 1 379 ? 21.761 29.730 54.370 1.00 41.76 363 GLY A CA 1
ATOM 2571 C C . GLY A 1 379 ? 20.909 28.648 55.043 1.00 40.55 363 GLY A C 1
ATOM 2572 O O . GLY A 1 379 ? 19.896 28.953 55.757 1.00 36.02 363 GLY A O 1
ATOM 2573 N N . GLU A 1 380 ? 21.289 27.388 54.823 1.00 36.94 364 GLU A N 1
ATOM 2574 C CA . GLU A 1 380 ? 20.653 26.309 55.542 1.00 35.95 364 GLU A CA 1
ATOM 2575 C C . GLU A 1 380 ? 21.121 26.406 57.008 1.00 36.91 364 GLU A C 1
ATOM 2576 O O . GLU A 1 380 ? 22.329 26.518 57.284 1.00 36.66 364 GLU A O 1
ATOM 2582 N N . LEU A 1 381 ? 20.153 26.368 57.917 1.00 36.75 365 LEU A N 1
ATOM 2583 C CA . LEU A 1 381 ? 20.417 26.365 59.358 1.00 34.34 365 LEU A CA 1
ATOM 2584 C C . LEU A 1 381 ? 20.854 24.953 59.748 1.00 33.02 365 LEU A C 1
ATOM 2585 O O . LEU A 1 381 ? 20.156 23.983 59.501 1.00 31.91 365 LEU A O 1
ATOM 2590 N N . TRP A 1 382 ? 22.024 24.866 60.349 1.00 32.22 366 TRP A N 1
ATOM 2591 C CA . TRP A 1 382 ? 22.544 23.671 60.950 1.00 32.78 366 TRP A CA 1
ATOM 2592 C C . TRP A 1 382 ? 22.717 23.953 62.451 1.00 33.79 366 TRP A C 1
ATOM 2593 O O . TRP A 1 382 ? 23.196 25.031 62.830 1.00 33.90 366 TRP A O 1
ATOM 2604 N N . VAL A 1 383 ? 22.411 22.957 63.280 1.00 32.79 367 VAL A N 1
ATOM 2605 C CA . VAL A 1 383 ? 22.450 23.110 64.729 1.00 34.58 367 VAL A CA 1
ATOM 2606 C C . VAL A 1 383 ? 23.065 21.881 65.345 1.00 35.01 367 VAL A C 1
ATOM 2607 O O . VAL A 1 383 ? 22.865 20.749 64.833 1.00 34.69 367 VAL A O 1
ATOM 2611 N N . THR A 1 384 ? 23.806 22.085 66.436 1.00 32.71 368 THR A N 1
ATOM 2612 C CA . THR A 1 384 ? 24.367 20.941 67.163 1.00 33.91 368 THR A CA 1
ATOM 2613 C C . THR A 1 384 ? 24.246 21.284 68.620 1.00 35.79 368 THR A C 1
ATOM 2614 O O . THR A 1 384 ? 24.267 22.488 68.991 1.00 36.80 368 THR A O 1
ATOM 2618 N N . GLY A 1 385 ? 24.187 20.256 69.459 1.00 33.66 369 GLY A N 1
ATOM 2619 C CA . GLY A 1 385 ? 24.089 20.479 70.908 1.00 33.84 369 GLY A CA 1
ATOM 2620 C C . GLY A 1 385 ? 23.316 19.385 71.590 1.00 34.60 369 GLY A C 1
ATOM 2621 O O . GLY A 1 385 ? 22.978 18.373 70.958 1.00 35.89 369 GLY A O 1
ATOM 2622 N N . PRO A 1 386 ? 23.050 19.556 72.881 1.00 34.88 370 PRO A N 1
ATOM 2623 C CA . PRO A 1 386 ? 22.439 18.453 73.658 1.00 34.45 370 PRO A CA 1
ATOM 2624 C C . PRO A 1 386 ? 21.073 18.021 73.283 1.00 32.91 370 PRO A C 1
ATOM 2625 O O . PRO A 1 386 ? 20.663 16.953 73.674 1.00 35.63 370 PRO A O 1
ATOM 2629 N N . GLN A 1 387 ? 20.370 18.799 72.467 1.00 33.81 371 GLN A N 1
ATOM 2630 C CA . GLN A 1 387 ? 19.017 18.477 72.095 1.00 29.21 371 GLN A CA 1
ATOM 2631 C C . GLN A 1 387 ? 18.922 17.583 70.832 1.00 31.20 371 GLN A C 1
ATOM 2632 O O . GLN A 1 387 ? 17.846 17.193 70.394 1.00 31.18 371 GLN A O 1
ATOM 2638 N N . LEU A 1 388 ? 20.054 17.184 70.312 1.00 29.53 372 LEU A N 1
ATOM 2639 C CA . LEU A 1 388 ? 20.102 16.272 69.149 1.00 32.98 372 LEU A CA 1
ATOM 2640 C C . LEU A 1 388 ? 19.326 14.973 69.513 1.00 28.09 372 LEU A C 1
ATOM 2641 O O . LEU A 1 388 ? 19.485 14.491 70.568 1.00 24.56 372 LEU A O 1
ATOM 2646 N N . ALA A 1 389 ? 18.437 14.487 68.680 1.00 26.84 373 ALA A N 1
ATOM 2647 C CA . ALA A 1 389 ? 17.878 13.153 68.841 1.00 28.19 373 ALA A CA 1
ATOM 2648 C C . ALA A 1 389 ? 19.029 12.172 68.889 1.00 29.08 373 ALA A C 1
ATOM 2649 O O . ALA A 1 389 ? 20.100 12.412 68.302 1.00 30.19 373 ALA A O 1
ATOM 2651 N N . ALA A 1 390 ? 18.818 11.050 69.542 1.00 31.81 374 ALA A N 1
ATOM 2652 C CA . ALA A 1 390 ? 19.831 9.980 69.547 1.00 31.50 374 ALA A CA 1
ATOM 2653 C C . ALA A 1 390 ? 20.063 9.547 68.104 1.00 34.69 374 ALA A C 1
ATOM 2654 O O . ALA A 1 390 ? 21.177 9.297 67.671 1.00 33.11 374 ALA A O 1
ATOM 2656 N N . GLY A 1 391 ? 18.986 9.538 67.347 1.00 33.09 375 GLY A N 1
ATOM 2657 C CA . GLY A 1 391 ? 19.030 9.302 65.931 1.00 32.93 375 GLY A CA 1
ATOM 2658 C C . GLY A 1 391 ? 17.696 8.731 65.452 1.00 35.03 375 GLY A C 1
ATOM 2659 O O . GLY A 1 391 ? 16.633 8.922 66.106 1.00 33.68 375 GLY A O 1
ATOM 2660 N N . TYR A 1 392 ? 17.736 8.050 64.315 1.00 31.87 376 TYR A N 1
ATOM 2661 C CA . TYR A 1 392 ? 16.532 7.582 63.671 1.00 32.97 376 TYR A CA 1
ATOM 2662 C C . TYR A 1 392 ? 16.418 6.094 63.956 1.00 35.60 376 TYR A C 1
ATOM 2663 O O . TYR A 1 392 ? 17.389 5.462 64.265 1.00 35.61 376 TYR A O 1
ATOM 2672 N N . LEU A 1 393 ? 15.232 5.515 63.822 1.00 41.78 377 LEU A N 1
ATOM 2673 C CA . LEU A 1 393 ? 15.106 4.064 64.085 1.00 43.43 377 LEU A CA 1
ATOM 2674 C C . LEU A 1 393 ? 15.988 3.274 63.118 1.00 40.30 377 LEU A C 1
ATOM 2675 O O . LEU A 1 393 ? 16.552 2.255 63.479 1.00 41.77 377 LEU A O 1
ATOM 2680 N N . ASP A 1 394 ? 16.182 3.796 61.928 1.00 39.12 378 ASP A N 1
ATOM 2681 C CA . ASP A 1 394 ? 17.094 3.150 60.953 1.00 43.80 378 ASP A CA 1
ATOM 2682 C C . ASP A 1 394 ? 18.311 4.076 60.692 1.00 42.76 378 ASP A C 1
ATOM 2683 O O . ASP A 1 394 ? 18.139 5.140 60.109 1.00 40.49 378 ASP A O 1
ATOM 2688 N N . PRO A 1 395 ? 19.525 3.709 61.189 1.00 48.33 379 PRO A N 1
ATOM 2689 C CA . PRO A 1 395 ? 20.706 4.582 61.086 1.00 47.14 379 PRO A CA 1
ATOM 2690 C C . PRO A 1 395 ? 20.968 5.058 59.716 1.00 49.97 379 PRO A C 1
ATOM 2691 O O . PRO A 1 395 ? 21.380 6.197 59.566 1.00 48.55 379 PRO A O 1
ATOM 2695 N N . ALA A 1 396 ? 20.668 4.238 58.713 1.00 52.27 380 ALA A N 1
ATOM 2696 C CA . ALA A 1 396 ? 20.848 4.640 57.329 1.00 53.36 380 ALA A CA 1
ATOM 2697 C C . ALA A 1 396 ? 20.082 5.912 56.976 1.00 52.61 380 ALA A C 1
ATOM 2698 O O . ALA A 1 396 ? 20.512 6.649 56.095 1.00 46.12 380 ALA A O 1
ATOM 2700 N N . ASP A 1 397 ? 18.988 6.220 57.675 1.00 50.41 381 ASP A N 1
ATOM 2701 C CA . ASP A 1 397 ? 18.248 7.466 57.381 1.00 48.14 381 ASP A CA 1
ATOM 2702 C C . ASP A 1 397 ? 18.985 8.735 57.803 1.00 44.09 381 ASP A C 1
ATOM 2703 O O . ASP A 1 397 ? 18.587 9.850 57.448 1.00 40.84 381 ASP A O 1
ATOM 2708 N N . GLU A 1 398 ? 20.041 8.568 58.589 1.00 43.99 382 GLU A N 1
ATOM 2709 C CA . GLU A 1 398 ? 20.753 9.724 59.135 1.00 48.33 382 GLU A CA 1
ATOM 2710 C C . GLU A 1 398 ? 21.543 10.475 58.061 1.00 50.47 382 GLU A C 1
ATOM 2711 O O . GLU A 1 398 ? 21.808 11.671 58.168 1.00 43.21 382 GLU A O 1
ATOM 2717 N N . ARG A 1 399 ? 21.940 9.735 57.031 1.00 56.79 383 ARG A N 1
ATOM 2718 C CA . ARG A 1 399 ? 22.885 10.218 56.051 1.00 58.98 383 ARG A CA 1
ATOM 2719 C C . ARG A 1 399 ? 22.155 11.264 55.230 1.00 49.79 383 ARG A C 1
ATOM 2720 O O . ARG A 1 399 ? 21.051 11.057 54.769 1.00 45.02 383 ARG A O 1
ATOM 2728 N N . GLY A 1 400 ? 22.742 12.441 55.162 1.00 49.61 384 GLY A N 1
ATOM 2729 C CA . GLY A 1 400 ? 22.132 13.565 54.488 1.00 47.36 384 GLY A CA 1
ATOM 2730 C C . GLY A 1 400 ? 21.283 14.396 55.404 1.00 47.28 384 GLY A C 1
ATOM 2731 O O . GLY A 1 400 ? 20.826 15.475 55.011 1.00 46.02 384 GLY A O 1
ATOM 2732 N N . ARG A 1 401 ? 21.093 13.947 56.648 1.00 45.83 385 ARG A N 1
ATOM 2733 C CA . ARG A 1 401 ? 20.255 14.696 57.601 1.00 46.02 385 ARG A CA 1
ATOM 2734 C C . ARG A 1 401 ? 21.048 15.124 58.839 1.00 39.91 385 ARG A C 1
ATOM 2735 O O . ARG A 1 401 ? 21.132 16.318 59.141 1.00 35.28 385 ARG A O 1
ATOM 2743 N N . PHE A 1 402 ? 21.625 14.143 59.533 1.00 37.30 386 PHE A N 1
ATOM 2744 C CA . PHE A 1 402 ? 22.715 14.399 60.462 1.00 38.81 386 PHE A CA 1
ATOM 2745 C C . PHE A 1 402 ? 23.983 14.433 59.591 1.00 43.04 386 PHE A C 1
ATOM 2746 O O . PHE A 1 402 ? 24.034 13.746 58.589 1.00 48.56 386 PHE A O 1
ATOM 2754 N N . ALA A 1 403 ? 24.966 15.237 59.966 1.00 42.24 387 ALA A N 1
ATOM 2755 C CA . ALA A 1 403 ? 26.175 15.479 59.190 1.00 43.04 387 ALA A CA 1
ATOM 2756 C C . ALA A 1 403 ? 27.302 15.816 60.169 1.00 44.66 387 ALA A C 1
ATOM 2757 O O . ALA A 1 403 ? 27.041 16.320 61.269 1.00 41.87 387 ALA A O 1
ATOM 2759 N N . GLU A 1 404 ? 28.517 15.459 59.782 1.00 45.80 388 GLU A N 1
ATOM 2760 C CA . GLU A 1 404 ? 29.747 15.838 60.508 1.00 49.15 388 GLU A CA 1
ATOM 2761 C C . GLU A 1 404 ? 30.282 17.125 59.984 1.00 48.93 388 GLU A C 1
ATOM 2762 O O . GLU A 1 404 ? 30.228 17.397 58.810 1.00 51.33 388 GLU A O 1
ATOM 2768 N N . ARG A 1 405 ? 30.831 17.897 60.895 1.00 53.30 389 ARG A N 1
ATOM 2769 C CA . ARG A 1 405 ? 31.604 19.090 60.594 1.00 51.68 389 ARG A CA 1
ATOM 2770 C C . ARG A 1 405 ? 32.345 19.535 61.881 1.00 49.82 389 ARG A C 1
ATOM 2771 O O . ARG A 1 405 ? 31.727 19.579 62.956 1.00 46.50 389 ARG A O 1
ATOM 2779 N N . ASP A 1 406 ? 33.646 19.826 61.774 1.00 57.32 390 ASP A N 1
ATOM 2780 C CA . ASP A 1 406 ? 34.504 20.342 62.880 1.00 56.03 390 ASP A CA 1
ATOM 2781 C C . ASP A 1 406 ? 34.489 19.368 64.034 1.00 52.78 390 ASP A C 1
ATOM 2782 O O . ASP A 1 406 ? 34.556 19.780 65.198 1.00 49.11 390 ASP A O 1
ATOM 2787 N N . GLY A 1 407 ? 34.424 18.075 63.693 1.00 50.65 391 GLY A N 1
ATOM 2788 C CA . GLY A 1 407 ? 34.481 16.991 64.662 1.00 49.71 391 GLY A CA 1
ATOM 2789 C C . GLY A 1 407 ? 33.175 16.759 65.407 1.00 46.16 391 GLY A C 1
ATOM 2790 O O . GLY A 1 407 ? 33.144 16.012 66.363 1.00 46.78 391 GLY A O 1
ATOM 2791 N N . ARG A 1 408 ? 32.091 17.389 64.966 1.00 43.53 392 ARG A N 1
ATOM 2792 C CA . ARG A 1 408 ? 30.819 17.320 65.692 1.00 41.30 392 ARG A CA 1
ATOM 2793 C C . ARG A 1 408 ? 29.650 16.857 64.840 1.00 40.16 392 ARG A C 1
ATOM 2794 O O . ARG A 1 408 ? 29.644 17.008 63.623 1.00 40.74 392 ARG A O 1
ATOM 2802 N N . ARG A 1 409 ? 28.616 16.373 65.497 1.00 36.69 393 ARG A N 1
ATOM 2803 C CA . ARG A 1 409 ? 27.426 15.964 64.792 1.00 36.92 393 ARG A CA 1
ATOM 2804 C C . ARG A 1 409 ? 26.425 17.075 64.801 1.00 35.99 393 ARG A C 1
ATOM 2805 O O . ARG A 1 409 ? 26.094 17.598 65.897 1.00 35.65 393 ARG A O 1
ATOM 2813 N N . TRP A 1 410 ? 25.952 17.434 63.602 1.00 35.17 394 TRP A N 1
ATOM 2814 C CA . TRP A 1 410 ? 24.926 18.422 63.399 1.00 33.40 394 TRP A CA 1
ATOM 2815 C C . TRP A 1 410 ? 23.664 17.866 62.811 1.00 33.47 394 TRP A C 1
ATOM 2816 O O . TRP A 1 410 ? 23.657 16.798 62.195 1.00 35.90 394 TRP A O 1
ATOM 2827 N N . TYR A 1 411 ? 22.581 18.611 62.973 1.00 32.17 395 TYR A N 1
ATOM 2828 C CA . TYR A 1 411 ? 21.334 18.317 62.263 1.00 31.93 395 TYR A CA 1
ATOM 2829 C C . TYR A 1 411 ? 21.159 19.390 61.207 1.00 31.82 395 TYR A C 1
ATOM 2830 O O . TYR A 1 411 ? 21.215 20.572 61.508 1.00 34.58 395 TYR A O 1
ATOM 2839 N N . ARG A 1 412 ? 20.963 18.948 59.964 1.00 32.39 396 ARG A N 1
ATOM 2840 C CA . ARG A 1 412 ? 20.698 19.830 58.851 1.00 34.79 396 ARG A CA 1
ATOM 2841 C C . ARG A 1 412 ? 19.223 20.056 58.765 1.00 34.14 396 ARG A C 1
ATOM 2842 O O . ARG A 1 412 ? 18.500 19.143 58.407 1.00 31.99 396 ARG A O 1
ATOM 2850 N N . THR A 1 413 ? 18.767 21.270 59.074 1.00 35.00 397 THR A N 1
ATOM 2851 C CA . THR A 1 413 ? 17.289 21.499 59.221 1.00 33.20 397 THR A CA 1
ATOM 2852 C C . THR A 1 413 ? 16.521 21.449 57.898 1.00 32.79 397 THR A C 1
ATOM 2853 O O . THR A 1 413 ? 15.286 21.260 57.877 1.00 36.91 397 THR A O 1
ATOM 2857 N N . GLY A 1 414 ? 17.225 21.694 56.794 1.00 32.69 398 GLY A N 1
ATOM 2858 C CA . GLY A 1 414 ? 16.580 21.884 55.508 1.00 34.47 398 GLY A CA 1
ATOM 2859 C C . GLY A 1 414 ? 15.775 23.220 55.454 1.00 34.34 398 GLY A C 1
ATOM 2860 O O . GLY A 1 414 ? 14.972 23.410 54.543 1.00 38.55 398 GLY A O 1
ATOM 2861 N N . ASP A 1 415 ? 16.017 24.135 56.393 1.00 33.37 399 ASP A N 1
ATOM 2862 C CA . ASP A 1 415 ? 15.368 25.458 56.416 1.00 34.48 399 ASP A CA 1
ATOM 2863 C C . ASP A 1 415 ? 16.380 26.520 56.046 1.00 35.61 399 ASP A C 1
ATOM 2864 O O . ASP A 1 415 ? 17.537 26.460 56.474 1.00 40.61 399 ASP A O 1
ATOM 2869 N N . ARG A 1 416 ? 15.950 27.422 55.159 1.00 36.05 400 ARG A N 1
ATOM 2870 C CA . ARG A 1 416 ? 16.656 28.656 54.821 1.00 39.15 400 ARG A CA 1
ATOM 2871 C C . ARG A 1 416 ? 16.278 29.642 55.859 1.00 36.30 400 ARG A C 1
ATOM 2872 O O . ARG A 1 416 ? 15.105 29.918 56.040 1.00 38.53 400 ARG A O 1
ATOM 2880 N N . VAL A 1 417 ? 17.282 30.172 56.516 1.00 34.48 401 VAL A N 1
ATOM 2881 C CA . VAL A 1 417 ? 17.174 31.074 57.629 1.00 35.03 401 VAL A CA 1
ATOM 2882 C C . VAL A 1 417 ? 18.138 32.244 57.405 1.00 39.26 401 VAL A C 1
ATOM 2883 O O . VAL A 1 417 ? 19.227 32.048 56.852 1.00 40.74 401 VAL A O 1
ATOM 2887 N N . ARG A 1 418 ? 17.686 33.442 57.760 1.00 41.36 402 ARG A N 1
ATOM 2888 C CA . ARG A 1 418 ? 18.458 34.662 57.706 1.00 44.79 402 ARG A CA 1
ATOM 2889 C C . ARG A 1 418 ? 18.737 35.226 59.108 1.00 46.29 402 ARG A C 1
ATOM 2890 O O . ARG A 1 418 ? 17.930 35.102 60.004 1.00 46.15 402 ARG A O 1
ATOM 2898 N N . ARG A 1 419 ? 19.895 35.857 59.259 1.00 49.79 403 ARG A N 1
ATOM 2899 C CA . ARG A 1 419 ? 20.295 36.670 60.428 1.00 54.02 403 ARG A CA 1
ATOM 2900 C C . ARG A 1 419 ? 19.917 38.161 60.185 1.00 55.90 403 ARG A C 1
ATOM 2901 O O . ARG A 1 419 ? 20.425 38.761 59.255 1.00 58.65 403 ARG A O 1
ATOM 2909 N N . ALA A 1 420 ? 18.994 38.725 60.968 1.00 56.61 404 ALA A N 1
ATOM 2910 C CA . ALA A 1 420 ? 18.696 40.156 60.944 1.00 61.19 404 ALA A CA 1
ATOM 2911 C C . ALA A 1 420 ? 19.857 40.976 61.556 1.00 64.66 404 ALA A C 1
ATOM 2912 O O . ALA A 1 420 ? 20.756 40.415 62.165 1.00 64.61 404 ALA A O 1
ATOM 2914 N N . PRO A 1 421 ? 19.850 42.313 61.375 1.00 71.47 405 PRO A N 1
ATOM 2915 C CA . PRO A 1 421 ? 20.715 43.143 62.224 1.00 73.31 405 PRO A CA 1
ATOM 2916 C C . PRO A 1 421 ? 20.122 43.102 63.620 1.00 71.11 405 PRO A C 1
ATOM 2917 O O . PRO A 1 421 ? 18.912 43.279 63.776 1.00 75.73 405 PRO A O 1
ATOM 2921 N N . GLY A 1 422 ? 20.964 42.847 64.614 1.00 71.09 406 GLY A N 1
ATOM 2922 C CA . GLY A 1 422 ? 20.526 42.546 65.971 1.00 66.08 406 GLY A CA 1
ATOM 2923 C C . GLY A 1 422 ? 21.049 41.179 66.376 1.00 68.09 406 GLY A C 1
ATOM 2924 O O . GLY A 1 422 ? 21.350 40.941 67.563 1.00 64.43 406 GLY A O 1
ATOM 2925 N N . GLY A 1 423 ? 21.148 40.272 65.392 1.00 67.18 407 GLY A N 1
ATOM 2926 C CA . GLY A 1 423 ? 21.586 38.887 65.639 1.00 64.10 407 GLY A CA 1
ATOM 2927 C C . GLY A 1 423 ? 20.453 37.869 65.566 1.00 54.03 407 GLY A C 1
ATOM 2928 O O . GLY A 1 423 ? 20.693 36.712 65.343 1.00 48.05 407 GLY A O 1
ATOM 2929 N N . ASP A 1 424 ? 19.209 38.311 65.709 1.00 56.20 408 ASP A N 1
ATOM 2930 C CA . ASP A 1 424 ? 18.076 37.389 65.593 1.00 50.76 408 ASP A CA 1
ATOM 2931 C C . ASP A 1 424 ? 18.086 36.586 64.278 1.00 46.54 408 ASP A C 1
ATOM 2932 O O . ASP A 1 424 ? 18.229 37.150 63.204 1.00 48.19 408 ASP A O 1
ATOM 2937 N N . LEU A 1 425 ? 17.928 35.264 64.380 1.00 40.33 409 LEU A N 1
ATOM 2938 C CA . LEU A 1 425 ? 17.554 34.440 63.224 1.00 38.98 409 LEU A CA 1
ATOM 2939 C C . LEU A 1 425 ? 16.067 34.656 62.815 1.00 35.91 409 LEU A C 1
ATOM 2940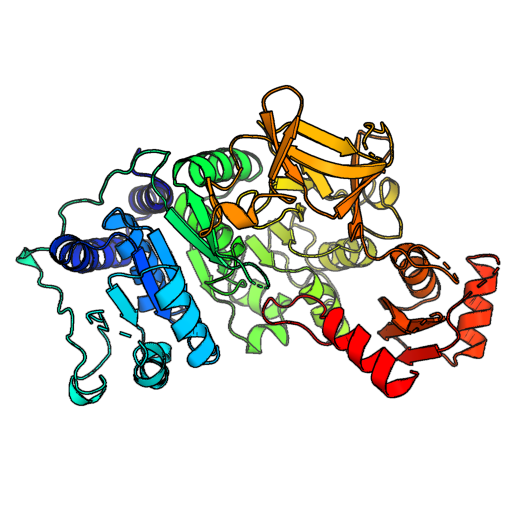 O O . LEU A 1 425 ? 15.225 34.916 63.620 1.00 36.62 409 LEU A O 1
ATOM 2945 N N . VAL A 1 426 ? 15.815 34.532 61.531 1.00 38.31 410 VAL A N 1
ATOM 2946 C CA . VAL A 1 426 ? 14.506 34.628 60.936 1.00 38.89 410 VAL A CA 1
ATOM 2947 C C . VAL A 1 426 ? 14.399 33.521 59.889 1.00 36.42 410 VAL A C 1
ATOM 2948 O O . VAL A 1 426 ? 15.207 33.453 58.968 1.00 34.04 410 VAL A O 1
ATOM 2952 N N . TYR A 1 427 ? 13.394 32.668 60.037 1.00 35.79 411 TYR A N 1
ATOM 2953 C CA . TYR A 1 427 ? 13.087 31.596 59.051 1.00 34.22 411 TYR A CA 1
ATOM 2954 C C . TYR A 1 427 ? 12.478 32.242 57.795 1.00 36.08 411 TYR A C 1
ATOM 2955 O O . TYR A 1 427 ? 11.657 33.099 57.920 1.00 33.03 411 TYR A O 1
ATOM 2964 N N . VAL A 1 428 ? 12.925 31.801 56.613 1.00 37.58 412 VAL A N 1
ATOM 2965 C CA . VAL A 1 428 ? 12.548 32.368 55.333 1.00 37.30 412 VAL A CA 1
ATOM 2966 C C . VAL A 1 428 ? 11.752 31.289 54.620 1.00 37.44 412 VAL A C 1
ATOM 2967 O O . VAL A 1 428 ? 10.634 31.530 54.178 1.00 40.21 412 VAL A O 1
ATOM 2971 N N . GLY A 1 429 ? 12.267 30.067 54.545 1.00 34.98 413 GLY A N 1
ATOM 2972 C CA . GLY A 1 429 ? 11.478 28.994 53.882 1.00 34.33 413 GLY A CA 1
ATOM 2973 C C . GLY A 1 429 ? 12.221 27.694 53.789 1.00 34.38 413 GLY A C 1
ATOM 2974 O O . GLY A 1 429 ? 13.350 27.574 54.308 1.00 37.02 413 GLY A O 1
ATOM 2975 N N . ARG A 1 430 ? 11.618 26.715 53.113 1.00 34.33 414 ARG A N 1
ATOM 2976 C CA . ARG A 1 430 ? 12.269 25.453 52.949 1.00 34.79 414 ARG A CA 1
ATOM 2977 C C . ARG A 1 430 ? 13.404 25.650 51.936 1.00 36.64 414 ARG A C 1
ATOM 2978 O O . ARG A 1 430 ? 13.259 26.286 50.891 1.00 35.72 414 ARG A O 1
ATOM 2986 N N . LEU A 1 431 ? 14.529 25.042 52.235 1.00 37.98 415 LEU A N 1
ATOM 2987 C CA . LEU A 1 431 ? 15.714 25.222 51.421 1.00 39.52 415 LEU A CA 1
ATOM 2988 C C . LEU A 1 431 ? 15.408 24.794 50.030 1.00 43.25 415 LEU A C 1
ATOM 2989 O O . LEU A 1 431 ? 15.884 25.451 49.097 1.00 48.30 415 LEU A O 1
ATOM 2994 N N . ASP A 1 432 ? 14.611 23.714 49.876 1.00 41.47 416 ASP A N 1
ATOM 2995 C CA . ASP A 1 432 ? 14.329 23.158 48.539 1.00 48.03 416 ASP A CA 1
ATOM 2996 C C . ASP A 1 432 ? 13.104 23.755 47.767 1.00 50.78 416 ASP A C 1
ATOM 2997 O O . ASP A 1 432 ? 12.791 23.320 46.636 1.00 46.89 416 ASP A O 1
ATOM 3002 N N . SER A 1 433 ? 12.429 24.733 48.376 1.00 52.24 417 SER A N 1
ATOM 3003 C CA . SER A 1 433 ? 11.287 25.417 47.727 1.00 49.02 417 SER A CA 1
ATOM 3004 C C . SER A 1 433 ? 11.656 26.334 46.545 1.00 49.91 417 SER A C 1
ATOM 3005 O O . SER A 1 433 ? 10.766 26.728 45.795 1.00 51.80 417 SER A O 1
ATOM 3008 N N . GLN A 1 434 ? 12.930 26.702 46.358 1.00 54.50 418 GLN A N 1
ATOM 3009 C CA . GLN A 1 434 ? 13.291 27.615 45.248 1.00 54.71 418 GLN A CA 1
ATOM 3010 C C . GLN A 1 434 ? 12.872 27.068 43.900 1.00 58.23 418 GLN A C 1
ATOM 3011 O O . GLN A 1 434 ? 12.781 25.851 43.703 1.00 64.87 418 GLN A O 1
ATOM 3017 N N . LEU A 1 435 ? 12.550 27.980 42.994 1.00 58.02 419 LEU A N 1
ATOM 3018 C CA . LEU A 1 435 ? 12.089 27.618 41.657 1.00 56.97 419 LEU A CA 1
ATOM 3019 C C . LEU A 1 435 ? 12.820 28.405 40.583 1.00 59.18 419 LEU A C 1
ATOM 3020 O O . LEU A 1 435 ? 13.611 29.300 40.878 1.00 55.94 419 LEU A O 1
ATOM 3025 N N . GLN A 1 436 ? 12.519 28.060 39.335 1.00 61.08 420 GLN A N 1
ATOM 3026 C CA . GLN A 1 436 ? 13.100 28.689 38.167 1.00 64.09 420 GLN A CA 1
ATOM 3027 C C . GLN A 1 436 ? 11.996 29.001 37.187 1.00 64.82 420 GLN A C 1
ATOM 3028 O O . GLN A 1 436 ? 11.279 28.094 36.747 1.00 63.00 420 GLN A O 1
ATOM 3034 N N . VAL A 1 437 ? 11.867 30.284 36.851 1.00 64.09 421 VAL A N 1
ATOM 3035 C CA . VAL A 1 437 ? 10.796 30.785 35.994 1.00 66.22 421 VAL A CA 1
ATOM 3036 C C . VAL A 1 437 ? 11.360 31.831 35.030 1.00 65.50 421 VAL A C 1
ATOM 3037 O O . VAL A 1 437 ? 12.076 32.726 35.486 1.00 62.85 421 VAL A O 1
ATOM 3041 N N . VAL A 1 442 ? 13.400 32.284 41.715 1.00 56.14 426 VAL A N 1
ATOM 3042 C CA . VAL A 1 442 ? 12.198 32.616 42.510 1.00 54.95 426 VAL A CA 1
ATOM 3043 C C . VAL A 1 442 ? 12.153 31.976 43.874 1.00 56.74 426 VAL A C 1
ATOM 3044 O O . VAL A 1 442 ? 12.269 30.747 43.997 1.00 61.91 426 VAL A O 1
ATOM 3048 N N . GLU A 1 443 ? 11.912 32.797 44.897 1.00 51.85 427 GLU A N 1
ATOM 3049 C CA . GLU A 1 443 ? 11.786 32.319 46.260 1.00 51.00 427 GLU A CA 1
ATOM 3050 C C . GLU A 1 443 ? 10.281 32.421 46.635 1.00 51.37 427 GLU A C 1
ATOM 3051 O O . GLU A 1 443 ? 9.755 33.552 46.823 1.00 44.86 427 GLU A O 1
ATOM 3057 N N . PRO A 1 444 ? 9.568 31.262 46.721 1.00 46.22 428 PRO A N 1
ATOM 3058 C CA . PRO A 1 444 ? 8.134 31.403 46.931 1.00 43.47 428 PRO A CA 1
ATOM 3059 C C . PRO A 1 444 ? 7.775 32.287 48.091 1.00 39.50 428 PRO A C 1
ATOM 3060 O O . PRO A 1 444 ? 6.775 32.992 48.020 1.00 36.31 428 PRO A O 1
ATOM 3064 N N . ALA A 1 445 ? 8.578 32.288 49.136 1.00 37.67 429 ALA A N 1
ATOM 3065 C CA . ALA A 1 445 ? 8.284 33.061 50.309 1.00 38.50 429 ALA A CA 1
ATOM 3066 C C . ALA A 1 445 ? 8.251 34.593 50.062 1.00 39.16 429 ALA A C 1
ATOM 3067 O O . ALA A 1 445 ? 7.520 35.330 50.770 1.00 36.78 429 ALA A O 1
ATOM 3069 N N . GLU A 1 446 ? 8.992 35.055 49.053 1.00 40.30 430 GLU A N 1
ATOM 3070 C CA . GLU A 1 446 ? 9.000 36.497 48.703 1.00 40.84 430 GLU A CA 1
ATOM 3071 C C . GLU A 1 446 ? 7.776 36.802 47.922 1.00 38.79 430 GLU A C 1
ATOM 3072 O O . GLU A 1 446 ? 7.177 37.863 48.106 1.00 40.62 430 GLU A O 1
ATOM 3078 N N . VAL A 1 447 ? 7.349 35.869 47.083 1.00 36.27 431 VAL A N 1
ATOM 3079 C CA . VAL A 1 447 ? 6.071 36.076 46.393 1.00 35.84 431 VAL A CA 1
ATOM 3080 C C . VAL A 1 447 ? 4.917 36.105 47.391 1.00 35.21 431 VAL A C 1
ATOM 3081 O O . VAL A 1 447 ? 4.026 36.973 47.305 1.00 37.14 431 VAL A O 1
ATOM 3085 N N . GLU A 1 448 ? 4.921 35.195 48.352 1.00 33.79 432 GLU A N 1
ATOM 3086 C CA . GLU A 1 448 ? 3.846 35.133 49.360 1.00 31.41 432 GLU A CA 1
ATOM 3087 C C . GLU A 1 448 ? 3.781 36.441 50.146 1.00 33.18 432 GLU A C 1
ATOM 3088 O O . GLU A 1 448 ? 2.719 37.026 50.353 1.00 36.61 432 GLU A O 1
ATOM 3094 N N . HIS A 1 449 ? 4.932 36.957 50.510 1.00 35.47 433 HIS A N 1
ATOM 3095 C CA . HIS A 1 449 ? 5.013 38.237 51.207 1.00 36.67 433 HIS A CA 1
ATOM 3096 C C . HIS A 1 449 ? 4.475 39.344 50.353 1.00 35.63 433 HIS A C 1
ATOM 3097 O O . HIS A 1 449 ? 3.633 40.114 50.793 1.00 36.50 433 HIS A O 1
ATOM 3104 N N . ALA A 1 450 ? 4.852 39.396 49.082 1.00 36.12 434 ALA A N 1
ATOM 3105 C CA . ALA A 1 450 ? 4.200 40.388 48.222 1.00 37.10 434 ALA A CA 1
ATOM 3106 C C . ALA A 1 450 ? 2.657 40.255 48.119 1.00 35.92 434 ALA A C 1
ATOM 3107 O O . ALA A 1 450 ? 1.905 41.268 48.113 1.00 38.20 434 ALA A O 1
ATOM 3109 N N . VAL A 1 451 ? 2.147 39.029 48.040 1.00 35.97 435 VAL A N 1
ATOM 3110 C CA . VAL A 1 451 ? 0.674 38.825 47.987 1.00 35.38 435 VAL A CA 1
ATOM 3111 C C . VAL A 1 451 ? 0.024 39.350 49.265 1.00 34.07 435 VAL A C 1
ATOM 3112 O O . VAL A 1 451 ? -0.970 40.062 49.187 1.00 37.93 435 VAL A O 1
ATOM 3116 N N . ARG A 1 452 ? 0.651 39.142 50.429 1.00 34.27 436 ARG A N 1
ATOM 3117 C CA . ARG A 1 452 ? 0.085 39.647 51.712 1.00 35.33 436 ARG A CA 1
ATOM 3118 C C . ARG A 1 452 ? 0.200 41.166 51.777 1.00 36.37 436 ARG A C 1
ATOM 3119 O O . ARG 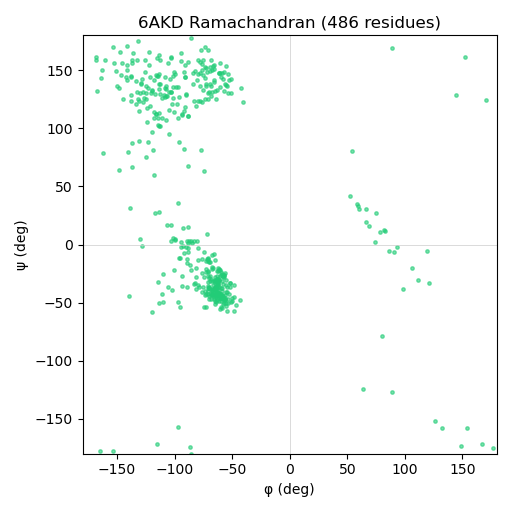A 1 452 ? -0.725 41.810 52.221 1.00 39.35 436 ARG A O 1
ATOM 3127 N N . ALA A 1 453 ? 1.289 41.742 51.276 1.00 37.47 437 ALA A N 1
ATOM 3128 C CA . ALA A 1 453 ? 1.428 43.224 51.286 1.00 40.50 437 ALA A CA 1
ATOM 3129 C C . ALA A 1 453 ? 0.367 43.863 50.393 1.00 42.22 437 ALA A C 1
ATOM 3130 O O . ALA A 1 453 ? -0.074 44.978 50.614 1.00 41.66 437 ALA A O 1
ATOM 3132 N N . CYS A 1 454 ? -0.055 43.117 49.378 1.00 45.05 438 CYS A N 1
ATOM 3133 C CA . CYS A 1 454 ? -1.161 43.543 48.536 1.00 44.72 438 CYS A CA 1
ATOM 3134 C C . CYS A 1 454 ? -2.522 43.269 49.150 1.00 46.71 438 CYS A C 1
ATOM 3135 O O . CYS A 1 454 ? -3.515 43.544 48.519 1.00 50.37 438 CYS A O 1
ATOM 3138 N N . GLY A 1 455 ? -2.611 42.753 50.376 1.00 46.71 439 GLY A N 1
ATOM 3139 C CA . GLY A 1 455 ? -3.942 42.651 50.981 1.00 45.94 439 GLY A CA 1
ATOM 3140 C C . GLY A 1 455 ? -4.436 41.286 51.341 1.00 45.20 439 GLY A C 1
ATOM 3141 O O . GLY A 1 455 ? -5.468 41.166 51.980 1.00 43.09 439 GLY A O 1
ATOM 3142 N N . ALA A 1 456 ? -3.696 40.233 50.998 1.00 42.10 440 ALA A N 1
ATOM 3143 C CA . ALA A 1 456 ? -4.141 38.929 51.419 1.00 38.30 440 ALA A CA 1
ATOM 3144 C C . ALA A 1 456 ? -3.761 38.715 52.890 1.00 37.86 440 ALA A C 1
ATOM 3145 O O . ALA A 1 456 ? -2.737 39.186 53.358 1.00 38.01 440 ALA A O 1
ATOM 3147 N N . ASP A 1 457 ? -4.603 37.979 53.598 1.00 37.69 441 ASP A N 1
ATOM 3148 C CA . ASP A 1 457 ? -4.287 37.513 54.920 1.00 37.12 441 ASP A CA 1
ATOM 3149 C C . ASP A 1 457 ? -3.099 36.536 54.825 1.00 40.33 441 ASP A C 1
ATOM 3150 O O . ASP A 1 457 ? -2.257 36.483 55.708 1.00 41.32 441 ASP A O 1
ATOM 3155 N N . ASP A 1 458 ? -3.052 35.714 53.773 1.00 38.55 442 ASP A N 1
ATOM 3156 C CA . ASP A 1 458 ? -1.993 34.738 53.654 1.00 38.90 442 ASP A CA 1
ATOM 3157 C C . ASP A 1 458 ? -1.994 34.143 52.247 1.00 37.24 442 ASP A C 1
ATOM 3158 O O . ASP A 1 458 ? -2.983 34.251 51.533 1.00 35.11 442 ASP A O 1
ATOM 3163 N N . ALA A 1 459 ? -0.845 33.580 51.864 1.00 33.73 443 ALA A N 1
ATOM 3164 C CA . ALA A 1 459 ? -0.604 33.152 50.541 1.00 33.80 443 ALA A CA 1
ATOM 3165 C C . ALA A 1 459 ? 0.288 31.935 50.570 1.00 32.63 443 ALA A C 1
ATOM 3166 O O . ALA A 1 459 ? 1.200 31.876 51.351 1.00 30.55 443 ALA A O 1
ATOM 3168 N N . VAL A 1 460 ? 0.067 31.038 49.618 1.00 32.68 444 VAL A N 1
ATOM 3169 C CA . VAL A 1 460 ? 0.975 29.948 49.371 1.00 32.40 444 VAL A CA 1
ATOM 3170 C C . VAL A 1 460 ? 1.220 29.943 47.876 1.00 33.89 444 VAL A C 1
ATOM 3171 O O . VAL A 1 460 ? 0.291 29.990 47.061 1.00 35.61 444 VAL A O 1
ATOM 3175 N N . VAL A 1 461 ? 2.480 30.036 47.522 1.00 33.45 445 VAL A N 1
ATOM 3176 C CA . VAL A 1 461 ? 2.895 30.122 46.153 1.00 34.94 445 VAL A CA 1
ATOM 3177 C C . VAL A 1 461 ? 3.589 28.834 45.851 1.00 38.31 445 VAL A C 1
ATOM 3178 O O . VAL A 1 461 ? 4.529 28.416 46.575 1.00 37.24 445 VAL A O 1
ATOM 3182 N N . VAL A 1 462 ? 3.130 28.182 44.800 1.00 40.27 446 VAL A N 1
ATOM 3183 C CA . VAL A 1 462 ? 3.738 26.915 44.452 1.00 44.62 446 VAL A CA 1
ATOM 3184 C C . VAL A 1 462 ? 4.040 26.893 42.971 1.00 42.38 446 VAL A C 1
ATOM 3185 O O . VAL A 1 462 ? 3.451 27.643 42.224 1.00 42.41 446 VAL A O 1
ATOM 3189 N N . GLY A 1 463 ? 4.964 26.033 42.564 1.00 44.02 447 GLY A N 1
ATOM 3190 C CA . GLY A 1 463 ? 5.270 25.798 41.142 1.00 47.84 447 GLY A CA 1
ATOM 3191 C C . GLY A 1 463 ? 4.457 24.647 40.536 1.00 49.48 447 GLY A C 1
ATOM 3192 O O . GLY A 1 463 ? 4.114 23.664 41.244 1.00 51.09 447 GLY A O 1
ATOM 3193 N N . VAL A 1 464 ? 4.146 24.748 39.252 1.00 50.24 448 VAL A N 1
ATOM 3194 C CA . VAL A 1 464 ? 3.563 23.587 38.520 1.00 61.86 448 VAL A CA 1
ATOM 3195 C C . VAL A 1 464 ? 4.489 22.946 37.449 1.00 61.51 448 VAL A C 1
ATOM 3196 O O . VAL A 1 464 ? 4.870 23.635 36.499 1.00 65.55 448 VAL A O 1
ATOM 3200 N N . THR A 1 470 ? 7.519 25.367 33.960 1.00 68.91 454 THR A N 1
ATOM 3201 C CA . THR A 1 470 ? 7.438 25.799 35.368 1.00 70.79 454 THR A CA 1
ATOM 3202 C C . THR A 1 470 ? 6.782 27.181 35.498 1.00 63.56 454 THR A C 1
ATOM 3203 O O . THR A 1 470 ? 7.315 28.186 35.042 1.00 60.45 454 THR A O 1
ATOM 3207 N N . GLU A 1 471 ? 5.610 27.221 36.102 1.00 61.08 455 GLU A N 1
ATOM 3208 C CA . GLU A 1 471 ? 5.029 28.504 36.446 1.00 58.46 455 GLU A CA 1
ATOM 3209 C C . GLU A 1 471 ? 4.339 28.513 37.771 1.00 53.52 455 GLU A C 1
ATOM 3210 O O . GLU A 1 471 ? 4.146 27.463 38.370 1.00 50.90 455 GLU A O 1
ATOM 3216 N N . LEU A 1 472 ? 3.965 29.721 38.213 1.00 52.23 456 LEU A N 1
ATOM 3217 C CA . LEU A 1 472 ? 3.502 29.957 39.566 1.00 49.88 456 LEU A CA 1
ATOM 3218 C C . LEU A 1 472 ? 1.965 29.971 39.703 1.00 49.80 456 LEU A C 1
ATOM 3219 O O . LEU A 1 472 ? 1.255 30.584 38.904 1.00 48.82 456 LEU A O 1
ATOM 3224 N N . VAL A 1 473 ? 1.491 29.290 40.751 1.00 45.38 457 VAL A N 1
ATOM 3225 C CA . VAL A 1 473 ? 0.118 29.389 41.217 1.00 41.56 457 VAL A CA 1
ATOM 3226 C C . VAL A 1 473 ? 0.176 29.954 42.617 1.00 40.07 457 VAL A C 1
ATOM 3227 O O . VAL A 1 473 ? 0.929 29.481 43.448 1.00 36.98 457 VAL A O 1
ATOM 3231 N N . ALA A 1 474 ? -0.604 30.993 42.854 1.00 37.23 458 ALA A N 1
ATOM 3232 C CA . ALA A 1 474 ? -0.645 31.651 44.127 1.00 35.36 458 ALA A CA 1
ATOM 3233 C C . ALA A 1 474 ? -2.047 31.461 44.678 1.00 35.69 458 ALA A C 1
ATOM 3234 O O . ALA A 1 474 ? -3.049 31.905 44.081 1.00 34.20 458 ALA A O 1
ATOM 3236 N N . PHE A 1 475 ? -2.103 30.690 45.748 1.00 33.14 459 PHE A N 1
ATOM 3237 C CA . PHE A 1 475 ? -3.294 30.470 46.485 1.00 34.62 459 PHE A CA 1
ATOM 3238 C C . PHE A 1 475 ? -3.305 31.528 47.546 1.00 33.02 459 PHE A C 1
ATOM 3239 O O . PHE A 1 475 ? -2.269 31.843 48.068 1.00 32.29 459 PHE A O 1
ATOM 3247 N N . TYR A 1 476 ? -4.471 32.049 47.887 1.00 33.54 460 TYR A N 1
ATOM 3248 C CA . TYR A 1 476 ? -4.502 33.038 48.969 1.00 33.11 460 TYR A CA 1
ATOM 3249 C C . TYR A 1 476 ? -5.829 33.007 49.648 1.00 34.67 460 TYR A C 1
ATOM 3250 O O . TYR A 1 476 ? -6.814 32.504 49.068 1.00 35.53 460 TYR A O 1
ATOM 3259 N N . THR A 1 477 ? -5.826 33.466 50.899 1.00 34.83 461 THR A N 1
ATOM 3260 C CA . THR A 1 477 ? -7.041 33.665 51.717 1.00 37.24 461 THR A CA 1
ATOM 3261 C C . THR A 1 477 ? -7.190 35.158 51.956 1.00 35.39 461 THR A C 1
ATOM 3262 O O . THR A 1 477 ? -6.243 35.870 51.828 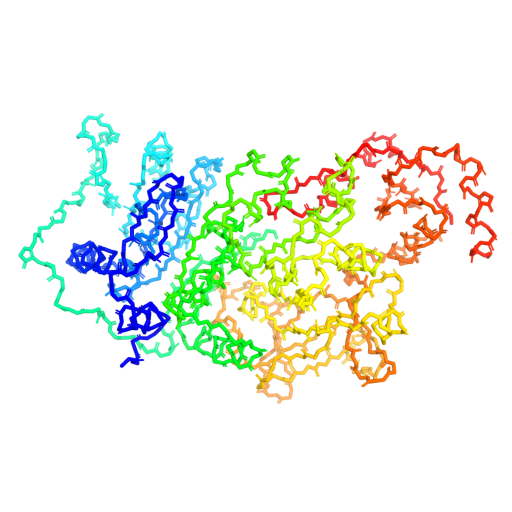1.00 35.52 461 THR A O 1
ATOM 3266 N N . GLY A 1 478 ? -8.369 35.582 52.360 1.00 37.07 462 GLY A N 1
ATOM 3267 C CA . GLY A 1 478 ? -8.653 36.965 52.631 1.00 38.75 462 GLY A CA 1
ATOM 3268 C C . GLY A 1 478 ? -9.857 37.436 51.850 1.00 40.06 462 GLY A C 1
ATOM 3269 O O . GLY A 1 478 ? -10.692 36.640 51.477 1.00 38.51 462 GLY A O 1
ATOM 3270 N N . ILE A 1 479 ? -9.900 38.737 51.530 1.00 42.21 463 ILE A N 1
ATOM 3271 C CA . ILE A 1 479 ? -10.915 39.280 50.615 1.00 44.47 463 ILE A CA 1
ATOM 3272 C C . ILE A 1 479 ? -10.578 38.911 49.158 1.00 42.94 463 ILE A C 1
ATOM 3273 O O . ILE A 1 479 ? -9.422 39.018 48.784 1.00 42.36 463 ILE A O 1
ATOM 3278 N N . PRO A 1 480 ? -11.559 38.416 48.347 1.00 42.84 464 PRO A N 1
ATOM 3279 C CA . PRO A 1 480 ? -11.237 38.019 46.946 1.00 42.64 464 PRO A CA 1
ATOM 3280 C C . PRO A 1 480 ? -10.911 39.235 46.112 1.00 43.36 464 PRO A C 1
ATOM 3281 O O . PRO A 1 480 ? -11.618 40.230 46.217 1.00 43.21 464 PRO A O 1
ATOM 3285 N N . VAL A 1 481 ? -9.867 39.147 45.308 1.00 43.07 465 VAL A N 1
ATOM 3286 C CA . VAL A 1 481 ? -9.496 40.219 44.402 1.00 47.28 465 VAL A CA 1
ATOM 3287 C C . VAL A 1 481 ? -9.405 39.697 42.964 1.00 45.54 465 VAL A C 1
ATOM 3288 O O . VAL A 1 481 ? -8.826 38.637 42.753 1.00 44.74 465 VAL A O 1
ATOM 3292 N N . GLU A 1 482 ? -9.928 40.427 41.992 1.00 48.60 466 GLU A N 1
ATOM 3293 C CA . GLU A 1 482 ? -9.827 39.977 40.576 1.00 49.82 466 GLU A CA 1
ATOM 3294 C C . GLU A 1 482 ? -8.338 39.866 40.285 1.00 47.55 466 GLU A C 1
ATOM 3295 O O . GLU A 1 482 ? -7.542 40.629 40.795 1.00 44.74 466 GLU A O 1
ATOM 3301 N N . PRO A 1 483 ? -7.961 38.882 39.497 1.00 47.67 467 PRO A N 1
ATOM 3302 C CA . PRO A 1 483 ? -6.554 38.663 39.361 1.00 47.61 467 PRO A CA 1
ATOM 3303 C C . PRO A 1 483 ? -5.810 39.802 38.680 1.00 46.52 467 PRO A C 1
ATOM 3304 O O . PRO A 1 483 ? -4.659 39.972 39.001 1.00 45.63 467 PRO A O 1
ATOM 3308 N N . ARG A 1 484 ? -6.426 40.525 37.761 1.00 48.49 468 ARG A N 1
ATOM 3309 C CA . ARG A 1 484 ? -5.726 41.628 37.075 1.00 51.95 468 ARG A CA 1
ATOM 3310 C C . ARG A 1 484 ? -5.494 42.783 38.027 1.00 49.34 468 ARG A C 1
ATOM 3311 O O . ARG A 1 484 ? -4.513 43.464 37.911 1.00 51.53 468 ARG A O 1
ATOM 3319 N N . GLU A 1 485 ? -6.360 42.951 39.021 1.00 47.27 469 GLU A N 1
ATOM 3320 C CA . GLU A 1 485 ? -6.123 43.926 40.106 1.00 47.05 469 GLU A CA 1
ATOM 3321 C C . GLU A 1 485 ? -4.992 43.464 41.012 1.00 45.50 469 GLU A C 1
ATOM 3322 O O . GLU A 1 485 ? -4.211 44.285 41.485 1.00 44.18 469 GLU A O 1
ATOM 3328 N N . LEU A 1 486 ? -4.893 42.147 41.268 1.00 44.09 470 LEU A N 1
ATOM 3329 C CA . LEU A 1 486 ? -3.845 41.661 42.119 1.00 43.56 470 LEU A CA 1
ATOM 3330 C C . LEU A 1 486 ? -2.504 41.885 41.436 1.00 42.48 470 LEU A C 1
ATOM 3331 O O . LEU A 1 486 ? -1.548 42.320 42.074 1.00 39.34 470 LEU A O 1
ATOM 3336 N N . VAL A 1 487 ? -2.448 41.587 40.134 1.00 42.39 471 VAL A N 1
ATOM 3337 C CA . VAL A 1 487 ? -1.237 41.861 39.365 1.00 43.69 471 VAL A CA 1
ATOM 3338 C C . VAL A 1 487 ? -0.892 43.355 39.424 1.00 43.13 471 VAL A C 1
ATOM 3339 O O . VAL A 1 487 ? 0.277 43.705 39.670 1.00 41.54 471 VAL A O 1
ATOM 3343 N N . ARG A 1 488 ? -1.887 44.226 39.228 1.00 43.12 472 ARG A N 1
ATOM 3344 C CA . ARG A 1 488 ? -1.595 45.653 39.294 1.00 44.57 472 ARG A CA 1
ATOM 3345 C C . ARG A 1 488 ? -0.958 46.002 40.636 1.00 44.85 472 ARG A C 1
ATOM 3346 O O . ARG A 1 488 ? 0.076 46.668 40.662 1.00 44.20 472 ARG A O 1
ATOM 3354 N N . ARG A 1 489 ? -1.526 45.501 41.742 1.00 44.38 473 ARG A N 1
ATOM 3355 C CA . ARG A 1 489 ? -0.932 45.773 43.065 1.00 44.45 473 ARG A CA 1
ATOM 3356 C C . ARG A 1 489 ? 0.490 45.230 43.210 1.00 46.01 473 ARG A C 1
ATOM 3357 O O . ARG A 1 489 ? 1.366 45.913 43.782 1.00 43.01 473 ARG A O 1
ATOM 3365 N N . LEU A 1 490 ? 0.705 44.014 42.698 1.00 46.99 474 LEU A N 1
ATOM 3366 C CA . LEU A 1 490 ? 2.019 43.357 42.791 1.00 47.37 474 LEU A CA 1
ATOM 3367 C C . LEU A 1 490 ? 3.040 44.051 41.937 1.00 51.72 474 LEU A C 1
ATOM 3368 O O . LEU A 1 490 ? 4.217 44.033 42.278 1.00 54.27 474 LEU A O 1
ATOM 3373 N N . ARG A 1 491 ? 2.632 44.649 40.822 1.00 56.50 475 ARG A N 1
ATOM 3374 C CA . ARG A 1 491 ? 3.595 45.438 40.037 1.00 61.31 475 ARG A CA 1
ATOM 3375 C C . ARG A 1 491 ? 3.953 46.774 40.729 1.00 62.72 475 ARG A C 1
ATOM 3376 O O . ARG A 1 491 ? 5.002 47.347 40.466 1.00 64.29 475 ARG A O 1
ATOM 3384 N N . GLU A 1 492 ? 3.078 47.219 41.632 1.00 65.93 476 GLU A N 1
ATOM 3385 C CA . GLU A 1 492 ? 3.214 48.449 42.440 1.00 68.18 476 GLU A CA 1
ATOM 3386 C C . GLU A 1 492 ? 4.131 48.218 43.671 1.00 72.12 476 GLU A C 1
ATOM 3387 O O . GLU A 1 492 ? 4.911 49.101 44.038 1.00 67.12 476 GLU A O 1
ATOM 3393 N N . VAL A 1 493 ? 4.038 47.029 44.301 1.00 74.90 477 VAL A N 1
ATOM 3394 C CA . VAL A 1 493 ? 4.897 46.663 45.463 1.00 73.58 477 VAL A CA 1
ATOM 3395 C C . VAL A 1 493 ? 6.205 45.995 45.027 1.00 71.49 477 VAL A C 1
ATOM 3396 O O . VAL A 1 493 ? 7.243 46.242 45.620 1.00 73.60 477 VAL A O 1
ATOM 3400 N N . VAL A 1 494 ? 6.164 45.185 43.979 1.00 72.54 478 VAL A N 1
ATOM 3401 C CA . VAL A 1 494 ? 7.366 44.564 43.438 1.00 73.57 478 VAL A CA 1
ATOM 3402 C C . VAL A 1 494 ? 7.437 44.747 41.928 1.00 76.07 478 VAL A C 1
ATOM 3403 O O . VAL A 1 494 ? 6.973 43.908 41.170 1.00 73.47 478 VAL A O 1
ATOM 3407 N N . PRO A 1 495 ? 8.042 45.850 41.477 1.00 79.18 479 PRO A N 1
ATOM 3408 C CA . PRO A 1 495 ? 8.223 45.997 40.040 1.00 78.67 479 PRO A CA 1
ATOM 3409 C C . PRO A 1 495 ? 9.380 45.120 39.544 1.00 80.58 479 PRO A C 1
ATOM 3410 O O . PRO A 1 495 ? 9.452 44.834 38.350 1.00 85.93 479 PRO A O 1
ATOM 3414 N N . LEU A 1 499 ? 5.801 37.338 38.805 1.00 61.32 483 LEU A N 1
ATOM 3415 C CA . LEU A 1 499 ? 4.332 37.341 38.917 1.00 59.03 483 LEU A CA 1
ATOM 3416 C C . LEU A 1 499 ? 3.728 35.997 38.551 1.00 55.73 483 LEU A C 1
ATOM 3417 O O . LEU A 1 499 ? 3.909 35.527 37.443 1.00 50.80 483 LEU A O 1
ATOM 3422 N N . PRO A 1 500 ? 2.943 35.418 39.454 1.00 51.91 484 PRO A N 1
ATOM 3423 C CA . PRO A 1 500 ? 2.045 34.286 39.179 1.00 51.49 484 PRO A CA 1
ATOM 3424 C C . PRO A 1 500 ? 1.120 34.562 37.995 1.00 52.64 484 PRO A C 1
ATOM 3425 O O . PRO A 1 500 ? 0.628 35.676 37.872 1.00 50.59 484 PRO A O 1
ATOM 3429 N N . ARG A 1 501 ? 0.865 33.550 37.172 1.00 52.31 485 ARG A N 1
ATOM 3430 C CA . ARG A 1 501 ? -0.142 33.621 36.118 1.00 55.06 485 ARG A CA 1
ATOM 3431 C C . ARG A 1 501 ? -1.519 33.186 36.608 1.00 52.59 485 ARG A C 1
ATOM 3432 O O . ARG A 1 501 ? -2.509 33.367 35.917 1.00 54.45 485 ARG A O 1
ATOM 3440 N N . HIS A 1 502 ? -1.570 32.513 37.743 1.00 50.72 486 HIS A N 1
ATOM 3441 C CA . HIS A 1 502 ? -2.836 31.985 38.299 1.00 49.76 486 HIS A CA 1
ATOM 3442 C C . HIS A 1 502 ? -2.941 32.324 39.789 1.00 46.24 486 HIS A C 1
ATOM 3443 O O . HIS A 1 502 ? -2.013 32.111 40.567 1.00 44.77 486 HIS A O 1
ATOM 3450 N N . PHE A 1 503 ? -4.091 32.859 40.145 1.00 46.23 487 PHE A N 1
ATOM 3451 C CA . PHE A 1 503 ? -4.440 33.245 41.501 1.00 44.56 487 PHE A CA 1
ATOM 3452 C C . PHE A 1 503 ? -5.665 32.466 41.914 1.00 43.91 487 PHE A C 1
ATOM 3453 O O . PHE A 1 503 ? -6.627 32.454 41.165 1.00 44.59 487 PHE A O 1
ATOM 3461 N N . ARG A 1 504 ? -5.646 31.826 43.076 1.00 42.15 488 ARG A N 1
ATOM 3462 C CA . ARG A 1 504 ? -6.826 31.150 43.571 1.00 46.09 488 ARG A CA 1
ATOM 3463 C C . ARG A 1 504 ? -7.118 31.617 44.950 1.00 41.93 488 ARG A C 1
ATOM 3464 O O . ARG A 1 504 ? -6.282 31.498 45.815 1.00 39.09 488 ARG A O 1
ATOM 3472 N N . HIS A 1 505 ? -8.320 32.139 45.131 1.00 41.12 489 HIS A N 1
ATOM 3473 C CA . HIS A 1 505 ? -8.834 32.464 46.451 1.00 39.81 489 HIS A CA 1
ATOM 3474 C C . HIS A 1 505 ? -9.423 31.201 47.056 1.00 39.47 489 HIS A C 1
ATOM 3475 O O . HIS A 1 505 ? -10.156 30.461 46.372 1.00 35.64 489 HIS A O 1
ATOM 3482 N N . LEU A 1 506 ? -9.131 31.024 48.345 1.00 38.00 490 LEU A N 1
ATOM 3483 C CA . LEU A 1 506 ? -9.610 29.940 49.193 1.00 39.98 490 LEU A CA 1
ATOM 3484 C C . LEU A 1 506 ? -10.219 30.536 50.458 1.00 41.56 490 LEU A C 1
ATOM 3485 O O . LEU A 1 506 ? -9.691 31.498 50.966 1.00 39.72 490 LEU A O 1
ATOM 3490 N N . ASP A 1 507 ? -11.320 29.965 50.990 1.00 46.14 491 ASP A N 1
ATOM 3491 C CA . ASP A 1 507 ? -11.769 30.296 52.380 1.00 47.32 491 ASP A CA 1
ATOM 3492 C C . ASP A 1 507 ? -10.734 29.927 53.440 1.00 43.33 491 ASP A C 1
ATOM 3493 O O . ASP A 1 507 ? -10.618 30.576 54.466 1.00 43.40 491 ASP A O 1
ATOM 3498 N N . ALA A 1 508 ? -9.956 28.895 53.172 1.00 39.96 492 ALA A N 1
ATOM 3499 C CA . ALA A 1 508 ? -8.990 28.441 54.120 1.00 41.60 492 ALA A CA 1
ATOM 3500 C C . ALA A 1 508 ? -7.970 27.553 53.416 1.00 39.69 492 ALA A C 1
ATOM 3501 O O . ALA A 1 508 ? -8.302 26.881 52.457 1.00 40.23 492 ALA A O 1
ATOM 3503 N N . PHE A 1 509 ? -6.738 27.506 53.882 1.00 35.93 493 PHE A N 1
ATOM 3504 C CA . PHE A 1 509 ? -5.847 26.538 53.293 1.00 39.03 493 PHE A CA 1
ATOM 3505 C C . PHE A 1 509 ? -6.198 25.165 53.834 1.00 36.80 493 PHE A C 1
ATOM 3506 O O . PHE A 1 509 ? -6.607 25.066 54.941 1.00 34.65 493 PHE A O 1
ATOM 3514 N N . PRO A 1 510 ? -5.984 24.108 53.073 1.00 38.81 494 PRO A N 1
ATOM 3515 C CA . PRO A 1 510 ? -6.130 22.859 53.791 1.00 40.77 494 PRO A CA 1
ATOM 3516 C C . PRO A 1 510 ? -4.984 22.669 54.830 1.00 45.43 494 PRO A C 1
ATOM 3517 O O . PRO A 1 510 ? -3.868 23.135 54.570 1.00 42.54 494 PRO A O 1
ATOM 3521 N N . LEU A 1 511 ? -5.287 21.966 55.943 1.00 46.69 495 LEU A N 1
ATOM 3522 C CA . LEU A 1 511 ? -4.348 21.621 57.039 1.00 47.89 495 LEU A CA 1
ATOM 3523 C C . LEU A 1 511 ? -4.017 20.154 57.020 1.00 45.23 495 LEU A C 1
ATOM 3524 O O . LEU A 1 511 ? -4.857 19.324 56.682 1.00 41.77 495 LEU A O 1
ATOM 3529 N N . ASN A 1 512 ? -2.766 19.836 57.365 1.00 44.38 496 ASN A N 1
ATOM 3530 C CA . ASN A 1 512 ? -2.335 18.434 57.464 1.00 44.86 496 ASN A CA 1
ATOM 3531 C C . ASN A 1 512 ? -2.669 17.917 58.846 1.00 42.41 496 ASN A C 1
ATOM 3532 O O . ASN A 1 512 ? -3.228 18.665 59.685 1.00 51.33 496 ASN A O 1
ATOM 3537 N N . ALA A 1 513 ? -2.341 16.666 59.092 1.00 45.79 497 ALA A N 1
ATOM 3538 C CA . ALA A 1 513 ? -2.587 16.029 60.426 1.00 52.90 497 ALA A CA 1
ATOM 3539 C C . ALA A 1 513 ? -2.109 16.850 61.649 1.00 55.38 497 ALA A C 1
ATOM 3540 O O . ALA A 1 513 ? -2.758 16.869 62.730 1.00 49.17 497 ALA A O 1
ATOM 3542 N N . ASN A 1 514 ? -0.991 17.563 61.469 1.00 56.17 498 ASN A N 1
ATOM 3543 C CA . ASN A 1 514 ? -0.476 18.364 62.549 1.00 53.21 498 ASN A CA 1
ATOM 3544 C C . ASN A 1 514 ? -1.025 19.771 62.618 1.00 53.11 498 ASN A C 1
ATOM 3545 O O . ASN A 1 514 ? -0.485 20.595 63.356 1.00 53.72 498 ASN A O 1
ATOM 3550 N N . ARG A 1 515 ? -2.127 20.047 61.910 1.00 45.79 499 ARG A N 1
ATOM 3551 C CA . ARG A 1 515 ? -2.648 21.387 61.863 1.00 48.54 499 ARG A CA 1
ATOM 3552 C C . ARG A 1 515 ? -1.635 22.391 61.274 1.00 40.53 499 ARG A C 1
ATOM 3553 O O . ARG A 1 515 ? -1.618 23.550 61.677 1.00 41.46 499 ARG A O 1
ATOM 3561 N N . LYS A 1 516 ? -0.764 21.939 60.351 1.00 38.81 500 LYS A N 1
ATOM 3562 C CA . LYS A 1 516 ? 0.001 22.873 59.518 1.00 41.22 500 LYS A CA 1
ATOM 3563 C C . LYS A 1 516 ? -0.637 22.992 58.103 1.00 42.36 500 LYS A C 1
ATOM 3564 O O . LYS A 1 516 ? -1.095 21.995 57.536 1.00 41.83 500 LYS A O 1
ATOM 3570 N N . THR A 1 517 ? -0.504 24.173 57.502 1.00 39.76 501 THR A N 1
ATOM 3571 C CA . THR A 1 517 ? -0.752 24.351 56.061 1.00 37.70 501 THR A CA 1
ATOM 3572 C C . THR A 1 517 ? -0.221 23.230 55.227 1.00 39.13 501 THR A C 1
ATOM 3573 O O . THR A 1 517 ? 0.986 22.927 55.202 1.00 34.97 501 THR A O 1
ATOM 3577 N N . ASP A 1 518 ? -1.112 22.615 54.473 1.00 37.07 502 ASP A N 1
ATOM 3578 C CA . ASP A 1 518 ? -0.725 21.462 53.739 1.00 36.70 502 ASP A CA 1
ATOM 3579 C C . ASP A 1 518 ? -0.261 21.882 52.335 1.00 40.47 502 ASP A C 1
ATOM 3580 O O . ASP A 1 518 ? -0.976 21.771 51.349 1.00 42.18 502 ASP A O 1
ATOM 3585 N N . ARG A 1 519 ? 0.991 22.305 52.281 1.00 39.08 503 ARG A N 1
ATOM 3586 C CA . ARG A 1 519 ? 1.639 22.737 51.052 1.00 43.41 503 ARG A CA 1
ATOM 3587 C C . ARG A 1 519 ? 1.763 21.687 49.974 1.00 43.71 503 ARG A C 1
ATOM 3588 O O . ARG A 1 519 ? 1.714 22.028 48.769 1.00 41.37 503 ARG A O 1
ATOM 3596 N N . LEU A 1 520 ? 1.868 20.409 50.389 1.00 45.01 504 LEU A N 1
ATOM 3597 C CA . LEU A 1 520 ? 1.856 19.283 49.443 1.00 45.68 504 LEU A CA 1
ATOM 3598 C C . LEU A 1 520 ? 0.475 19.129 48.786 1.00 42.52 504 LEU A C 1
ATOM 3599 O O . LEU A 1 520 ? 0.365 19.069 47.550 1.00 42.80 504 LEU A O 1
ATOM 3604 N N . ARG A 1 521 ? -0.574 19.167 49.595 1.00 43.15 505 ARG A N 1
ATOM 3605 C CA . ARG A 1 521 ? -1.946 19.195 49.060 1.00 45.91 505 ARG A CA 1
ATOM 3606 C C . ARG A 1 521 ? -2.133 20.356 48.048 1.00 46.93 505 ARG A C 1
ATOM 3607 O O . ARG A 1 521 ? -2.526 20.156 46.870 1.00 41.76 505 ARG A O 1
ATOM 3615 N N . LEU A 1 522 ? -1.737 21.552 48.454 1.00 43.21 506 LEU A N 1
ATOM 3616 C CA . LEU A 1 522 ? -1.877 22.687 47.549 1.00 43.28 506 LEU A CA 1
ATOM 3617 C C . LEU A 1 522 ? -1.039 22.503 46.286 1.00 39.91 506 LEU A C 1
ATOM 3618 O O . LEU A 1 522 ? -1.404 23.021 45.228 1.00 37.70 506 LEU A O 1
ATOM 3623 N N . THR A 1 523 ? 0.107 21.833 46.382 1.00 40.17 507 THR A N 1
ATOM 3624 C CA . THR A 1 523 ? 0.952 21.662 45.158 1.00 40.05 507 THR A CA 1
ATOM 3625 C C . THR A 1 523 ? 0.202 20.729 44.147 1.00 42.27 507 THR A C 1
ATOM 3626 O O . THR A 1 523 ? 0.166 20.974 42.917 1.00 44.67 507 THR A O 1
ATOM 3630 N N . THR A 1 524 ? -0.455 19.711 44.683 1.00 44.64 508 THR A N 1
ATOM 3631 C CA . THR A 1 524 ? -1.329 18.812 43.886 1.00 48.25 508 THR A CA 1
ATOM 3632 C C . THR A 1 524 ? -2.509 19.579 43.337 1.00 45.92 508 THR A C 1
ATOM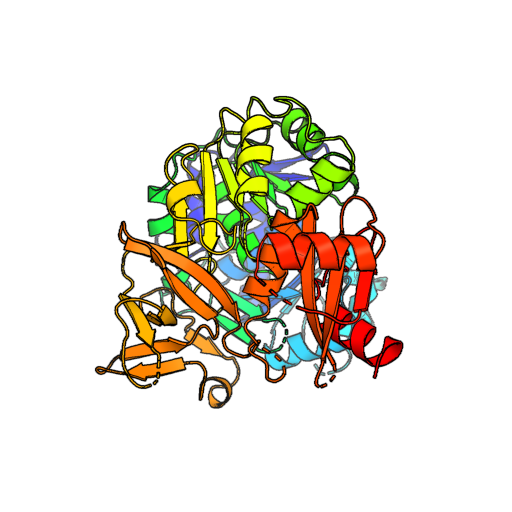 3633 O O . THR A 1 524 ? -2.809 19.519 42.140 1.00 50.96 508 THR A O 1
ATOM 3637 N N . MET A 1 525 ? -3.217 20.291 44.185 1.00 46.60 509 MET A N 1
ATOM 3638 C CA . MET A 1 525 ? -4.300 21.155 43.645 1.00 48.21 509 MET A CA 1
ATOM 3639 C C . MET A 1 525 ? -3.810 22.025 42.495 1.00 48.78 509 MET A C 1
ATOM 3640 O O . MET A 1 525 ? -4.442 22.110 41.442 1.00 51.64 509 MET A O 1
ATOM 3645 N N . ALA A 1 526 ? -2.648 22.655 42.650 1.00 46.66 510 ALA A N 1
ATOM 3646 C CA . ALA A 1 526 ? -2.094 23.412 41.519 1.00 46.15 510 ALA A CA 1
ATOM 3647 C C . ALA A 1 526 ? -1.843 22.548 40.267 1.00 48.34 510 ALA A C 1
ATOM 3648 O O . ALA A 1 526 ? -2.131 22.994 39.155 1.00 47.46 510 ALA A O 1
ATOM 3650 N N . ALA A 1 527 ? -1.261 21.343 40.425 1.00 49.06 511 ALA A N 1
ATOM 3651 C CA . ALA A 1 527 ? -0.908 20.528 39.225 1.00 51.92 511 ALA A CA 1
ATOM 3652 C C . ALA A 1 527 ? -2.120 20.037 38.454 1.00 54.69 511 ALA A C 1
ATOM 3653 O O . ALA A 1 527 ? -2.125 20.058 37.220 1.00 56.99 511 ALA A O 1
ATOM 3655 N N . ASP A 1 528 ? -3.128 19.581 39.210 1.00 59.37 512 ASP A N 1
ATOM 3656 C CA . ASP A 1 528 ? -4.427 19.145 38.671 1.00 60.21 512 ASP A CA 1
ATOM 3657 C C . ASP A 1 528 ? -5.178 20.244 37.959 1.00 61.08 512 ASP A C 1
ATOM 3658 O O . ASP A 1 528 ? -5.700 20.007 36.885 1.00 63.43 512 ASP A O 1
ATOM 3663 N N . GLY A 1 529 ? -5.280 21.414 38.589 1.00 60.27 513 GLY A N 1
ATOM 3664 C CA . GLY A 1 529 ? -5.923 22.570 37.965 1.00 62.64 513 GLY A CA 1
ATOM 3665 C C . GLY A 1 529 ? -5.184 23.221 36.792 1.00 65.54 513 GLY A C 1
ATOM 3666 O O . GLY A 1 529 ? -5.809 23.698 35.855 1.00 66.18 513 GLY A O 1
ATOM 3667 N N . TYR A 1 530 ? -3.852 23.293 36.842 1.00 70.29 514 TYR A N 1
ATOM 3668 C CA . TYR A 1 530 ? -3.118 24.074 35.821 1.00 72.34 514 TYR A CA 1
ATOM 3669 C C . TYR A 1 530 ? -1.944 23.377 35.137 1.00 77.30 514 TYR A C 1
ATOM 3670 O O . TYR A 1 530 ? -1.253 24.021 34.345 1.00 78.63 514 TYR A O 1
ATOM 3679 N N . GLY A 1 531 ? -1.723 22.088 35.425 1.00 76.35 515 GLY A N 1
ATOM 3680 C CA . GLY A 1 531 ? -0.663 21.302 34.775 1.00 76.28 515 GLY A CA 1
ATOM 3681 C C . GLY A 1 531 ? -0.730 21.285 33.256 1.00 68.36 515 GLY A C 1
ATOM 3682 O O . GLY A 1 531 ? -1.596 20.659 32.689 1.00 69.96 515 GLY A O 1
#

Foldseek 3Di:
DQQFLCVLLVLLCVVFVQAFLEAEPPRGDGSVRLFQLLLQLLLLCLVLPWAEEEEAEFRDSQRVSVLSNQSLNLHAYEYDYLVDQLVVLLVSCVLVVGQEYEHEPSNQVSQCSNPVVNHEYEYPVDDPVSHDPPHHYRDGDSVSRHPTGHGYDQARFHYWAADVHFTFTFGSVLVVQVCVQVVVVDDAALAAEEEQEFTPRDLQSSCLNSVQSSRSYYYYYDDPVCLLAVLVVCQVVLHQEYEAALLSLVSCVLSVRLPAQSNANHAAAEHEDDWAFLVSQLSNCRNHVNYWYKYFYDDVQQRNGFFMDTDDNPPQCVQADLRTGFSFGTTPFKDWFAPCVHTDPWKHFIKMFGSSGTPDTSDNVVCVPAWDDDPRGTIGGRQWMWTQGVVRTIHTQGGVPQDDPCDDQSNVQSLLVVLPFPTWGWHPLVFIEIETEGDDDDVVVSVVSSCVVPVDGPHYHYDNGADADPRRDRDNVVVNVVCNVVPD

InterPro domains:
  IPR000873 AMP-dependent synthetase/ligase domain [PF00501] (20-377)
  IPR020845 AMP-binding, conserved site [PS00455] (168-179)
  IPR042099 ANL, N-terminal domain [G3DSA:3.40.50.12780] (10-416)
  IPR045851 AMP-binding enzyme domain superfamily [G3DSA:3.30.300.30] (418-515)

Nearest PDB structures (foldseek):
  6akd-assembly1_A  TM=1.002E+00  e=0.000E+00  Streptomyces sp. ML694-90F3
  4oxi-assembly1_A  TM=7.391E-01  e=2.337E-41  Vibrio cholerae O1 biovar El Tor str. N16961
  7ly4-assembly1_E  TM=8.518E-01  e=2.333E-29  Thermoactinomyces vulgaris
  3g7s-assembly1_B  TM=7.089E-01  e=1.255E-26  Archaeoglobus fulgidus DSM 4304
  4w8o-assembly2_B  TM=8.269E-01  e=3.897E-23  Zophobas atratus